Protein AF-A0A0N0V1L9-F1 (afdb_monomer_lite)

pLDDT: mean 73.58, std 20.35, range [22.8, 98.44]

Radius of gyration: 32.64 Å; chains: 1; bounding box: 89×80×96 Å

Foldseek 3Di:
DDDDDPDDPPPVVVLLVVVVVVVVPPPDDDPDDDDDPLNVLVVLCVVLVQWDQDPPQRATDHHDLCVVVVVVVVCVVPVPDDDQDPSNVVNVVSSCCLPPPPSNVVNVVLSVVVSLQFWKKKKKKLDDPPDPPFPFDKWKAWPVGTDDWDQDDDLQVLLVCVLPFDLRMDGIGMGRDPDQPIKMKTKGKDAAQFWDKMKMKMFFADFPWKWKDFVVGDIDTPPDDPDCPQKAFGARPVVPPPDDRDRVRGRMIMGMDTDGHGMMMIITIGGIDGDPAPPDQAFHFDCDPVHRDGDGDHNPPPPPVQPCFAAFEAEQVGHTQADRNQAGDPLCQQLLVCLASHGACPDPPHPRVCVSNDSPPDPDSYHYALADSVVSNCQQVVVVVVLVVCLVPCPPVDDNVCSLVDWDWDWDADPVQLGTHYIYIPPRPDPNRDSSNLSSCCVRVVVSRSSHSCVQCVDDPVNPCPLVCLVLLVVLLVVVPVDPPVVVLLVLLLPDDDPPFDDDDLVRVLVVSVDPDDDDDDDDGPDDDPDDDDNGRAGPVNCSVVSPPVSSVSSLCVQCVVVVVVCVVPPPPDPPDSPDRDDGSSNVSCVVVVHSHPPPSPPPPPPDPPPDDDDDDDDDD

Structure (mmCIF, N/CA/C/O backbone):
data_AF-A0A0N0V1L9-F1
#
_entry.id   AF-A0A0N0V1L9-F1
#
loop_
_atom_site.group_PDB
_atom_site.id
_atom_site.type_symbol
_atom_site.label_atom_id
_atom_site.label_alt_id
_atom_site.label_comp_id
_atom_site.label_asym_id
_atom_site.label_entity_id
_atom_site.label_seq_id
_atom_site.pdbx_PDB_ins_code
_atom_site.Cartn_x
_atom_site.Cartn_y
_atom_site.Cartn_z
_atom_site.occupancy
_atom_site.B_iso_or_equiv
_atom_site.auth_seq_id
_atom_site.auth_comp_id
_atom_site.auth_asym_id
_atom_site.auth_atom_id
_atom_site.pdbx_PDB_model_num
ATOM 1 N N . MET A 1 1 ? -16.755 30.711 5.472 1.00 31.08 1 MET A N 1
ATOM 2 C CA . MET A 1 1 ? -17.118 29.938 6.683 1.00 31.08 1 MET A CA 1
ATOM 3 C C . MET A 1 1 ? -15.870 29.796 7.536 1.00 31.08 1 MET A C 1
ATOM 5 O O . MET A 1 1 ? -14.950 29.098 7.132 1.00 31.08 1 MET A O 1
ATOM 9 N N . ASN A 1 2 ? -15.816 30.531 8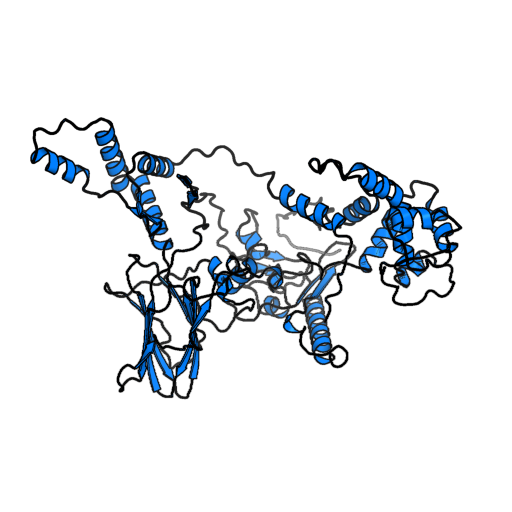.649 1.00 22.80 2 ASN A N 1
ATOM 10 C CA . ASN A 1 2 ? -14.678 30.567 9.568 1.00 22.80 2 ASN A CA 1
ATOM 11 C C . ASN A 1 2 ? -14.453 29.185 10.189 1.00 22.80 2 ASN A C 1
ATOM 13 O O . ASN A 1 2 ? -15.309 28.682 10.916 1.00 22.80 2 ASN A O 1
ATOM 17 N N . ALA A 1 3 ? -13.305 28.578 9.886 1.00 23.69 3 ALA A N 1
ATOM 18 C CA . ALA A 1 3 ? -12.833 27.366 10.534 1.00 23.69 3 ALA A CA 1
ATOM 19 C C . ALA A 1 3 ? -12.551 27.684 12.009 1.00 23.69 3 ALA A C 1
ATOM 21 O O . ALA A 1 3 ? -11.556 28.324 12.350 1.00 23.69 3 ALA A O 1
ATOM 22 N N . GLY A 1 4 ? -13.479 27.285 12.878 1.00 23.84 4 GLY A N 1
ATOM 23 C CA . GLY A 1 4 ? -13.301 27.337 14.320 1.00 23.84 4 GLY A CA 1
ATOM 24 C C . GLY A 1 4 ? -12.097 26.491 14.717 1.00 23.84 4 GLY A C 1
ATOM 25 O O . GLY A 1 4 ? -12.068 25.286 14.476 1.00 23.84 4 GLY A O 1
ATOM 26 N N . LYS A 1 5 ? -11.099 27.152 15.302 1.00 25.97 5 LYS A N 1
ATOM 27 C CA . LYS A 1 5 ? -9.943 26.543 15.956 1.00 25.97 5 LYS A CA 1
ATOM 28 C C . LYS A 1 5 ? -10.443 25.627 17.081 1.00 25.97 5 LYS A C 1
ATOM 30 O O . LYS A 1 5 ? -10.946 26.112 18.091 1.00 25.97 5 LYS A O 1
ATOM 35 N N . TYR A 1 6 ? -10.316 24.315 16.902 1.00 27.97 6 TYR A N 1
ATOM 36 C CA . TYR A 1 6 ? -10.470 23.340 17.980 1.00 27.97 6 TYR A CA 1
ATOM 37 C C . TYR A 1 6 ? -9.119 23.197 18.690 1.00 27.97 6 TYR A C 1
ATOM 39 O O . TYR A 1 6 ? -8.270 22.418 18.267 1.00 27.97 6 TYR A O 1
ATOM 47 N N . CYS A 1 7 ? -8.912 23.976 19.753 1.00 23.69 7 CYS A N 1
ATOM 48 C CA . CYS A 1 7 ? -7.828 23.749 20.708 1.00 23.69 7 CYS A CA 1
ATOM 49 C C . CYS A 1 7 ? -8.288 22.697 21.727 1.00 23.69 7 CYS A C 1
ATOM 51 O O . CYS A 1 7 ? -8.911 23.018 22.733 1.00 23.69 7 CYS A O 1
ATOM 53 N N . ILE A 1 8 ? -8.007 21.431 21.431 1.00 30.31 8 ILE A N 1
ATOM 54 C CA . ILE A 1 8 ? -7.832 20.370 22.437 1.00 30.31 8 ILE A CA 1
ATOM 55 C C . ILE A 1 8 ? -6.361 20.490 22.887 1.00 30.31 8 ILE A C 1
ATOM 57 O O . ILE A 1 8 ? -5.536 20.803 22.025 1.00 30.31 8 ILE A O 1
ATOM 61 N N . PRO A 1 9 ? -5.996 20.337 24.177 1.00 34.81 9 PRO A N 1
ATOM 62 C CA . PRO A 1 9 ? -4.656 20.675 24.660 1.00 34.81 9 PRO A CA 1
ATOM 63 C C . PRO A 1 9 ? -3.595 19.848 23.927 1.00 34.81 9 PRO A C 1
ATOM 65 O O . PRO A 1 9 ? -3.442 18.647 24.130 1.00 34.81 9 PRO A O 1
ATOM 68 N N . TYR A 1 10 ? -2.882 20.533 23.037 1.00 33.12 10 TYR A N 1
ATOM 69 C CA . TYR A 1 10 ? -1.924 19.987 22.077 1.00 33.12 10 TYR A CA 1
ATOM 70 C C . TYR A 1 10 ? -0.660 19.412 22.752 1.00 33.12 10 TYR A C 1
ATOM 72 O O . TYR A 1 10 ? 0.085 18.659 22.132 1.00 33.12 10 TYR A O 1
ATOM 80 N N . PHE A 1 11 ? -0.428 19.727 24.030 1.00 38.12 11 PHE A N 1
ATOM 81 C CA . PHE A 1 11 ? 0.848 19.493 24.710 1.00 38.12 11 PHE A CA 1
ATOM 82 C C . PHE A 1 11 ? 1.026 18.074 25.275 1.00 38.12 11 PHE A C 1
ATOM 84 O O . PHE A 1 11 ? 2.124 17.532 25.205 1.00 38.12 11 PHE A O 1
ATOM 91 N N . ILE A 1 12 ? -0.049 17.411 25.721 1.00 38.97 12 ILE A N 1
ATOM 92 C CA . ILE A 1 12 ? 0.029 16.029 26.244 1.00 38.97 12 ILE A CA 1
ATOM 93 C C . ILE A 1 12 ? 0.214 15.012 25.101 1.00 38.97 12 ILE A C 1
ATOM 95 O O . ILE A 1 12 ? 0.876 13.992 25.265 1.00 38.97 12 ILE A O 1
ATOM 99 N N . ILE A 1 13 ? -0.315 15.309 23.908 1.00 38.44 13 ILE A N 1
ATOM 100 C CA . ILE A 1 13 ? -0.289 14.404 22.747 1.00 38.44 13 ILE A CA 1
ATOM 101 C C . ILE A 1 13 ? 1.062 14.455 22.008 1.00 38.44 13 ILE A C 1
ATOM 103 O O . ILE A 1 13 ? 1.519 13.427 21.506 1.00 38.44 13 ILE A O 1
ATOM 107 N N . ILE A 1 14 ? 1.739 15.612 21.969 1.00 38.19 14 ILE A N 1
ATOM 108 C CA . ILE A 1 14 ? 3.054 15.751 21.312 1.00 38.19 14 ILE A CA 1
ATOM 109 C C . ILE A 1 14 ? 4.151 15.017 22.097 1.00 38.19 14 ILE A C 1
ATOM 111 O O . ILE A 1 14 ? 4.926 14.276 21.493 1.00 38.19 14 ILE A O 1
ATOM 115 N N . GLY A 1 15 ? 4.167 15.132 23.431 1.00 34.22 15 GLY A N 1
ATOM 116 C CA . GLY A 1 15 ? 5.088 14.358 24.275 1.00 34.22 15 GLY A CA 1
ATOM 117 C C . GLY A 1 15 ? 4.871 12.842 24.159 1.00 34.22 15 GLY A C 1
ATOM 118 O O . GLY A 1 15 ? 5.824 12.067 24.228 1.00 34.22 15 GLY A O 1
ATOM 119 N N . PHE A 1 16 ? 3.628 12.419 23.896 1.00 38.38 16 PHE A N 1
ATOM 120 C CA . PHE A 1 16 ? 3.255 11.017 23.705 1.00 38.38 16 PHE A CA 1
ATOM 121 C C . PHE A 1 16 ? 3.728 10.437 22.358 1.00 38.38 16 PHE A C 1
ATOM 123 O O . PHE A 1 16 ? 4.212 9.308 22.308 1.00 38.38 16 PHE A O 1
ATOM 130 N N . MET A 1 17 ? 3.634 11.202 21.262 1.00 34.72 17 MET A N 1
ATOM 131 C CA . MET A 1 17 ? 4.038 10.730 19.927 1.00 34.72 17 MET A CA 1
ATOM 132 C C . MET A 1 17 ? 5.557 10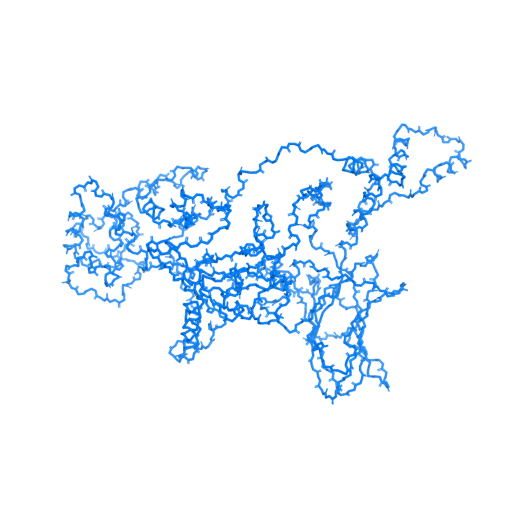.667 19.725 1.00 34.72 17 MET A C 1
ATOM 134 O O . MET A 1 17 ? 6.033 9.767 19.038 1.00 34.72 17 MET A O 1
ATOM 138 N N . ILE A 1 18 ? 6.328 11.585 20.318 1.00 36.09 18 ILE A N 1
ATOM 139 C CA . ILE A 1 18 ? 7.787 11.635 20.116 1.00 36.09 18 ILE A CA 1
ATOM 140 C C . ILE A 1 18 ? 8.484 10.438 20.786 1.00 36.09 18 ILE A C 1
ATOM 142 O O . ILE A 1 18 ? 9.397 9.870 20.194 1.00 36.09 18 ILE A O 1
ATOM 146 N N . ARG A 1 19 ? 8.002 9.988 21.957 1.00 34.12 19 ARG A N 1
ATOM 147 C CA . ARG A 1 19 ? 8.563 8.842 22.705 1.00 34.12 19 ARG A CA 1
ATOM 148 C C . ARG A 1 19 ? 8.281 7.477 22.051 1.00 34.12 19 ARG A C 1
ATOM 150 O O . ARG A 1 19 ? 9.080 6.556 22.183 1.00 34.12 19 ARG A O 1
ATOM 157 N N . LEU A 1 20 ? 7.170 7.354 21.318 1.00 35.31 20 LEU A N 1
ATOM 158 C CA . LEU A 1 20 ? 6.792 6.139 20.577 1.00 35.31 20 LEU A CA 1
ATOM 159 C C . LEU A 1 20 ? 7.668 5.900 19.334 1.00 35.31 20 LEU A C 1
ATOM 161 O O . LEU A 1 20 ? 7.898 4.753 18.963 1.00 35.31 20 LEU A O 1
ATOM 165 N N . ILE A 1 21 ? 8.188 6.968 18.718 1.00 35.56 21 ILE A N 1
ATOM 166 C CA . ILE A 1 21 ? 9.061 6.888 17.534 1.00 35.56 21 ILE A CA 1
ATOM 167 C C . ILE A 1 21 ? 10.501 6.520 17.931 1.00 35.56 21 ILE A C 1
ATOM 169 O O . ILE A 1 21 ? 11.149 5.739 17.233 1.00 35.56 21 ILE A O 1
ATOM 173 N N . THR A 1 22 ? 10.994 7.024 19.069 1.00 31.05 22 THR A N 1
ATOM 174 C CA . THR A 1 22 ? 12.358 6.746 19.560 1.00 31.05 22 THR A CA 1
ATOM 175 C C . THR A 1 22 ? 12.524 5.332 20.120 1.00 31.05 22 THR A C 1
ATOM 177 O O . THR A 1 22 ? 13.564 4.721 19.899 1.00 31.05 22 THR A O 1
ATOM 180 N N . LEU A 1 23 ? 11.501 4.766 20.771 1.00 33.09 23 LEU A N 1
ATOM 181 C CA . LEU A 1 23 ? 11.560 3.399 21.317 1.00 33.09 23 LEU A CA 1
ATOM 182 C C . LEU A 1 23 ? 11.525 2.294 20.242 1.00 33.09 23 LEU A C 1
ATOM 184 O O . LEU A 1 23 ? 11.951 1.178 20.509 1.00 33.09 23 LEU A O 1
ATOM 188 N N . GLN A 1 24 ? 11.080 2.586 19.014 1.00 35.28 24 GLN A N 1
ATOM 189 C CA . GLN A 1 24 ? 11.096 1.614 17.907 1.00 35.28 24 GLN A CA 1
ATOM 190 C C . GLN A 1 24 ? 12.480 1.397 17.268 1.00 35.28 24 GLN A C 1
ATOM 192 O O . GLN A 1 24 ? 12.626 0.472 16.474 1.00 35.28 24 GLN A O 1
ATOM 197 N N . HIS A 1 25 ? 13.480 2.231 17.574 1.00 30.81 25 HIS A N 1
ATOM 198 C CA . HIS A 1 25 ? 14.769 2.237 16.865 1.00 30.81 25 HIS A CA 1
ATOM 199 C C . HIS A 1 25 ? 15.973 1.783 17.712 1.00 30.81 25 HIS A C 1
ATOM 201 O O . HIS A 1 25 ? 17.074 1.706 17.172 1.00 30.81 25 HIS A O 1
ATOM 207 N N . ALA A 1 26 ? 15.803 1.494 19.008 1.00 25.77 26 ALA A N 1
ATOM 208 C CA . ALA A 1 26 ? 16.936 1.386 19.934 1.00 25.77 26 ALA A CA 1
ATOM 209 C C . ALA A 1 26 ? 17.587 -0.011 20.064 1.00 25.77 26 ALA A C 1
ATOM 211 O O . ALA A 1 26 ? 18.769 -0.069 20.383 1.00 25.77 26 ALA A O 1
ATOM 212 N N . ASP A 1 27 ? 16.900 -1.118 19.752 1.00 27.61 27 ASP A N 1
ATOM 213 C CA . ASP A 1 27 ? 17.362 -2.461 20.176 1.00 27.61 27 ASP A CA 1
ATOM 214 C C . ASP A 1 27 ? 17.744 -3.434 19.043 1.00 27.61 27 ASP A C 1
ATOM 216 O O . ASP A 1 27 ? 17.567 -4.643 19.165 1.00 27.61 27 ASP A O 1
ATOM 220 N N . PHE A 1 28 ? 18.304 -2.947 17.932 1.00 29.42 28 PHE A N 1
ATOM 221 C CA . PHE A 1 28 ? 18.912 -3.829 16.921 1.00 29.42 28 PHE A CA 1
ATOM 222 C C . PHE A 1 28 ? 20.147 -3.189 16.278 1.00 29.42 28 PHE A C 1
ATOM 224 O O . PHE A 1 28 ? 20.117 -2.767 15.123 1.00 29.42 28 PHE A O 1
ATOM 231 N N . LEU A 1 29 ? 21.263 -3.155 17.008 1.00 27.19 29 LEU A N 1
ATOM 232 C CA . LEU A 1 29 ? 22.577 -3.047 16.374 1.00 27.19 29 LEU A CA 1
ATOM 233 C C . LEU A 1 29 ? 23.081 -4.470 16.078 1.00 27.19 29 LEU A C 1
ATOM 235 O O . LEU A 1 29 ? 23.347 -5.220 17.019 1.00 27.19 29 LEU A O 1
ATOM 239 N N . PRO A 1 30 ? 23.158 -4.893 14.802 1.00 31.12 30 PRO A N 1
ATOM 240 C CA . PRO A 1 30 ? 23.725 -6.190 14.464 1.00 31.12 30 PRO A CA 1
ATOM 241 C C . PRO A 1 30 ? 25.243 -6.197 14.734 1.00 31.12 30 PRO A C 1
ATOM 243 O O . PRO A 1 30 ? 25.883 -5.143 14.678 1.00 31.12 30 PRO A O 1
ATOM 246 N N . PRO A 1 31 ? 25.836 -7.371 15.016 1.00 33.91 31 PRO A N 1
ATOM 247 C CA . PRO A 1 31 ? 27.286 -7.518 15.137 1.00 33.91 31 PRO A CA 1
ATOM 248 C C . PRO A 1 31 ? 27.977 -7.099 13.830 1.00 33.91 31 PRO A C 1
ATOM 250 O O . PRO A 1 31 ? 27.390 -7.231 12.757 1.00 33.91 31 PRO A O 1
ATOM 253 N N . SER A 1 32 ? 29.214 -6.594 13.916 1.00 39.97 32 SER A N 1
ATOM 254 C CA . SER A 1 32 ? 30.006 -6.144 12.764 1.00 39.97 32 SER A CA 1
ATOM 255 C C . SER A 1 32 ? 30.073 -7.242 11.694 1.00 39.97 32 SER A C 1
ATOM 257 O O . SER A 1 32 ? 30.743 -8.258 11.891 1.00 39.97 32 SER A O 1
ATOM 259 N N . GLU A 1 33 ? 29.347 -7.058 10.590 1.00 49.09 33 GLU A N 1
ATOM 260 C CA . GLU A 1 33 ? 29.305 -8.005 9.475 1.00 49.09 33 GLU A CA 1
ATOM 261 C C . GLU A 1 33 ? 30.689 -8.111 8.822 1.00 49.09 33 GLU A C 1
ATOM 263 O O . GLU A 1 33 ? 31.280 -7.114 8.402 1.00 49.09 33 GLU A O 1
ATOM 268 N N . VAL A 1 34 ? 31.206 -9.338 8.714 1.00 52.50 34 VAL A N 1
ATOM 269 C CA . VAL A 1 34 ? 32.334 -9.645 7.831 1.00 52.50 34 VAL A CA 1
ATOM 270 C C . VAL A 1 34 ? 31.881 -9.338 6.405 1.00 52.50 34 VAL A C 1
ATOM 272 O O . VAL A 1 34 ? 30.957 -9.977 5.899 1.00 52.50 34 VAL A O 1
ATOM 275 N N . LYS A 1 35 ? 32.513 -8.347 5.769 1.00 59.38 35 LYS A N 1
ATOM 276 C CA . LYS A 1 35 ? 32.219 -7.983 4.379 1.00 59.38 35 LYS A CA 1
ATOM 277 C C . LYS A 1 35 ? 32.496 -9.177 3.470 1.00 59.38 35 LYS A C 1
ATOM 279 O O . LYS A 1 35 ? 33.574 -9.766 3.530 1.00 59.38 35 LYS A O 1
ATOM 284 N N . GLN A 1 36 ? 31.521 -9.533 2.641 1.00 75.81 36 GLN A N 1
ATOM 285 C CA . GLN A 1 36 ? 31.649 -10.626 1.677 1.00 75.81 36 GLN A CA 1
ATOM 286 C C . GLN A 1 36 ? 32.607 -10.225 0.531 1.00 75.81 36 GLN A C 1
ATOM 288 O O . GLN A 1 36 ? 32.822 -9.040 0.269 1.00 75.81 36 GLN A O 1
ATOM 293 N N . GLU A 1 37 ? 33.229 -11.201 -0.140 1.00 81.56 37 GLU A N 1
ATOM 294 C CA . GLU A 1 37 ? 34.253 -10.961 -1.180 1.00 81.56 37 GLU A CA 1
ATOM 295 C C . GLU A 1 37 ? 33.748 -10.100 -2.355 1.00 81.56 37 GLU A C 1
ATOM 297 O O . GLU A 1 37 ? 34.498 -9.318 -2.939 1.00 81.56 37 GLU A O 1
ATOM 302 N N . ASP A 1 38 ? 32.466 -10.216 -2.694 1.00 80.44 38 ASP A N 1
ATOM 303 C CA . ASP A 1 38 ? 31.776 -9.423 -3.713 1.00 80.44 38 ASP A CA 1
ATOM 304 C C . ASP A 1 38 ? 31.586 -7.958 -3.295 1.00 80.44 38 ASP A C 1
ATOM 306 O O . ASP A 1 38 ? 31.800 -7.055 -4.107 1.00 80.44 38 ASP A O 1
ATOM 310 N N . GLU A 1 39 ? 31.253 -7.711 -2.027 1.00 82.38 39 GLU A N 1
ATOM 311 C CA . GLU A 1 39 ? 31.200 -6.365 -1.454 1.00 82.38 39 GLU A CA 1
ATOM 312 C C . GLU A 1 39 ? 32.578 -5.691 -1.494 1.00 82.38 39 GLU A C 1
ATOM 314 O O . GLU A 1 39 ? 32.695 -4.533 -1.910 1.00 82.38 39 GLU A O 1
ATOM 319 N N . LEU A 1 40 ? 33.632 -6.416 -1.102 1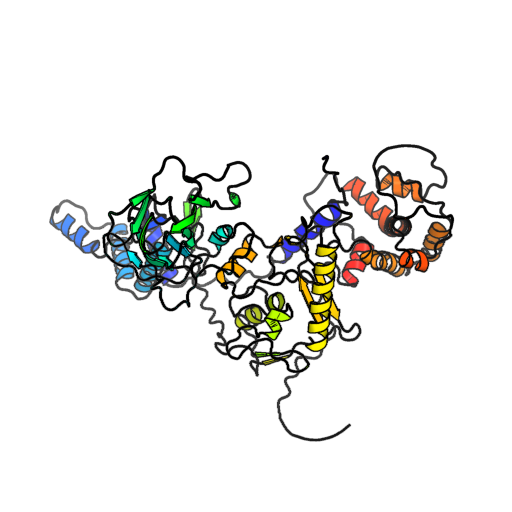.00 86.38 40 LEU A N 1
ATOM 320 C CA . LEU A 1 40 ? 35.000 -5.900 -1.132 1.00 86.38 40 LEU A CA 1
ATOM 321 C C . LEU A 1 40 ? 35.427 -5.543 -2.563 1.00 86.38 40 LEU A C 1
ATOM 323 O O . LEU A 1 40 ? 35.898 -4.428 -2.797 1.00 86.38 40 LEU A O 1
ATOM 327 N N . LEU A 1 41 ? 35.195 -6.448 -3.522 1.00 89.94 41 LEU A N 1
ATOM 328 C CA . LEU A 1 41 ? 35.487 -6.216 -4.938 1.00 89.94 41 LEU A CA 1
ATOM 329 C C . LEU A 1 41 ? 34.734 -4.988 -5.474 1.00 89.94 41 LEU A C 1
ATOM 331 O O . LEU A 1 41 ? 35.316 -4.157 -6.171 1.00 89.94 41 LEU A O 1
ATOM 335 N N . PHE A 1 42 ? 33.452 -4.830 -5.132 1.00 87.75 42 PHE A N 1
ATOM 336 C CA . PHE A 1 42 ? 32.660 -3.669 -5.538 1.00 87.75 42 PHE A CA 1
ATOM 337 C C . PHE A 1 42 ? 33.237 -2.352 -4.998 1.00 87.75 42 PHE A C 1
ATOM 339 O O . PHE A 1 42 ? 33.403 -1.392 -5.757 1.00 87.75 42 PHE A O 1
ATOM 346 N N . HIS A 1 43 ? 33.600 -2.306 -3.712 1.00 85.69 43 HIS A N 1
ATOM 347 C CA . HIS A 1 43 ? 34.222 -1.125 -3.114 1.00 85.69 43 HIS A CA 1
ATOM 348 C C . HIS A 1 43 ? 35.572 -0.785 -3.755 1.00 85.69 43 HIS A C 1
ATOM 350 O O . HIS A 1 43 ? 35.818 0.387 -4.048 1.00 85.69 43 HIS A O 1
ATOM 356 N N . GLN A 1 44 ? 36.414 -1.785 -4.030 1.00 91.50 44 GLN A N 1
ATOM 357 C CA . GLN A 1 44 ? 37.698 -1.585 -4.707 1.00 91.50 44 GLN A CA 1
ATOM 358 C C . GLN A 1 44 ? 37.506 -1.015 -6.119 1.00 91.50 44 GLN A C 1
ATOM 360 O O . GLN A 1 44 ? 38.163 -0.046 -6.494 1.00 91.50 44 GLN A O 1
ATOM 365 N N . LEU A 1 45 ? 36.539 -1.531 -6.884 1.00 91.88 45 LEU A N 1
ATOM 366 C CA . LEU A 1 45 ? 36.218 -1.020 -8.221 1.00 91.88 45 LEU A CA 1
ATOM 367 C C . LEU A 1 45 ? 35.783 0.456 -8.211 1.00 91.88 45 LEU A C 1
ATOM 369 O O . LEU A 1 45 ? 36.127 1.214 -9.122 1.00 91.88 45 LEU A O 1
ATOM 373 N N . ILE A 1 46 ? 35.046 0.888 -7.188 1.00 87.31 46 ILE A N 1
ATOM 374 C CA . ILE A 1 46 ? 34.663 2.294 -7.000 1.00 87.31 46 ILE A CA 1
ATOM 375 C C . ILE A 1 46 ? 35.869 3.153 -6.616 1.00 87.31 46 ILE A C 1
ATOM 377 O O . ILE A 1 46 ? 36.088 4.200 -7.226 1.00 87.31 46 ILE A O 1
ATOM 381 N N . GLN A 1 47 ? 36.654 2.720 -5.624 1.00 88.00 47 GLN A N 1
ATOM 382 C CA . GLN A 1 47 ? 37.833 3.450 -5.143 1.00 88.00 47 GLN A CA 1
ATOM 383 C C . GLN A 1 47 ? 38.851 3.665 -6.267 1.00 88.00 47 GLN A C 1
ATOM 385 O O . GLN A 1 47 ? 39.402 4.756 -6.416 1.00 88.00 47 GLN A O 1
ATOM 390 N N . SER A 1 48 ? 39.020 2.663 -7.130 1.00 90.88 48 SER A N 1
ATOM 391 C CA . SER A 1 48 ? 39.872 2.738 -8.313 1.00 90.88 48 SER A CA 1
ATOM 392 C C . SER A 1 48 ? 39.238 3.488 -9.488 1.00 90.88 48 SER A C 1
ATOM 394 O O . SER A 1 48 ? 39.839 3.523 -10.557 1.00 90.88 48 SER A O 1
ATOM 396 N N . LYS A 1 49 ? 38.050 4.099 -9.357 1.00 89.62 49 LYS A N 1
ATOM 397 C CA . LYS A 1 49 ? 37.342 4.784 -10.461 1.00 89.62 49 LYS A CA 1
ATOM 398 C C . LYS A 1 49 ? 37.171 3.887 -11.701 1.00 89.62 49 LYS A C 1
ATOM 400 O O . LYS A 1 49 ? 37.350 4.328 -12.834 1.00 89.62 49 LYS A O 1
ATOM 405 N N . LEU A 1 50 ? 36.923 2.594 -11.489 1.00 90.94 50 LEU A N 1
ATOM 406 C CA . LEU A 1 50 ? 36.583 1.635 -12.547 1.00 90.94 50 LEU A CA 1
ATOM 407 C C . LEU A 1 50 ? 35.067 1.511 -12.726 1.00 90.94 50 LEU A C 1
ATOM 409 O O . LEU A 1 50 ? 34.608 1.131 -13.801 1.00 90.94 50 LEU A O 1
ATOM 413 N N . LEU A 1 51 ? 34.300 1.875 -11.697 1.00 89.12 51 LEU A N 1
ATOM 414 C CA . LEU A 1 51 ? 32.858 2.072 -11.763 1.00 89.12 51 LEU A CA 1
ATOM 415 C C . LEU A 1 51 ? 32.541 3.557 -11.623 1.00 89.12 51 LEU A C 1
ATOM 417 O O . LEU A 1 51 ? 32.768 4.160 -10.577 1.00 89.12 51 LEU A O 1
ATOM 421 N N . GLU A 1 52 ? 31.983 4.137 -12.679 1.00 83.00 52 GLU A N 1
ATOM 422 C CA . GLU A 1 52 ? 31.576 5.541 -12.707 1.00 83.00 52 GLU A CA 1
ATOM 423 C C . GLU A 1 52 ? 30.063 5.649 -12.871 1.00 83.00 52 GLU A C 1
ATOM 425 O O . GLU A 1 52 ? 29.447 4.891 -13.628 1.00 83.00 52 GLU A O 1
ATOM 430 N N . THR A 1 53 ? 29.451 6.619 -12.193 1.00 76.00 53 THR A N 1
ATOM 431 C CA . THR A 1 53 ? 28.067 6.986 -12.479 1.00 76.00 53 THR A CA 1
ATOM 432 C C . THR A 1 53 ? 28.014 7.875 -13.715 1.00 76.00 53 THR A C 1
ATOM 434 O O . THR A 1 53 ? 28.776 8.824 -13.892 1.00 76.00 53 THR A O 1
ATOM 437 N N . THR A 1 54 ? 27.073 7.580 -14.599 1.00 75.62 54 THR A N 1
ATOM 438 C CA . THR A 1 54 ? 26.761 8.467 -15.722 1.00 75.62 54 THR A CA 1
ATOM 439 C C . THR A 1 54 ? 25.985 9.681 -15.207 1.00 75.62 54 THR A C 1
ATOM 441 O O . THR A 1 54 ? 24.943 9.518 -14.571 1.00 75.62 54 THR A O 1
ATOM 444 N N . LYS A 1 55 ? 26.471 10.897 -15.503 1.00 67.69 55 LYS A N 1
ATOM 445 C CA . LYS A 1 55 ? 25.979 12.169 -14.927 1.00 67.69 55 LYS A CA 1
ATOM 446 C C . LYS A 1 55 ? 24.453 12.366 -14.988 1.00 67.69 55 LYS A C 1
ATOM 448 O O . LYS A 1 55 ? 23.913 13.000 -14.088 1.00 67.69 55 LYS A O 1
ATOM 453 N N . ASN A 1 56 ? 23.780 11.794 -15.993 1.00 64.38 56 ASN A N 1
ATOM 454 C CA . ASN A 1 56 ? 22.351 12.018 -16.254 1.00 64.38 56 ASN A CA 1
ATOM 455 C C . ASN A 1 56 ? 21.447 10.816 -15.944 1.00 64.38 56 ASN A C 1
ATOM 457 O O . ASN A 1 56 ? 20.239 10.983 -15.846 1.00 64.38 56 ASN A O 1
ATOM 461 N N . THR A 1 57 ? 21.992 9.598 -15.844 1.00 65.00 57 THR A N 1
ATOM 462 C CA . THR A 1 57 ? 21.156 8.383 -15.728 1.00 65.00 57 THR A CA 1
ATOM 463 C C . THR A 1 57 ? 21.306 7.677 -14.381 1.00 65.00 57 THR A C 1
ATOM 465 O O . THR A 1 57 ? 20.556 6.749 -14.084 1.00 65.00 57 THR A O 1
ATOM 468 N N . ASP A 1 58 ? 22.294 8.088 -13.574 1.00 70.75 58 ASP A N 1
ATOM 469 C CA . ASP A 1 58 ? 22.681 7.445 -12.312 1.00 70.75 58 ASP A CA 1
ATOM 470 C C . ASP A 1 58 ? 22.961 5.931 -12.436 1.00 70.75 58 ASP A C 1
ATOM 472 O O . ASP A 1 58 ? 22.945 5.178 -11.451 1.00 70.75 58 ASP A O 1
ATOM 476 N N . ARG A 1 59 ? 23.251 5.478 -13.662 1.00 78.31 59 ARG A N 1
ATOM 477 C CA . ARG A 1 59 ? 23.711 4.124 -13.972 1.00 78.31 59 ARG A CA 1
ATOM 478 C C . ARG A 1 59 ? 25.209 4.023 -13.787 1.00 78.31 59 ARG A C 1
ATOM 480 O O . ARG A 1 59 ? 25.935 4.960 -14.123 1.00 78.31 59 ARG A O 1
ATOM 487 N N . LEU A 1 60 ? 25.644 2.858 -13.332 1.00 84.88 60 LEU A N 1
ATOM 488 C CA . LEU A 1 60 ? 27.044 2.482 -13.253 1.00 84.88 60 LEU A CA 1
ATOM 489 C C . LEU A 1 60 ? 27.538 1.990 -14.607 1.00 84.88 60 LEU A C 1
ATOM 491 O O . LEU A 1 60 ? 26.991 1.044 -15.177 1.00 84.88 60 LEU A O 1
ATOM 495 N N . LYS A 1 61 ? 28.594 2.613 -15.112 1.00 88.56 61 LYS A N 1
ATOM 496 C CA . LYS A 1 61 ? 29.314 2.133 -16.283 1.00 88.56 61 LYS A CA 1
ATOM 497 C C . LYS A 1 61 ? 30.306 1.061 -15.837 1.00 88.56 61 LYS A C 1
ATOM 499 O O . LYS A 1 61 ? 31.173 1.338 -15.016 1.00 88.56 61 LYS A O 1
ATOM 504 N N . LEU A 1 62 ? 30.164 -0.150 -16.375 1.00 91.06 62 LEU A N 1
ATOM 505 C CA . LEU A 1 62 ? 31.163 -1.205 -16.201 1.00 91.06 62 LEU A CA 1
ATOM 506 C C . LEU A 1 62 ? 32.431 -0.848 -17.002 1.00 91.06 62 LEU A C 1
ATOM 508 O O . LEU A 1 62 ? 32.307 -0.313 -18.113 1.00 91.06 62 LEU A O 1
ATOM 512 N N . PRO A 1 63 ? 33.637 -1.150 -16.486 1.00 91.69 63 PRO A N 1
ATOM 513 C CA . PRO A 1 63 ? 34.872 -0.988 -17.247 1.00 91.69 63 PRO A CA 1
ATOM 514 C C . PRO A 1 63 ? 34.848 -1.932 -18.451 1.00 91.69 63 PRO A C 1
ATOM 516 O O . PRO A 1 63 ? 34.212 -2.984 -18.400 1.00 91.69 63 PRO A O 1
ATOM 519 N N . ARG A 1 64 ? 35.509 -1.583 -19.558 1.00 90.44 64 ARG A N 1
ATOM 520 C CA . ARG A 1 64 ? 35.475 -2.447 -20.746 1.00 90.44 64 ARG A CA 1
ATOM 521 C C . ARG A 1 64 ? 36.193 -3.774 -20.466 1.00 90.44 64 ARG A C 1
ATOM 523 O O . ARG A 1 64 ? 37.267 -3.774 -19.870 1.00 90.44 64 ARG A O 1
ATOM 530 N N . LYS A 1 65 ? 35.621 -4.896 -20.920 1.00 91.69 65 LYS A N 1
ATOM 531 C CA . LYS A 1 65 ? 36.214 -6.238 -20.745 1.00 91.69 65 LYS A CA 1
ATOM 532 C C . LYS A 1 65 ? 37.590 -6.365 -21.416 1.00 91.69 65 LYS A C 1
ATOM 534 O O . LYS A 1 65 ? 38.425 -7.132 -20.960 1.00 91.69 65 LYS A O 1
ATOM 539 N N . ASP A 1 66 ? 37.816 -5.598 -22.479 1.00 88.44 66 ASP A N 1
ATOM 540 C CA . ASP A 1 66 ? 39.031 -5.557 -23.297 1.00 88.44 66 ASP A CA 1
ATOM 541 C C . ASP A 1 66 ? 40.043 -4.482 -22.851 1.00 88.44 66 ASP A C 1
ATOM 543 O O . ASP A 1 66 ? 40.995 -4.218 -23.578 1.00 88.44 66 ASP A O 1
ATOM 547 N N . TYR A 1 67 ? 39.875 -3.861 -21.675 1.00 86.06 67 TYR A N 1
ATOM 548 C CA . TYR A 1 67 ? 40.736 -2.759 -21.213 1.00 86.06 67 TYR A CA 1
ATOM 549 C C . TYR A 1 67 ? 42.234 -3.099 -21.249 1.00 86.06 67 TYR A C 1
ATOM 551 O O . TYR A 1 67 ? 43.028 -2.320 -21.768 1.00 86.06 67 TYR A O 1
ATOM 559 N N . GLU A 1 68 ? 42.613 -4.281 -20.757 1.00 82.94 68 GLU A N 1
ATOM 560 C CA . GLU A 1 68 ? 44.010 -4.728 -20.743 1.00 82.94 68 GLU A CA 1
ATOM 561 C C . GLU A 1 68 ? 44.584 -4.867 -22.164 1.00 82.94 68 GLU A C 1
ATOM 563 O O . GLU A 1 68 ? 45.719 -4.470 -22.426 1.00 82.94 68 GLU A O 1
ATOM 568 N N . LEU A 1 69 ? 43.785 -5.381 -23.105 1.00 84.44 69 LEU A N 1
ATOM 569 C CA . LEU A 1 69 ? 44.185 -5.522 -24.507 1.00 84.44 69 LEU A CA 1
ATOM 570 C C . LEU A 1 69 ? 44.333 -4.158 -25.187 1.00 84.44 69 LEU A C 1
ATOM 572 O O . LEU A 1 69 ? 45.269 -3.962 -25.958 1.00 84.44 69 LEU A O 1
ATOM 576 N N . ILE A 1 70 ? 43.443 -3.211 -24.879 1.00 85.44 70 ILE A N 1
ATOM 577 C CA . ILE A 1 70 ? 43.512 -1.840 -25.399 1.00 85.44 70 ILE A CA 1
ATOM 578 C C . ILE A 1 70 ? 44.773 -1.136 -24.893 1.00 85.44 70 ILE A C 1
ATOM 580 O O . ILE A 1 70 ? 45.465 -0.508 -25.689 1.00 85.44 70 ILE A O 1
ATOM 584 N N . GLU A 1 71 ? 45.112 -1.259 -23.607 1.00 84.19 71 GLU A N 1
ATOM 585 C CA . GLU A 1 71 ? 46.328 -0.641 -23.061 1.00 84.19 71 GLU A CA 1
ATOM 586 C C . GLU A 1 71 ? 47.606 -1.266 -23.626 1.00 84.19 71 GLU A C 1
ATOM 588 O O . GLU A 1 71 ? 48.531 -0.539 -23.994 1.00 84.19 71 GLU A O 1
ATOM 593 N N . LYS A 1 72 ? 47.644 -2.597 -23.786 1.00 85.88 72 LYS A N 1
ATOM 594 C CA . LYS A 1 72 ? 48.760 -3.277 -24.465 1.00 85.88 72 LYS A CA 1
ATOM 595 C C . LYS A 1 72 ? 48.903 -2.807 -25.913 1.00 85.88 72 LYS A C 1
ATOM 597 O O . LYS A 1 72 ? 50.010 -2.488 -26.336 1.00 85.88 72 LYS A O 1
ATOM 602 N N . ALA A 1 73 ? 47.799 -2.697 -26.653 1.00 87.44 73 ALA A N 1
ATOM 603 C CA . ALA A 1 73 ? 47.812 -2.203 -28.029 1.00 87.44 73 ALA A CA 1
ATOM 604 C C . ALA A 1 73 ? 48.262 -0.734 -28.118 1.00 87.44 73 ALA A C 1
ATOM 606 O O . ALA A 1 73 ? 49.077 -0.394 -28.973 1.00 87.44 73 ALA A O 1
ATOM 607 N N . ARG A 1 74 ? 47.792 0.128 -27.208 1.00 87.44 74 ARG A N 1
ATOM 608 C CA . ARG A 1 74 ? 48.175 1.548 -27.137 1.00 87.44 74 ARG A CA 1
ATOM 609 C C . ARG A 1 74 ? 49.678 1.729 -26.912 1.00 87.44 74 ARG A C 1
ATOM 611 O O . ARG A 1 74 ? 50.272 2.628 -27.495 1.00 87.44 74 ARG A O 1
ATOM 618 N N . ARG A 1 75 ? 50.287 0.874 -26.089 1.00 84.81 75 ARG A N 1
ATOM 619 C CA . ARG A 1 75 ? 51.731 0.888 -25.795 1.00 84.81 75 ARG A CA 1
ATOM 620 C C . ARG A 1 75 ? 52.562 0.259 -26.902 1.00 84.81 75 ARG A C 1
ATOM 622 O O . ARG A 1 75 ? 53.606 0.792 -27.246 1.00 84.81 75 ARG A O 1
ATOM 629 N N . ALA A 1 76 ? 52.059 -0.796 -27.539 1.00 88.12 76 ALA A N 1
ATOM 630 C CA . ALA A 1 76 ? 52.681 -1.336 -28.746 1.00 88.12 76 ALA A CA 1
ATOM 631 C C . ALA A 1 76 ? 52.741 -0.294 -29.881 1.00 88.12 76 ALA A C 1
ATOM 633 O O . ALA A 1 76 ? 53.684 -0.285 -30.663 1.00 88.12 76 ALA A O 1
ATOM 634 N N . GLN A 1 77 ? 51.754 0.606 -29.950 1.00 93.00 77 GLN A N 1
ATOM 635 C CA . GLN A 1 77 ? 51.728 1.725 -30.898 1.00 93.00 77 GLN A CA 1
ATOM 636 C C . GLN A 1 77 ? 52.575 2.929 -30.464 1.00 93.00 77 GLN A C 1
ATOM 638 O O . GLN A 1 77 ? 52.802 3.822 -31.277 1.00 93.00 77 GLN A O 1
ATOM 643 N N . ASN A 1 78 ? 53.015 2.989 -29.206 1.00 91.75 78 ASN A N 1
ATOM 644 C CA . ASN A 1 78 ? 53.767 4.118 -28.673 1.00 91.75 78 ASN A CA 1
ATOM 645 C C . ASN A 1 78 ? 54.805 3.629 -27.640 1.00 91.75 78 ASN A C 1
ATOM 647 O O . ASN A 1 78 ? 54.527 3.652 -26.436 1.00 91.75 78 ASN A O 1
ATOM 651 N N . PRO A 1 79 ? 55.971 3.141 -28.116 1.00 88.44 79 PRO A N 1
ATOM 652 C CA . PRO A 1 79 ? 56.992 2.490 -27.288 1.00 88.44 79 PRO A CA 1
ATOM 653 C C . PRO A 1 79 ? 57.609 3.398 -26.218 1.00 88.44 79 PRO A C 1
ATOM 655 O O . PRO A 1 79 ? 58.150 2.893 -25.241 1.00 88.44 79 PRO A O 1
ATOM 658 N N . ASP A 1 80 ? 57.497 4.719 -26.382 1.00 91.94 80 ASP A N 1
ATOM 659 C CA . ASP A 1 80 ? 58.031 5.718 -25.449 1.00 91.94 80 ASP A CA 1
ATOM 660 C C . ASP A 1 80 ? 57.166 5.885 -24.183 1.00 91.94 80 ASP A C 1
ATOM 662 O O . ASP A 1 80 ? 57.499 6.658 -23.281 1.00 91.94 80 ASP A O 1
ATOM 666 N N . LEU A 1 81 ? 56.027 5.187 -24.096 1.00 87.50 81 LEU A N 1
ATOM 667 C CA . LEU A 1 81 ? 55.202 5.187 -22.892 1.00 87.50 81 LEU A CA 1
ATOM 668 C C . LEU A 1 81 ? 55.892 4.406 -21.759 1.00 87.50 81 LEU A C 1
ATOM 670 O O . LEU A 1 81 ? 56.330 3.278 -21.981 1.00 87.50 81 LEU A O 1
ATOM 674 N N . PRO A 1 82 ? 55.922 4.944 -20.526 1.00 84.44 82 PRO A N 1
ATOM 675 C CA . PRO A 1 82 ? 56.517 4.252 -19.388 1.00 84.44 82 PRO A CA 1
ATOM 676 C C . PRO A 1 82 ? 55.776 2.948 -19.051 1.00 84.44 82 PRO A C 1
ATOM 678 O O . PRO A 1 82 ? 54.583 2.784 -19.349 1.00 84.44 82 PRO A O 1
ATOM 681 N N . ASP A 1 83 ? 56.481 2.038 -18.373 1.00 85.06 83 ASP A N 1
ATOM 682 C CA . ASP A 1 83 ? 55.911 0.804 -17.825 1.00 85.06 83 ASP A CA 1
ATOM 683 C C . ASP A 1 83 ? 54.660 1.070 -16.979 1.00 85.06 83 ASP A C 1
ATOM 685 O O . ASP A 1 83 ? 54.427 2.176 -16.484 1.00 85.06 83 ASP A O 1
ATOM 689 N N . LEU A 1 84 ? 53.797 0.052 -16.862 1.00 84.44 84 LEU A N 1
ATOM 690 C CA . LEU A 1 84 ? 52.554 0.172 -16.101 1.00 84.44 84 LEU A CA 1
ATOM 691 C C . LEU A 1 84 ? 52.899 0.584 -14.671 1.00 84.44 84 LEU A C 1
ATOM 693 O O . LEU A 1 84 ? 53.649 -0.095 -13.970 1.00 84.44 84 LEU A O 1
ATOM 697 N N . THR A 1 85 ? 52.317 1.687 -14.220 1.00 88.75 85 THR A N 1
ATOM 698 C CA . THR A 1 85 ? 52.397 2.067 -12.813 1.00 88.75 85 THR A CA 1
ATOM 699 C C . THR A 1 85 ? 51.716 0.993 -11.963 1.00 88.75 85 THR A C 1
ATOM 701 O O . THR A 1 85 ? 50.782 0.327 -12.412 1.00 88.75 85 THR A O 1
ATOM 704 N N . GLN A 1 86 ? 52.117 0.856 -10.697 1.00 87.44 86 GLN A N 1
ATOM 705 C CA . GLN A 1 86 ? 51.484 -0.094 -9.767 1.00 87.44 86 GLN A CA 1
ATOM 706 C C . GLN A 1 86 ? 49.956 0.088 -9.682 1.00 87.44 86 GLN A C 1
ATOM 708 O O . GLN A 1 86 ? 49.206 -0.882 -9.600 1.00 87.44 86 GLN A O 1
ATOM 713 N N . ASN A 1 87 ? 49.472 1.328 -9.811 1.00 87.69 87 ASN A N 1
ATOM 714 C CA . ASN A 1 87 ? 48.041 1.625 -9.882 1.00 87.69 87 ASN A CA 1
ATOM 715 C C . ASN A 1 87 ? 47.371 1.066 -11.147 1.00 87.69 87 ASN A C 1
ATOM 717 O O . ASN A 1 87 ? 46.222 0.632 -11.089 1.00 87.69 87 ASN A O 1
ATOM 721 N N . GLU A 1 88 ? 48.044 1.090 -12.298 1.00 86.50 88 GLU A N 1
ATOM 722 C CA . GLU A 1 88 ? 47.511 0.521 -13.539 1.00 86.50 88 GLU A CA 1
ATOM 723 C C . GLU A 1 88 ? 47.496 -1.011 -13.501 1.00 86.50 88 GLU A C 1
ATOM 725 O O . GLU A 1 88 ? 46.528 -1.610 -13.974 1.00 86.50 88 GLU A O 1
ATOM 730 N N . ILE A 1 89 ? 48.506 -1.634 -12.884 1.00 89.19 89 ILE A N 1
ATOM 731 C CA . ILE A 1 89 ? 48.546 -3.086 -12.646 1.00 89.19 89 ILE A CA 1
ATOM 732 C C . ILE A 1 89 ? 47.367 -3.496 -11.756 1.00 89.19 89 ILE A C 1
ATOM 734 O O . ILE A 1 89 ? 46.547 -4.315 -12.170 1.00 89.19 89 ILE A O 1
ATOM 738 N N . ALA A 1 90 ? 47.191 -2.833 -10.608 1.00 91.25 90 ALA A N 1
ATOM 739 C CA . ALA A 1 90 ? 46.072 -3.089 -9.699 1.00 91.25 90 ALA A CA 1
ATOM 740 C C . ALA A 1 90 ? 44.700 -2.893 -10.378 1.00 91.25 90 ALA A C 1
ATOM 742 O O . ALA A 1 90 ? 43.759 -3.653 -10.145 1.00 91.25 90 ALA A O 1
ATOM 743 N N . ARG A 1 91 ? 44.560 -1.904 -11.277 1.00 92.38 91 ARG A N 1
ATOM 744 C CA . ARG A 1 91 ? 43.330 -1.731 -12.074 1.00 92.38 91 ARG A CA 1
ATOM 745 C C . ARG A 1 91 ? 43.083 -2.910 -13.014 1.00 92.38 91 ARG A C 1
ATOM 747 O O . ARG A 1 91 ? 41.933 -3.321 -13.153 1.00 92.38 91 ARG A O 1
ATOM 754 N N . CYS A 1 92 ? 44.121 -3.438 -13.661 1.00 90.56 92 CYS A N 1
ATOM 755 C CA . CYS A 1 92 ? 43.994 -4.605 -14.534 1.00 90.56 92 CYS A CA 1
ATOM 756 C C . CYS A 1 92 ? 43.567 -5.844 -13.737 1.00 90.56 92 CYS A C 1
ATOM 758 O O . CYS A 1 92 ? 42.645 -6.540 -14.158 1.00 90.56 92 CYS A O 1
ATOM 760 N N . GLU A 1 93 ? 44.143 -6.057 -12.552 1.00 93.56 93 GLU A N 1
ATOM 761 C CA . GLU A 1 93 ? 43.760 -7.148 -11.648 1.00 93.56 93 GLU A CA 1
ATOM 762 C C . GLU A 1 93 ? 42.293 -7.052 -11.212 1.00 93.56 93 GLU A C 1
ATOM 764 O O . GLU A 1 93 ? 41.571 -8.047 -11.255 1.00 93.56 93 GLU A O 1
ATOM 769 N N . LEU A 1 94 ? 41.806 -5.852 -10.879 1.00 95.31 94 LEU A N 1
ATOM 770 C CA . LEU A 1 94 ? 40.400 -5.637 -10.522 1.00 95.31 94 LEU A CA 1
ATOM 771 C C . LEU A 1 94 ? 39.443 -5.878 -11.697 1.00 95.31 94 LEU A C 1
ATOM 773 O O . LEU A 1 94 ? 38.368 -6.448 -11.506 1.00 95.31 94 LEU A O 1
ATOM 777 N N . ILE A 1 95 ? 39.809 -5.474 -12.919 1.00 94.62 95 ILE A N 1
ATOM 778 C CA . ILE A 1 95 ? 39.014 -5.770 -14.124 1.00 94.62 95 ILE A CA 1
ATOM 779 C C . ILE A 1 95 ? 39.004 -7.278 -14.389 1.00 94.62 95 ILE A C 1
ATOM 781 O O . ILE A 1 95 ? 37.953 -7.842 -14.706 1.00 94.62 95 ILE A O 1
ATOM 785 N N . HIS A 1 96 ? 40.149 -7.940 -14.226 1.00 93.56 96 HIS A N 1
ATOM 786 C CA . HIS A 1 96 ? 40.255 -9.383 -14.373 1.00 93.56 96 HIS A CA 1
ATOM 787 C C . HIS A 1 96 ? 39.381 -10.105 -13.332 1.00 93.56 96 HIS A C 1
ATOM 789 O O . HIS A 1 96 ? 38.547 -10.937 -13.693 1.00 93.56 96 HIS A O 1
ATOM 795 N N . ALA A 1 97 ? 39.453 -9.706 -12.059 1.00 94.75 97 ALA A N 1
ATOM 796 C CA . ALA A 1 97 ? 38.583 -10.212 -11.003 1.00 94.75 97 ALA A CA 1
ATOM 797 C C . ALA A 1 97 ? 37.099 -9.966 -11.321 1.00 94.75 97 ALA A C 1
ATOM 799 O O . ALA A 1 97 ? 36.286 -10.881 -11.192 1.00 94.75 97 ALA A O 1
ATOM 800 N N . LEU A 1 98 ? 36.728 -8.780 -11.809 1.00 94.56 98 LEU A N 1
ATOM 801 C CA . LEU A 1 98 ? 35.348 -8.453 -12.171 1.00 94.56 98 LEU A CA 1
ATOM 802 C C . LEU A 1 98 ? 34.781 -9.381 -13.259 1.00 94.56 98 LEU A C 1
ATOM 804 O O . LEU A 1 98 ? 33.638 -9.818 -13.148 1.00 94.56 98 LEU A O 1
ATOM 808 N N . TYR A 1 99 ? 35.551 -9.699 -14.301 1.00 95.38 99 TYR A N 1
ATOM 809 C CA . TYR A 1 99 ? 35.041 -10.470 -15.442 1.00 95.38 99 TYR A CA 1
ATOM 810 C C . TYR A 1 99 ? 35.264 -11.981 -15.356 1.00 95.38 99 TYR A C 1
ATOM 812 O O . TYR A 1 99 ? 34.505 -12.728 -15.980 1.00 95.38 99 TYR A O 1
ATOM 820 N N . TYR A 1 100 ? 36.267 -12.433 -14.603 1.00 93.44 100 TYR A N 1
ATOM 821 C CA . TYR A 1 100 ? 36.707 -13.831 -14.610 1.00 93.44 100 TYR A CA 1
ATOM 822 C C . TYR A 1 100 ? 36.589 -14.537 -13.249 1.00 93.44 100 TYR A C 1
ATOM 824 O O . TYR A 1 100 ? 36.784 -15.748 -13.187 1.00 93.44 100 TYR A O 1
ATOM 832 N N . SER A 1 101 ? 36.185 -13.845 -12.175 1.00 92.19 101 SER A N 1
ATOM 833 C CA . SER A 1 101 ? 35.907 -14.476 -10.871 1.00 92.19 101 SER A CA 1
ATOM 834 C C . SER A 1 101 ? 34.409 -14.738 -10.628 1.00 92.19 101 SER A C 1
ATOM 836 O O . SER A 1 101 ? 33.527 -14.208 -11.314 1.00 92.19 101 SER A O 1
ATOM 838 N N . ALA A 1 102 ? 34.086 -15.584 -9.643 1.00 82.88 102 ALA A N 1
ATOM 839 C CA . ALA A 1 102 ? 32.704 -15.780 -9.194 1.00 82.88 102 ALA A CA 1
ATOM 840 C C . ALA A 1 102 ? 32.115 -14.528 -8.498 1.00 82.88 102 ALA A C 1
ATOM 842 O O . ALA A 1 102 ? 31.019 -14.123 -8.903 1.00 82.88 102 ALA A O 1
ATOM 843 N N . PRO A 1 103 ? 32.824 -13.853 -7.563 1.00 84.38 103 PRO A N 1
ATOM 844 C CA . PRO A 1 103 ? 32.385 -12.566 -7.013 1.00 84.38 103 PRO A CA 1
ATOM 845 C C . PRO A 1 103 ? 32.150 -11.507 -8.096 1.00 84.38 103 PRO A C 1
ATOM 847 O O . PRO A 1 103 ? 31.128 -10.828 -8.095 1.00 84.38 103 PRO A O 1
ATOM 850 N N . GLY A 1 104 ? 33.038 -11.428 -9.090 1.00 90.25 104 GLY A N 1
ATOM 851 C CA . GLY A 1 104 ? 32.918 -10.498 -10.212 1.00 90.25 104 GLY A CA 1
ATOM 852 C C . GLY A 1 104 ? 31.647 -10.700 -11.038 1.00 90.25 104 GLY A C 1
ATOM 853 O O . GLY A 1 104 ? 30.906 -9.748 -11.284 1.00 90.25 104 GLY A O 1
ATOM 854 N N . ARG A 1 105 ? 31.312 -11.952 -11.383 1.00 85.31 105 ARG A N 1
ATOM 855 C CA . ARG A 1 105 ? 30.041 -12.281 -12.057 1.00 85.31 105 ARG A CA 1
ATOM 856 C C . ARG A 1 105 ? 28.821 -11.869 -11.234 1.00 85.31 105 ARG A C 1
ATOM 858 O O . ARG A 1 105 ? 27.840 -11.388 -11.805 1.00 85.31 105 ARG A O 1
ATOM 865 N N . PHE A 1 106 ? 28.878 -12.027 -9.911 1.00 80.12 106 PHE A N 1
ATOM 866 C CA . PHE A 1 106 ? 27.812 -11.573 -9.021 1.00 80.12 106 PHE A CA 1
ATOM 867 C C . PHE A 1 106 ? 27.685 -10.045 -9.029 1.00 80.12 106 PHE A C 1
ATOM 869 O O . PHE A 1 106 ? 26.589 -9.535 -9.262 1.00 80.12 106 PHE A O 1
ATOM 876 N N . VAL A 1 107 ? 28.799 -9.319 -8.889 1.00 83.94 107 VAL A N 1
ATOM 877 C CA . VAL A 1 107 ? 28.845 -7.850 -8.969 1.00 83.94 107 VAL A CA 1
ATOM 878 C C . VAL A 1 107 ? 28.301 -7.349 -10.310 1.00 83.94 107 VAL A C 1
ATOM 880 O O . VAL A 1 107 ? 27.450 -6.462 -10.323 1.00 83.94 107 VAL A O 1
ATOM 883 N N . ILE A 1 108 ? 28.703 -7.942 -11.442 1.00 87.75 108 ILE A N 1
ATOM 884 C CA . ILE A 1 108 ? 28.172 -7.592 -12.771 1.00 87.75 108 ILE A CA 1
ATOM 885 C C . ILE A 1 108 ? 26.653 -7.764 -12.810 1.00 87.75 108 ILE A C 1
ATOM 887 O O . ILE A 1 108 ? 25.954 -6.859 -13.262 1.00 87.75 108 ILE A O 1
ATOM 891 N N . ASN A 1 109 ? 26.133 -8.894 -12.326 1.00 79.12 109 ASN A N 1
ATOM 892 C CA . ASN A 1 109 ? 24.696 -9.154 -12.308 1.00 79.12 109 ASN A CA 1
ATOM 893 C C . ASN A 1 109 ? 23.955 -8.131 -11.427 1.00 79.12 109 ASN A C 1
ATOM 895 O O . ASN A 1 109 ? 22.965 -7.546 -11.863 1.00 79.12 109 ASN A O 1
ATOM 899 N N . GLN A 1 110 ? 24.472 -7.826 -10.233 1.00 77.81 110 GLN A N 1
ATOM 900 C CA . GLN A 1 110 ? 23.898 -6.800 -9.355 1.00 77.81 110 GLN A CA 1
ATOM 901 C C . GLN A 1 110 ? 23.918 -5.413 -10.008 1.00 77.81 110 GLN A C 1
ATOM 903 O O . GLN A 1 110 ? 22.911 -4.708 -9.978 1.00 77.81 110 GLN A O 1
ATOM 908 N N . ILE A 1 111 ? 25.015 -5.032 -10.668 1.00 81.94 111 ILE A N 1
ATOM 909 C CA . ILE A 1 111 ? 25.124 -3.768 -11.408 1.00 81.94 111 ILE A CA 1
ATOM 910 C C . ILE A 1 111 ? 24.152 -3.726 -12.587 1.00 81.94 111 ILE A C 1
ATOM 912 O O . ILE A 1 111 ? 23.533 -2.693 -12.837 1.00 81.94 111 ILE A O 1
ATOM 916 N N . GLN A 1 112 ? 23.985 -4.828 -13.316 1.00 80.44 112 GLN A N 1
ATOM 917 C CA . GLN A 1 112 ? 23.028 -4.915 -14.416 1.00 80.44 112 GLN A CA 1
ATOM 918 C C . GLN A 1 112 ? 21.591 -4.779 -13.909 1.00 80.44 112 GLN A C 1
ATOM 920 O O . GLN A 1 112 ? 20.852 -3.949 -14.436 1.00 80.44 112 GLN A O 1
ATOM 925 N N . GLN A 1 113 ? 21.217 -5.508 -12.855 1.00 72.94 113 GLN A N 1
ATOM 926 C CA . GLN A 1 113 ? 19.902 -5.390 -12.222 1.00 72.94 113 GLN A CA 1
ATOM 927 C C . GLN A 1 113 ? 19.662 -3.979 -11.676 1.00 72.94 113 GLN A C 1
ATOM 929 O O . GLN A 1 113 ? 18.593 -3.406 -11.880 1.00 72.94 113 GLN A O 1
ATOM 934 N N . TRP A 1 114 ? 20.669 -3.388 -11.035 1.00 75.44 114 TRP A N 1
ATOM 935 C CA . TRP A 1 114 ? 20.633 -2.010 -10.559 1.00 75.44 114 TRP A CA 1
ATOM 936 C C . TRP A 1 114 ? 20.388 -1.024 -11.698 1.00 75.44 114 TRP A C 1
ATOM 938 O O . TRP A 1 114 ? 19.461 -0.219 -11.649 1.00 75.44 114 TRP A O 1
ATOM 948 N N . ASN A 1 115 ? 21.191 -1.117 -12.757 1.00 77.12 115 ASN A N 1
ATOM 949 C CA . ASN A 1 115 ? 21.098 -0.254 -13.925 1.00 77.12 115 ASN A CA 1
ATOM 950 C C . ASN A 1 115 ? 19.764 -0.397 -14.654 1.00 77.12 115 ASN A C 1
ATOM 952 O O . ASN A 1 115 ? 19.246 0.605 -15.138 1.00 77.12 115 ASN A O 1
ATOM 956 N N . GLN A 1 116 ? 19.214 -1.611 -14.729 1.00 73.12 116 GLN A N 1
ATOM 957 C CA . GLN A 1 116 ? 17.879 -1.850 -15.269 1.00 73.12 116 GLN A CA 1
ATOM 958 C C . GLN A 1 116 ? 16.835 -1.116 -14.418 1.00 73.12 116 GLN A C 1
ATOM 960 O O . GLN A 1 116 ? 16.047 -0.341 -14.941 1.00 73.12 116 GLN A O 1
ATOM 965 N N . ARG A 1 117 ? 16.888 -1.226 -13.088 1.00 71.81 117 ARG A N 1
ATOM 966 C CA . ARG A 1 117 ? 15.891 -0.613 -12.191 1.00 71.81 117 ARG A CA 1
ATOM 967 C C . ARG A 1 117 ? 15.951 0.917 -12.098 1.00 71.81 117 ARG A C 1
ATOM 969 O O . ARG A 1 117 ? 15.046 1.504 -11.500 1.00 71.81 117 ARG A O 1
ATOM 976 N N . ARG A 1 118 ? 16.978 1.573 -12.659 1.00 75.94 118 ARG A N 1
ATOM 977 C CA . ARG A 1 118 ? 17.159 3.038 -12.610 1.00 75.94 118 ARG A CA 1
ATOM 978 C C . ARG A 1 118 ? 16.180 3.802 -13.466 1.00 75.94 118 ARG A C 1
ATOM 980 O O . ARG A 1 118 ? 15.769 4.885 -13.063 1.00 75.94 118 ARG A O 1
ATOM 987 N N . GLN A 1 119 ? 15.831 3.258 -14.620 1.00 80.44 119 GLN A N 1
ATOM 988 C CA . GLN A 1 119 ? 14.807 3.832 -15.469 1.00 80.44 119 GLN A CA 1
ATOM 989 C C . GLN A 1 119 ? 13.673 2.844 -15.597 1.00 80.44 119 GLN A C 1
ATOM 991 O O . GLN A 1 119 ? 13.882 1.636 -15.690 1.00 80.44 119 GLN A O 1
ATOM 996 N N . LEU A 1 120 ? 12.456 3.355 -15.579 1.00 87.00 120 LEU A N 1
ATOM 997 C CA . LEU A 1 120 ? 11.297 2.530 -15.832 1.00 87.00 120 LEU A CA 1
ATOM 998 C C . LEU A 1 120 ? 10.255 3.316 -16.599 1.00 87.00 120 LEU A C 1
ATOM 1000 O O . LEU A 1 120 ? 10.094 4.525 -16.418 1.00 87.00 120 LEU A O 1
ATOM 1004 N N . ALA A 1 121 ? 9.544 2.586 -17.439 1.00 90.69 121 ALA A N 1
ATOM 1005 C CA . ALA A 1 121 ? 8.241 2.984 -17.911 1.00 90.69 121 ALA A CA 1
ATOM 1006 C C . ALA A 1 121 ? 7.267 1.853 -17.606 1.00 90.69 121 ALA A C 1
ATOM 1008 O O . ALA A 1 121 ? 7.630 0.674 -17.618 1.00 90.69 121 ALA A O 1
ATOM 1009 N N . GLY A 1 122 ? 6.031 2.216 -17.314 1.00 92.75 122 GLY A N 1
ATOM 1010 C CA . GLY A 1 122 ? 4.985 1.253 -17.030 1.00 92.75 122 GLY A CA 1
ATOM 1011 C C . GLY A 1 122 ? 3.685 1.677 -17.666 1.00 92.75 122 GLY A C 1
ATOM 1012 O O . GLY A 1 122 ? 3.396 2.869 -17.743 1.00 92.75 122 GLY A O 1
ATOM 1013 N N . ILE A 1 123 ? 2.886 0.703 -18.077 1.00 94.25 123 ILE A N 1
ATOM 1014 C CA . ILE A 1 123 ? 1.525 0.943 -18.536 1.00 94.25 123 ILE A CA 1
ATOM 1015 C C . ILE A 1 123 ? 0.559 -0.019 -17.858 1.00 94.25 123 ILE A C 1
ATOM 1017 O O . ILE A 1 123 ? 0.888 -1.177 -17.588 1.00 94.25 123 ILE A O 1
ATOM 1021 N N . ARG A 1 124 ? -0.647 0.468 -17.596 1.00 93.44 124 ARG A N 1
ATOM 1022 C CA . ARG A 1 124 ? -1.821 -0.348 -17.292 1.00 93.44 124 ARG A CA 1
ATOM 1023 C C . ARG A 1 124 ? -3.073 0.382 -17.741 1.00 93.44 124 ARG A C 1
ATOM 1025 O O . ARG A 1 124 ? -3.047 1.592 -17.959 1.00 93.44 124 ARG A O 1
ATOM 1032 N N . ASP A 1 125 ? -4.184 -0.327 -17.831 1.00 93.81 125 ASP A N 1
ATOM 1033 C CA . ASP A 1 125 ? -5.468 0.278 -18.164 1.00 93.81 125 ASP A CA 1
ATOM 1034 C C . ASP A 1 125 ? -6.618 -0.415 -17.441 1.00 93.81 125 ASP A C 1
ATOM 1036 O O . ASP A 1 125 ? -6.402 -1.391 -16.726 1.00 93.81 125 ASP A O 1
ATOM 1040 N N . ASN A 1 126 ? -7.823 0.129 -17.581 1.00 92.50 126 ASN A N 1
ATOM 1041 C CA . ASN A 1 126 ? -9.025 -0.413 -16.959 1.00 92.50 126 ASN A CA 1
ATOM 1042 C C . ASN A 1 126 ? -9.969 -1.139 -17.934 1.00 92.50 126 ASN A C 1
ATOM 1044 O O . ASN A 1 126 ? -11.184 -1.198 -17.713 1.00 92.50 126 ASN A O 1
ATOM 1048 N N . ARG A 1 127 ? -9.433 -1.688 -19.033 1.00 90.62 127 ARG A N 1
ATOM 1049 C CA . ARG A 1 127 ? -10.204 -2.538 -19.944 1.00 90.62 127 ARG A CA 1
ATOM 1050 C C . ARG A 1 127 ? -10.467 -3.903 -19.290 1.00 90.62 127 ARG A C 1
ATOM 1052 O O . ARG A 1 127 ? -9.600 -4.452 -18.609 1.00 90.62 127 ARG A O 1
ATOM 1059 N N . PRO A 1 128 ? -11.644 -4.509 -19.508 1.00 83.06 128 PRO A N 1
ATOM 1060 C CA . PRO A 1 128 ? -11.958 -5.824 -18.962 1.00 83.06 128 PRO A CA 1
ATOM 1061 C C . PRO A 1 128 ? -11.070 -6.912 -19.587 1.00 83.06 128 PRO A C 1
ATOM 1063 O O . PRO A 1 128 ? -11.003 -7.051 -20.806 1.00 83.06 128 PRO A O 1
ATOM 1066 N N . GLN A 1 129 ? -10.426 -7.730 -18.749 1.00 69.69 129 GLN A N 1
ATOM 1067 C CA . GLN A 1 129 ? -9.510 -8.788 -19.204 1.00 69.69 129 GLN A CA 1
ATOM 1068 C C . GLN A 1 129 ? -10.208 -10.033 -19.785 1.00 69.69 129 GLN A C 1
ATOM 1070 O O . GLN A 1 129 ? -9.584 -10.782 -20.525 1.00 69.69 129 GLN A O 1
ATOM 1075 N N . LYS A 1 130 ? -11.482 -10.283 -19.444 1.00 60.81 130 LYS A N 1
ATOM 1076 C CA . LYS A 1 130 ? -12.178 -11.565 -19.706 1.00 60.81 130 LYS A CA 1
ATOM 1077 C C . LYS A 1 130 ? -13.268 -11.533 -20.786 1.00 60.81 130 LYS A C 1
ATOM 1079 O O . LYS A 1 130 ? -14.018 -12.495 -20.904 1.00 60.81 130 LYS A O 1
ATOM 1084 N N . ILE A 1 131 ? -13.408 -10.458 -21.560 1.00 48.31 131 ILE A N 1
ATOM 1085 C CA . ILE A 1 131 ? -14.434 -10.419 -22.616 1.00 48.31 131 ILE A CA 1
ATOM 1086 C C . ILE A 1 131 ? -13.806 -10.948 -23.908 1.00 48.31 131 ILE A C 1
ATOM 1088 O O . ILE A 1 131 ? -12.854 -10.359 -24.408 1.00 48.31 131 ILE A O 1
ATOM 1092 N N . GLY A 1 132 ? -14.321 -12.078 -24.397 1.00 47.47 132 GLY A N 1
ATOM 1093 C CA . GLY A 1 132 ? -13.726 -12.979 -25.396 1.00 47.47 132 GLY A CA 1
ATOM 1094 C C . GLY A 1 132 ? -13.444 -12.451 -26.809 1.00 47.47 132 GLY A C 1
ATOM 1095 O O . GLY A 1 132 ? -13.234 -13.271 -27.689 1.00 47.47 132 GLY A O 1
ATOM 1096 N N . ASP A 1 133 ? -13.371 -11.138 -27.030 1.00 48.62 133 ASP A N 1
ATOM 1097 C CA . ASP A 1 133 ? -13.141 -10.534 -28.355 1.00 48.62 133 ASP A CA 1
ATOM 1098 C C . ASP A 1 133 ? -11.917 -9.603 -28.422 1.00 48.62 133 ASP A C 1
ATOM 1100 O O . ASP A 1 133 ? -11.640 -8.997 -29.461 1.00 48.62 133 ASP A O 1
ATOM 1104 N N . PHE A 1 134 ? -11.151 -9.467 -27.335 1.00 55.19 134 PHE A N 1
ATOM 1105 C CA . PHE A 1 134 ? -10.058 -8.500 -27.273 1.00 55.19 134 PHE A CA 1
ATOM 1106 C C . PHE A 1 134 ? -8.703 -9.162 -27.003 1.00 55.19 134 PHE A C 1
ATOM 1108 O O . PHE A 1 134 ? -8.460 -9.669 -25.908 1.00 55.19 134 PHE A O 1
ATOM 1115 N N . LYS A 1 135 ? -7.755 -9.042 -27.942 1.00 56.94 135 LYS A N 1
ATOM 1116 C CA . LYS A 1 135 ? -6.320 -9.135 -27.616 1.00 56.94 135 LYS A CA 1
ATOM 1117 C C . LYS A 1 135 ? -5.905 -7.858 -26.870 1.00 56.94 135 LYS A C 1
ATOM 1119 O O . LYS A 1 135 ? -5.264 -6.979 -27.432 1.00 56.94 135 LYS A O 1
ATOM 1124 N N . ASN A 1 136 ? -6.317 -7.739 -25.607 1.00 63.59 136 ASN A N 1
ATOM 1125 C CA . ASN A 1 136 ? -6.077 -6.584 -24.726 1.00 63.59 136 ASN A CA 1
ATOM 1126 C C . ASN A 1 136 ? -4.641 -6.513 -24.177 1.00 63.59 136 ASN A C 1
ATOM 1128 O O . ASN A 1 136 ? -4.396 -5.931 -23.122 1.00 63.59 136 ASN A O 1
ATOM 1132 N N . GLU A 1 137 ? -3.678 -7.103 -24.874 1.00 82.88 137 GLU A N 1
ATOM 1133 C CA . GLU A 1 137 ? -2.292 -7.100 -24.435 1.00 82.88 137 GLU A CA 1
ATOM 1134 C C . GLU A 1 137 ? -1.590 -5.864 -24.990 1.00 82.88 137 GLU A C 1
ATOM 1136 O O . GLU A 1 137 ? -1.749 -5.491 -26.159 1.00 82.88 137 GLU A O 1
ATOM 1141 N N . TRP A 1 138 ? -0.839 -5.186 -24.127 1.00 89.88 138 TRP A N 1
ATOM 1142 C CA . TRP A 1 138 ? 0.101 -4.176 -24.581 1.00 89.88 138 TRP A CA 1
ATOM 1143 C C . TRP A 1 138 ? 1.372 -4.866 -25.045 1.00 89.88 138 TRP A C 1
ATOM 1145 O O . TRP A 1 138 ? 1.985 -5.635 -24.307 1.00 89.88 138 TRP A O 1
ATOM 1155 N N . GLN A 1 139 ? 1.792 -4.534 -26.255 1.00 91.12 139 GLN A N 1
ATOM 1156 C CA . GLN A 1 139 ? 3.114 -4.834 -26.768 1.00 91.12 139 GLN A CA 1
ATOM 1157 C C . GLN A 1 139 ? 4.011 -3.632 -26.502 1.00 91.12 139 GLN A C 1
ATOM 1159 O O . GLN A 1 139 ? 3.615 -2.488 -26.732 1.00 91.12 139 GLN A O 1
ATOM 1164 N N . ILE A 1 140 ? 5.217 -3.885 -26.003 1.00 89.31 140 ILE A N 1
ATOM 1165 C CA . ILE A 1 140 ? 6.179 -2.833 -25.683 1.00 89.31 140 ILE A CA 1
ATOM 1166 C C . ILE A 1 140 ? 7.371 -2.987 -26.610 1.00 89.31 140 ILE A C 1
ATOM 1168 O O . ILE A 1 140 ? 7.978 -4.057 -26.666 1.00 89.31 140 ILE A O 1
ATOM 1172 N N . MET A 1 141 ? 7.694 -1.928 -27.344 1.00 90.06 141 MET A N 1
ATOM 1173 C CA . MET A 1 141 ? 8.727 -1.947 -28.377 1.00 90.06 141 MET A CA 1
ATOM 1174 C C . MET A 1 141 ? 9.623 -0.711 -28.290 1.00 90.06 141 MET A C 1
ATOM 1176 O O . MET A 1 141 ? 9.172 0.355 -27.878 1.00 90.06 141 MET A O 1
ATOM 1180 N N . ASN A 1 142 ? 10.871 -0.831 -28.730 1.00 84.94 142 ASN A N 1
ATOM 1181 C CA . ASN A 1 142 ? 11.725 0.298 -29.116 1.00 84.94 142 ASN A CA 1
ATOM 1182 C C . ASN A 1 142 ? 12.262 0.076 -30.540 1.00 84.94 142 ASN A C 1
ATOM 1184 O O . ASN A 1 142 ? 11.826 -0.823 -31.258 1.00 84.94 142 ASN A O 1
ATOM 1188 N N . THR A 1 143 ? 13.240 0.888 -30.938 1.00 78.38 143 THR A N 1
ATOM 1189 C CA . THR A 1 143 ? 13.986 0.741 -32.197 1.00 78.38 143 THR A CA 1
ATOM 1190 C C . THR A 1 143 ? 14.716 -0.600 -32.330 1.00 78.38 143 THR A C 1
ATOM 1192 O O . THR A 1 143 ? 14.978 -1.025 -33.450 1.00 78.38 143 THR A O 1
ATOM 1195 N N . SER A 1 144 ? 15.019 -1.276 -31.219 1.00 78.75 144 SER A N 1
ATOM 1196 C CA . SER A 1 144 ? 15.741 -2.554 -31.184 1.00 78.75 144 SER A CA 1
ATOM 1197 C C . SER A 1 144 ? 14.831 -3.789 -31.164 1.00 78.75 144 SER A C 1
ATOM 1199 O O . SER A 1 144 ? 15.342 -4.902 -31.261 1.00 78.75 144 SER A O 1
ATOM 1201 N N . GLY A 1 145 ? 13.510 -3.625 -31.025 1.00 82.88 145 GLY A N 1
ATOM 1202 C CA . GLY A 1 145 ? 12.541 -4.725 -31.021 1.00 82.88 145 GLY A CA 1
ATOM 1203 C C . GLY A 1 145 ? 11.588 -4.721 -29.823 1.00 82.88 145 GLY A C 1
ATOM 1204 O O . GLY A 1 145 ? 11.368 -3.698 -29.174 1.00 82.88 145 GLY A O 1
ATOM 1205 N N . THR A 1 146 ? 10.973 -5.875 -29.557 1.00 81.81 146 THR A N 1
ATOM 1206 C CA . THR A 1 146 ? 10.003 -6.085 -28.470 1.00 81.81 146 THR A CA 1
ATOM 1207 C C . THR A 1 146 ? 10.694 -6.379 -27.141 1.00 81.81 146 THR A C 1
ATOM 1209 O O . THR A 1 146 ? 11.637 -7.168 -27.092 1.00 81.81 146 THR A O 1
ATOM 1212 N N . PHE A 1 147 ? 10.184 -5.819 -26.048 1.00 77.31 147 PHE A N 1
ATOM 1213 C CA . PHE A 1 147 ? 10.693 -6.081 -24.703 1.00 77.31 147 PHE A CA 1
ATOM 1214 C C . PHE A 1 147 ? 9.951 -7.216 -24.005 1.00 77.31 147 PHE A C 1
ATOM 1216 O O . PHE A 1 147 ? 8.734 -7.351 -24.125 1.00 77.31 147 PHE A O 1
ATOM 1223 N N . GLN A 1 148 ? 10.680 -7.954 -23.167 1.00 74.69 148 GLN A N 1
ATOM 1224 C CA . GLN A 1 148 ? 10.069 -8.778 -22.134 1.00 74.69 148 GLN A CA 1
ATOM 1225 C C . GLN A 1 148 ? 9.613 -7.881 -20.978 1.00 74.69 148 GLN A C 1
ATOM 1227 O O . GLN A 1 148 ? 10.396 -7.108 -20.423 1.00 74.69 148 GLN A O 1
ATOM 1232 N N . THR A 1 149 ? 8.337 -7.974 -20.617 1.00 75.31 149 THR A N 1
ATOM 1233 C CA . THR A 1 149 ? 7.769 -7.213 -19.502 1.00 75.31 149 THR A CA 1
ATOM 1234 C C . THR A 1 149 ? 8.133 -7.851 -18.171 1.00 75.31 149 THR A C 1
ATOM 1236 O O . THR A 1 149 ? 8.106 -9.077 -18.047 1.00 75.31 149 THR A O 1
ATOM 1239 N N . ILE A 1 150 ? 8.382 -7.035 -17.151 1.00 69.56 150 ILE A N 1
ATOM 1240 C CA . ILE A 1 150 ? 8.564 -7.504 -15.776 1.00 69.56 150 ILE A CA 1
ATOM 1241 C C . ILE A 1 150 ? 7.310 -7.120 -14.976 1.00 69.56 150 ILE A C 1
ATOM 1243 O O . ILE A 1 150 ? 6.839 -5.988 -15.094 1.00 69.56 150 ILE A O 1
ATOM 1247 N N . PRO A 1 151 ? 6.755 -8.013 -14.137 1.00 62.25 151 PRO A N 1
ATOM 1248 C CA . PRO A 1 151 ? 5.540 -7.731 -13.366 1.00 62.25 151 PRO A CA 1
ATOM 1249 C C . PRO A 1 151 ? 5.790 -6.851 -12.128 1.00 62.25 151 PRO A C 1
ATOM 1251 O O . PRO A 1 151 ? 4.951 -6.792 -11.229 1.00 62.25 151 PRO A O 1
ATOM 1254 N N . PHE A 1 152 ? 6.957 -6.211 -12.022 1.00 69.69 152 PHE A N 1
ATOM 1255 C CA . PHE A 1 152 ? 7.362 -5.502 -10.818 1.00 69.69 152 PHE A CA 1
ATOM 1256 C C . PHE A 1 152 ? 7.358 -3.986 -11.025 1.00 69.69 152 PHE A C 1
ATOM 1258 O O . PHE A 1 152 ? 8.196 -3.436 -11.734 1.00 69.69 152 PHE A O 1
ATOM 1265 N N . MET A 1 153 ? 6.417 -3.313 -10.362 1.00 81.00 153 MET A N 1
ATOM 1266 C CA . MET A 1 153 ? 6.351 -1.858 -10.265 1.00 81.00 153 MET A CA 1
ATOM 1267 C C . MET A 1 153 ? 6.709 -1.430 -8.839 1.00 81.00 153 MET A C 1
ATOM 1269 O O . MET A 1 153 ? 6.223 -2.016 -7.872 1.00 81.00 153 MET A O 1
ATOM 1273 N N . SER A 1 154 ? 7.515 -0.377 -8.691 1.00 77.69 154 SER A N 1
ATOM 1274 C CA . SER A 1 154 ? 7.844 0.172 -7.370 1.00 77.69 154 SER A CA 1
ATOM 1275 C C . SER A 1 154 ? 6.594 0.725 -6.690 1.00 77.69 154 SER A C 1
ATOM 1277 O O . SER A 1 154 ? 5.841 1.491 -7.293 1.00 77.69 154 SER A O 1
ATOM 1279 N N . GLU A 1 155 ? 6.391 0.397 -5.411 1.00 77.12 155 GLU A N 1
ATOM 1280 C CA . GLU A 1 155 ? 5.226 0.864 -4.651 1.00 77.12 155 GLU A CA 1
ATOM 1281 C C . GLU A 1 155 ? 5.163 2.392 -4.516 1.00 77.12 155 GLU A C 1
ATOM 1283 O O . GLU A 1 155 ? 4.120 2.958 -4.202 1.00 77.12 155 GLU A O 1
ATOM 1288 N N . GLN A 1 156 ? 6.275 3.080 -4.780 1.00 74.94 156 GLN A N 1
ATOM 1289 C CA . GLN A 1 156 ? 6.383 4.532 -4.703 1.00 74.94 156 GLN A CA 1
ATOM 1290 C C . GLN A 1 156 ? 5.571 5.275 -5.756 1.00 74.94 156 GLN A C 1
ATOM 1292 O O . GLN A 1 156 ? 5.315 6.462 -5.591 1.00 74.94 156 GLN A O 1
ATOM 1297 N N . PHE A 1 157 ? 5.137 4.591 -6.812 1.00 80.12 157 PHE A N 1
ATOM 1298 C CA . PHE A 1 157 ? 4.193 5.157 -7.768 1.00 80.12 157 PHE A CA 1
ATOM 1299 C C . PHE A 1 157 ? 2.748 5.117 -7.264 1.00 80.12 157 PHE A C 1
ATOM 1301 O O . PHE A 1 157 ? 1.863 5.612 -7.944 1.00 80.12 157 PHE A O 1
ATOM 1308 N N . GLY A 1 158 ? 2.490 4.626 -6.048 1.00 75.38 158 GLY A N 1
ATOM 1309 C CA . GLY A 1 158 ? 1.161 4.569 -5.433 1.00 75.38 158 GLY A CA 1
ATOM 1310 C C . GLY A 1 158 ? 0.341 5.846 -5.420 1.00 75.38 158 GLY A C 1
ATOM 1311 O O . GLY A 1 158 ? -0.885 5.795 -5.360 1.00 75.38 158 GLY A O 1
ATOM 1312 N N . TYR A 1 159 ? 0.994 7.005 -5.490 1.00 76.19 159 TYR A N 1
ATOM 1313 C CA . TYR A 1 159 ? 0.310 8.294 -5.545 1.00 76.19 159 TYR A CA 1
ATOM 1314 C C . TYR A 1 159 ? -0.593 8.459 -6.777 1.00 76.19 159 TYR A C 1
ATOM 1316 O O . TYR A 1 159 ? -1.516 9.273 -6.739 1.00 76.19 159 TYR A O 1
ATOM 1324 N N . ILE A 1 160 ? -0.391 7.659 -7.831 1.00 79.94 160 ILE A N 1
ATOM 1325 C CA . ILE A 1 160 ? -1.262 7.597 -9.020 1.00 79.94 160 ILE A CA 1
ATOM 1326 C C . ILE A 1 160 ? -2.693 7.152 -8.719 1.00 79.94 160 ILE A C 1
ATOM 1328 O O . ILE A 1 160 ? -3.580 7.301 -9.551 1.00 79.94 160 ILE A O 1
ATOM 1332 N N . ASN A 1 161 ? -2.938 6.630 -7.521 1.00 80.81 161 ASN A N 1
ATOM 1333 C CA . ASN A 1 161 ? -4.272 6.267 -7.073 1.00 80.81 161 ASN A CA 1
ATOM 1334 C C . ASN A 1 161 ? -5.117 7.492 -6.671 1.00 80.81 161 ASN A C 1
ATOM 1336 O O . ASN A 1 161 ? -6.296 7.352 -6.377 1.00 80.81 161 ASN A O 1
ATOM 1340 N N . HIS A 1 162 ? -4.559 8.713 -6.665 1.00 82.06 162 HIS A N 1
ATOM 1341 C CA . HIS A 1 162 ? -5.300 9.955 -6.379 1.00 82.06 162 HIS A CA 1
ATOM 1342 C C . HIS A 1 162 ? -6.085 9.938 -5.049 1.00 82.06 162 HIS A C 1
ATOM 1344 O O . HIS A 1 162 ? -7.085 10.637 -4.890 1.00 82.06 162 HIS A O 1
ATOM 1350 N N . GLY A 1 163 ? -5.630 9.150 -4.072 1.00 82.50 163 GLY A N 1
ATOM 1351 C CA . GLY A 1 163 ? -6.316 8.985 -2.791 1.00 82.50 163 GLY A CA 1
ATOM 1352 C C . GLY A 1 163 ? -7.562 8.094 -2.841 1.00 82.50 163 GLY A C 1
ATOM 1353 O O . GLY A 1 163 ? -8.271 8.018 -1.839 1.00 82.50 163 GLY A O 1
ATOM 1354 N N . GLU A 1 164 ? -7.799 7.376 -3.943 1.00 84.44 164 GLU A N 1
ATOM 1355 C CA . GLU A 1 164 ? -8.840 6.352 -4.072 1.00 84.44 164 GLU A CA 1
ATOM 1356 C C . GLU A 1 164 ? -8.255 4.994 -4.502 1.00 84.44 164 GLU A C 1
ATOM 1358 O O . GLU A 1 164 ? -7.400 4.913 -5.375 1.00 84.44 164 GLU A O 1
ATOM 1363 N N . LEU A 1 165 ? -8.733 3.892 -3.920 1.00 87.12 165 LEU A N 1
ATOM 1364 C CA . LEU A 1 165 ? -8.349 2.554 -4.376 1.00 87.12 165 LEU A CA 1
ATOM 1365 C C . LEU A 1 165 ? -9.142 2.161 -5.622 1.00 87.12 165 LEU A C 1
ATOM 1367 O O . LEU A 1 165 ? -10.373 2.095 -5.592 1.00 87.12 165 LEU A O 1
ATOM 1371 N N . ARG A 1 166 ? -8.422 1.865 -6.703 1.00 86.25 166 ARG A N 1
ATOM 1372 C CA . ARG A 1 166 ? -8.983 1.491 -8.001 1.00 86.25 166 ARG A CA 1
ATOM 1373 C C . ARG A 1 166 ? -8.912 -0.026 -8.173 1.00 86.25 166 ARG A C 1
ATOM 1375 O O . ARG A 1 166 ? -7.837 -0.608 -8.107 1.00 86.25 166 ARG A O 1
ATOM 1382 N N . SER A 1 167 ? -10.064 -0.665 -8.358 1.00 86.56 167 SER A N 1
ATOM 1383 C CA . SER A 1 167 ? -10.174 -2.112 -8.634 1.00 86.56 167 SER A CA 1
ATOM 1384 C C . SER A 1 167 ? -10.388 -2.413 -10.117 1.00 86.56 167 SER A C 1
ATOM 1386 O O . SER A 1 167 ? -10.447 -3.570 -10.514 1.00 86.56 167 SER A O 1
ATOM 1388 N N . ASP A 1 168 ? -10.534 -1.370 -10.935 1.00 88.69 168 ASP A N 1
ATOM 1389 C CA . ASP A 1 168 ? -10.844 -1.473 -12.355 1.00 88.69 168 ASP A CA 1
ATOM 1390 C C . ASP A 1 168 ? -9.602 -1.652 -13.235 1.00 88.69 168 ASP A C 1
ATOM 1392 O O . ASP A 1 168 ? -9.756 -2.012 -14.395 1.00 88.69 168 ASP A O 1
ATOM 1396 N N . PHE A 1 169 ? -8.392 -1.434 -12.711 1.00 90.50 169 PHE A N 1
ATOM 1397 C CA . PHE A 1 169 ? -7.154 -1.512 -13.487 1.00 90.50 169 PHE A CA 1
ATOM 1398 C C . PHE A 1 169 ? -6.516 -2.903 -13.517 1.00 90.50 169 PHE A C 1
ATOM 1400 O O . PHE A 1 169 ? -6.543 -3.654 -12.543 1.00 90.50 169 PHE A O 1
ATOM 1407 N N . SER A 1 170 ? -5.864 -3.200 -14.640 1.00 89.06 170 SER A N 1
ATOM 1408 C CA . SER A 1 170 ? -5.015 -4.368 -14.834 1.00 89.06 170 SER A CA 1
ATOM 1409 C C . SER A 1 170 ? -3.710 -4.295 -14.034 1.00 89.06 170 SER A C 1
ATOM 1411 O O . SER A 1 170 ? -3.318 -3.254 -13.496 1.00 89.06 170 SER A O 1
ATOM 1413 N N . ASN A 1 171 ? -2.970 -5.405 -14.049 1.00 87.00 171 ASN A N 1
ATOM 1414 C CA . ASN A 1 171 ? -1.581 -5.440 -13.599 1.00 87.00 171 ASN A CA 1
ATOM 1415 C C . ASN A 1 171 ? -0.728 -4.451 -14.404 1.00 87.00 171 ASN A C 1
ATOM 1417 O O . ASN A 1 171 ? -1.011 -4.163 -15.571 1.00 87.00 171 ASN A O 1
ATOM 1421 N N . TRP A 1 172 ? 0.342 -3.972 -13.773 1.00 90.12 172 TRP A N 1
ATOM 1422 C CA . TRP A 1 172 ? 1.365 -3.179 -14.440 1.00 90.12 172 TRP A CA 1
ATOM 1423 C C . TRP A 1 172 ? 2.169 -4.025 -15.421 1.00 90.12 172 TRP A C 1
ATOM 1425 O O . TRP A 1 172 ? 2.664 -5.095 -15.067 1.00 90.12 172 TRP A O 1
ATOM 1435 N N . LEU A 1 173 ? 2.363 -3.488 -16.622 1.00 90.94 173 LEU A N 1
ATOM 1436 C CA . LEU A 1 173 ? 3.353 -3.959 -17.581 1.00 90.94 173 LEU A CA 1
ATOM 1437 C C . LEU A 1 173 ? 4.527 -2.988 -17.546 1.00 90.94 173 LEU A C 1
ATOM 1439 O O . LEU A 1 173 ? 4.386 -1.831 -17.945 1.00 90.94 173 LEU A O 1
ATOM 1443 N N . VAL A 1 174 ? 5.658 -3.442 -17.005 1.00 88.88 174 VAL A N 1
ATOM 1444 C CA . VAL A 1 174 ? 6.823 -2.594 -16.723 1.00 88.88 174 VAL A CA 1
ATOM 1445 C C . VAL A 1 174 ? 7.991 -2.993 -17.603 1.00 88.88 174 VAL A C 1
ATOM 1447 O O . VAL A 1 174 ? 8.261 -4.181 -17.797 1.00 88.88 174 VAL A O 1
ATOM 1450 N N . VAL A 1 175 ? 8.705 -1.988 -18.100 1.00 88.62 175 VAL A N 1
ATOM 1451 C CA . VAL A 1 175 ? 9.975 -2.154 -18.802 1.00 88.62 175 VAL A CA 1
ATOM 1452 C C . VAL A 1 175 ? 11.037 -1.234 -18.229 1.00 88.62 175 VAL A C 1
ATOM 1454 O O . VAL A 1 175 ? 10.763 -0.121 -17.778 1.00 88.62 175 VAL A O 1
ATOM 1457 N N . HIS A 1 176 ? 12.269 -1.716 -18.296 1.00 81.88 176 HIS A N 1
ATOM 1458 C CA . HIS A 1 176 ? 13.469 -0.998 -17.908 1.00 81.88 176 HIS A CA 1
ATOM 1459 C C . HIS A 1 176 ? 14.246 -0.631 -19.175 1.00 81.88 176 HIS A C 1
ATOM 1461 O O . HIS A 1 176 ? 14.942 -1.495 -19.716 1.00 81.88 176 HIS A O 1
ATOM 1467 N N . PRO A 1 177 ? 14.096 0.594 -19.714 1.00 68.25 177 PRO A N 1
ATOM 1468 C CA . PRO A 1 177 ? 14.758 0.955 -20.958 1.00 68.25 177 PRO A CA 1
ATOM 1469 C C . PRO A 1 177 ? 16.281 0.889 -20.817 1.00 68.25 177 PRO A C 1
ATOM 1471 O O . PRO A 1 177 ? 16.864 1.284 -19.806 1.00 68.25 177 PRO A O 1
ATOM 1474 N N . PHE A 1 178 ? 16.936 0.376 -21.860 1.00 65.31 178 PHE A N 1
ATOM 1475 C CA . PHE A 1 178 ? 18.381 0.159 -21.865 1.00 65.31 178 PHE A CA 1
ATOM 1476 C C . PHE A 1 178 ? 19.187 1.434 -22.094 1.00 65.31 178 PHE A C 1
ATOM 1478 O O . PHE A 1 178 ? 20.394 1.411 -21.840 1.00 65.31 178 PHE A O 1
ATOM 1485 N N . LYS A 1 179 ? 18.574 2.527 -22.562 1.00 69.69 179 LYS A N 1
ATOM 1486 C CA . LYS A 1 179 ? 19.201 3.842 -22.761 1.00 69.69 179 LYS A CA 1
ATOM 1487 C C . LYS A 1 179 ? 18.209 4.947 -22.396 1.00 69.69 179 LYS A C 1
ATOM 1489 O O . LYS A 1 179 ? 17.015 4.796 -22.624 1.00 69.69 179 LYS A O 1
ATOM 1494 N N . HIS A 1 180 ? 18.724 6.057 -21.862 1.00 64.19 180 HIS A N 1
ATOM 1495 C CA . HIS A 1 180 ? 17.902 7.193 -21.428 1.00 64.19 180 HIS A CA 1
ATOM 1496 C C . HIS A 1 180 ? 17.083 7.790 -22.581 1.00 64.19 180 HIS A C 1
ATOM 1498 O O . HIS A 1 180 ? 15.944 8.200 -22.369 1.00 64.19 180 HIS A O 1
ATOM 1504 N N . ASP A 1 181 ? 17.632 7.794 -23.792 1.00 68.44 181 ASP A N 1
ATOM 1505 C CA . ASP A 1 181 ? 16.996 8.435 -24.945 1.00 68.44 181 ASP A CA 1
ATOM 1506 C C . ASP A 1 181 ? 16.144 7.470 -25.781 1.00 68.44 181 ASP A C 1
ATOM 1508 O O . ASP A 1 181 ? 15.565 7.875 -26.789 1.00 68.44 181 ASP A O 1
ATOM 1512 N N . ASP A 1 182 ? 16.038 6.200 -25.371 1.00 80.31 182 ASP A N 1
ATOM 1513 C CA . ASP A 1 182 ? 15.209 5.235 -26.086 1.00 80.31 182 ASP A CA 1
ATOM 1514 C C . ASP A 1 182 ? 13.731 5.572 -25.861 1.00 80.31 182 ASP A C 1
ATOM 1516 O O . ASP A 1 182 ? 13.194 5.460 -24.754 1.00 80.31 182 ASP A O 1
ATOM 1520 N N . PHE A 1 183 ? 13.056 5.948 -26.945 1.00 88.00 183 PHE A N 1
ATOM 1521 C CA . PHE A 1 183 ? 11.604 6.016 -26.961 1.00 88.00 183 PHE A CA 1
ATOM 1522 C C . PHE A 1 183 ? 11.024 4.606 -26.891 1.00 88.00 183 PHE A C 1
ATOM 1524 O O . PHE A 1 183 ? 11.373 3.713 -27.668 1.00 88.00 183 PHE A O 1
ATOM 1531 N N . LEU A 1 184 ? 10.104 4.431 -25.954 1.00 90.94 184 LEU A N 1
ATOM 1532 C CA . LEU A 1 184 ? 9.306 3.235 -25.780 1.00 90.94 184 LEU A CA 1
ATOM 1533 C C . LEU A 1 184 ? 7.949 3.466 -26.421 1.00 90.94 184 LEU A C 1
ATOM 1535 O O . LEU A 1 184 ? 7.261 4.432 -26.093 1.00 90.94 184 LEU A O 1
ATOM 1539 N N . ARG A 1 185 ? 7.556 2.557 -27.308 1.00 94.31 185 ARG A N 1
ATOM 1540 C CA . ARG A 1 185 ? 6.226 2.500 -27.897 1.00 94.31 185 ARG A CA 1
ATOM 1541 C C . ARG A 1 185 ? 5.421 1.412 -27.203 1.00 94.31 185 ARG A C 1
ATOM 1543 O O . ARG A 1 185 ? 5.712 0.226 -27.349 1.00 94.31 185 ARG A O 1
ATOM 1550 N N . PHE A 1 186 ? 4.383 1.827 -26.493 1.00 94.56 186 PHE A N 1
ATOM 1551 C CA . PHE A 1 186 ? 3.324 0.951 -26.017 1.00 94.56 186 PHE A CA 1
ATOM 1552 C C . PHE A 1 186 ? 2.251 0.861 -27.096 1.00 94.56 186 PHE A C 1
ATOM 1554 O O . PHE A 1 186 ? 1.652 1.872 -27.460 1.00 94.56 186 PHE A O 1
ATOM 1561 N N . GLN A 1 187 ? 2.023 -0.338 -27.618 1.00 94.50 187 GLN A N 1
ATOM 1562 C CA . GLN A 1 187 ? 1.072 -0.604 -28.688 1.00 94.50 187 GLN A CA 1
ATOM 1563 C C . GLN A 1 187 ? -0.002 -1.583 -28.217 1.00 94.50 187 GLN A C 1
ATOM 1565 O O . GLN A 1 187 ? 0.304 -2.604 -27.611 1.00 94.50 187 GLN A O 1
ATOM 1570 N N . THR A 1 188 ? -1.266 -1.308 -28.523 1.00 93.62 188 THR A N 1
ATOM 1571 C CA . THR A 1 188 ? -2.365 -2.258 -28.301 1.00 93.62 188 THR A CA 1
ATOM 1572 C C . THR A 1 188 ? -3.383 -2.163 -29.433 1.00 93.62 188 THR A C 1
ATOM 1574 O O . THR A 1 188 ? -3.504 -1.123 -30.087 1.00 93.62 188 THR A O 1
ATOM 1577 N N . GLN A 1 189 ? -4.106 -3.255 -29.677 1.00 92.00 189 GLN A N 1
ATOM 1578 C CA . GLN A 1 189 ? -5.231 -3.289 -30.607 1.00 92.00 189 GLN A CA 1
ATOM 1579 C C . GLN A 1 189 ? -6.526 -3.519 -29.830 1.00 92.00 189 GLN A C 1
ATOM 1581 O O . GLN A 1 189 ? -6.595 -4.382 -28.958 1.00 92.00 189 GLN A O 1
ATOM 1586 N N . VAL A 1 190 ? -7.559 -2.738 -30.136 1.00 89.56 190 VAL A N 1
ATOM 1587 C CA . VAL A 1 190 ? -8.836 -2.751 -29.415 1.00 89.56 190 VAL A CA 1
ATOM 1588 C C . VAL A 1 190 ? -9.972 -2.880 -30.413 1.00 89.56 190 VAL A C 1
ATOM 1590 O O . VAL A 1 190 ? -10.088 -2.065 -31.323 1.00 89.56 190 VAL A O 1
ATOM 1593 N N . HIS A 1 191 ? -10.837 -3.877 -30.249 1.00 89.75 191 HIS A N 1
ATOM 1594 C CA . HIS A 1 191 ? -12.018 -4.030 -31.094 1.00 89.75 191 HIS A CA 1
ATOM 1595 C C . HIS A 1 191 ? -13.297 -3.674 -30.340 1.00 89.75 191 HIS A C 1
ATOM 1597 O O . HIS A 1 191 ? -13.793 -4.462 -29.550 1.00 89.75 191 HIS A O 1
ATOM 1603 N N . VAL A 1 192 ? -13.858 -2.494 -30.579 1.00 89.19 192 VAL A N 1
ATOM 1604 C CA . VAL A 1 192 ? -15.033 -2.017 -29.842 1.00 89.19 192 VAL A CA 1
ATOM 1605 C C . VAL A 1 192 ? -16.295 -2.108 -30.704 1.00 89.19 192 VAL A C 1
ATOM 1607 O O . VAL A 1 192 ? -16.368 -1.559 -31.801 1.00 89.19 192 VAL A O 1
ATOM 1610 N N . ASN A 1 193 ? -17.320 -2.801 -30.201 1.00 88.81 193 ASN A N 1
ATOM 1611 C CA . ASN A 1 193 ? -18.599 -2.997 -30.908 1.00 88.81 193 ASN A CA 1
ATOM 1612 C C . ASN A 1 193 ? -19.569 -1.811 -30.774 1.00 88.81 193 ASN A C 1
ATOM 1614 O O . ASN A 1 193 ? -20.595 -1.753 -31.453 1.00 88.81 193 ASN A O 1
ATOM 1618 N N . ARG A 1 194 ? -19.231 -0.859 -29.907 1.00 90.75 194 ARG A N 1
ATOM 1619 C CA . ARG A 1 194 ? -19.938 0.393 -29.633 1.00 90.75 194 ARG A CA 1
ATOM 1620 C C . ARG A 1 194 ? -18.923 1.439 -29.188 1.00 90.75 194 ARG A C 1
ATOM 1622 O O . ARG A 1 194 ? -17.781 1.082 -28.901 1.00 90.75 194 ARG A O 1
ATOM 1629 N N . ASP A 1 195 ? -19.358 2.688 -29.084 1.00 91.19 195 ASP A N 1
ATOM 1630 C CA . ASP A 1 195 ? -18.550 3.736 -28.466 1.00 91.19 195 ASP A CA 1
ATOM 1631 C C . ASP A 1 195 ? -18.109 3.297 -27.063 1.00 91.19 195 ASP A C 1
ATOM 1633 O O . ASP A 1 195 ? -18.908 2.786 -26.268 1.00 91.19 195 ASP A O 1
ATOM 1637 N N . TYR A 1 196 ? -16.815 3.425 -26.792 1.00 91.88 196 TYR A N 1
ATOM 1638 C CA . TYR A 1 196 ? -16.192 2.852 -25.609 1.00 91.88 196 TYR A CA 1
ATOM 1639 C C . TYR A 1 196 ? -15.160 3.803 -25.015 1.00 91.88 196 TYR A C 1
ATOM 1641 O O . TYR A 1 196 ? -14.331 4.376 -25.723 1.00 91.88 196 TYR A O 1
ATOM 1649 N N . HIS A 1 197 ? -15.204 3.936 -23.693 1.00 93.19 197 HIS A N 1
ATOM 1650 C CA . HIS A 1 197 ? -14.285 4.764 -22.930 1.00 93.19 197 HIS A CA 1
ATOM 1651 C C . HIS A 1 197 ? -13.461 3.890 -22.002 1.00 93.19 197 HIS A C 1
ATOM 1653 O O . HIS A 1 197 ? -14.003 3.023 -21.314 1.00 93.19 197 HIS A O 1
ATOM 1659 N N . PHE A 1 198 ? -12.164 4.156 -21.951 1.00 94.31 198 PHE A N 1
ATOM 1660 C CA . PHE A 1 198 ? -11.268 3.535 -20.989 1.00 94.31 198 PHE A CA 1
ATOM 1661 C C . PHE A 1 198 ? -10.142 4.501 -20.629 1.00 94.31 198 PHE A C 1
ATOM 1663 O O . PHE A 1 198 ? -9.907 5.508 -21.302 1.00 94.31 198 PHE A O 1
ATOM 1670 N N . THR A 1 199 ? -9.470 4.195 -19.533 1.00 95.06 199 THR A N 1
ATOM 1671 C CA . THR A 1 199 ? -8.411 5.008 -18.957 1.00 95.06 199 THR A CA 1
ATOM 1672 C C . THR A 1 199 ? -7.129 4.196 -18.916 1.00 95.06 199 THR A C 1
ATOM 1674 O O . THR A 1 199 ? -7.125 3.047 -18.476 1.00 95.06 199 THR A O 1
ATOM 1677 N N . VAL A 1 200 ? -6.038 4.816 -19.346 1.00 95.50 200 VAL A N 1
ATOM 1678 C CA . VAL A 1 200 ? -4.680 4.281 -19.271 1.00 95.50 200 VAL A CA 1
ATOM 1679 C C . VAL A 1 200 ? -3.912 5.062 -18.219 1.00 95.50 200 VAL A C 1
ATOM 1681 O O . VAL A 1 200 ? -3.960 6.291 -18.197 1.00 95.50 200 VAL A O 1
ATOM 1684 N N . GLN A 1 201 ? -3.181 4.355 -17.367 1.00 95.06 201 GLN A N 1
ATOM 1685 C CA . GLN A 1 201 ? -2.161 4.949 -16.516 1.00 95.06 201 GLN A CA 1
ATOM 1686 C C . GLN A 1 201 ? -0.789 4.623 -17.089 1.00 95.06 201 GLN A C 1
ATOM 1688 O O . GLN A 1 201 ? -0.459 3.462 -17.334 1.00 95.06 201 GLN A O 1
ATOM 1693 N N . LEU A 1 202 ? -0.005 5.673 -17.299 1.00 94.75 202 LEU A N 1
ATOM 1694 C CA . LEU A 1 202 ? 1.341 5.612 -17.837 1.00 94.75 202 LEU A CA 1
ATOM 1695 C C . LEU A 1 202 ? 2.317 6.137 -16.791 1.00 94.75 202 LEU A C 1
ATOM 1697 O O . LEU A 1 202 ? 2.124 7.222 -16.254 1.00 94.75 202 LEU A O 1
ATOM 1701 N N . ILE A 1 203 ? 3.381 5.393 -16.533 1.00 92.50 203 ILE A N 1
ATOM 1702 C CA . ILE A 1 203 ? 4.548 5.856 -15.789 1.00 92.50 203 ILE A CA 1
ATOM 1703 C C . ILE A 1 203 ? 5.667 6.040 -16.805 1.00 92.50 203 ILE A C 1
ATOM 1705 O O . ILE A 1 203 ? 5.952 5.128 -17.578 1.00 92.50 203 ILE A O 1
ATOM 1709 N N . GLY A 1 204 ? 6.270 7.221 -16.825 1.00 90.75 204 GLY A N 1
ATOM 1710 C CA . GLY A 1 204 ? 7.169 7.641 -17.893 1.00 90.75 204 GLY A CA 1
ATOM 1711 C C . GLY A 1 204 ? 7.231 9.157 -17.988 1.00 90.75 204 GLY A C 1
ATOM 1712 O O . GLY A 1 204 ? 6.591 9.868 -17.205 1.00 90.75 204 GLY A O 1
ATOM 1713 N N . SER A 1 205 ? 8.022 9.649 -18.936 1.00 90.06 205 SER A N 1
ATOM 1714 C CA . SER A 1 205 ? 8.013 11.062 -19.290 1.00 90.06 205 SER A CA 1
ATOM 1715 C C . SER A 1 205 ? 6.702 11.401 -19.997 1.00 90.06 205 SER A C 1
ATOM 1717 O O . SER A 1 205 ? 5.899 10.519 -20.330 1.00 90.06 205 SER A O 1
ATOM 1719 N N . GLU A 1 206 ? 6.454 12.691 -20.215 1.00 91.31 206 GLU A N 1
ATOM 1720 C CA . GLU A 1 206 ? 5.298 13.105 -21.002 1.00 91.31 206 GLU A CA 1
ATOM 1721 C C . GLU A 1 206 ? 5.272 12.361 -22.348 1.00 91.31 206 GLU A C 1
ATOM 1723 O O . GLU A 1 206 ? 6.307 12.306 -23.020 1.00 91.31 206 GLU A O 1
ATOM 1728 N N . PRO A 1 207 ? 4.126 11.767 -22.745 1.00 88.69 207 PRO A N 1
ATOM 1729 C CA . PRO A 1 207 ? 4.021 11.110 -24.037 1.00 88.69 207 PRO A CA 1
ATOM 1730 C C . PRO A 1 207 ? 4.466 12.055 -25.147 1.00 88.69 207 PRO A C 1
ATOM 1732 O O . PRO A 1 207 ? 3.976 13.175 -25.239 1.00 88.69 207 PRO A O 1
ATOM 1735 N N . VAL A 1 208 ? 5.378 11.613 -26.001 1.00 89.56 208 VAL A N 1
ATOM 1736 C CA . VAL A 1 208 ? 5.876 12.415 -27.127 1.00 89.56 208 VAL A CA 1
ATOM 1737 C C . VAL A 1 208 ? 4.904 12.340 -28.294 1.00 89.56 208 VAL A C 1
ATOM 1739 O O . VAL A 1 208 ? 4.664 13.328 -28.989 1.00 89.56 208 VAL A O 1
ATOM 1742 N N . LYS A 1 209 ? 4.290 11.170 -28.479 1.00 91.69 209 LYS A N 1
ATOM 1743 C CA . LYS A 1 209 ? 3.342 10.913 -29.555 1.00 91.69 209 LYS A CA 1
ATOM 1744 C C . LYS A 1 209 ? 2.280 9.934 -29.091 1.00 91.69 209 LYS A C 1
ATOM 1746 O O . LYS A 1 209 ? 2.590 8.890 -28.522 1.00 91.69 209 LYS A O 1
ATOM 1751 N N . ILE A 1 210 ? 1.023 10.262 -29.370 1.00 91.81 210 ILE A N 1
ATOM 1752 C CA . ILE A 1 210 ? -0.088 9.323 -29.227 1.00 91.81 210 ILE A CA 1
ATOM 1753 C C . ILE A 1 210 ? -0.818 9.277 -30.561 1.00 91.81 210 ILE A C 1
ATOM 1755 O O . ILE A 1 210 ? -1.199 10.316 -31.106 1.00 91.81 210 ILE A O 1
ATOM 1759 N N . THR A 1 211 ? -0.976 8.071 -31.097 1.00 91.94 211 THR A N 1
ATOM 1760 C CA . THR A 1 211 ? -1.708 7.825 -32.346 1.00 91.94 211 THR A CA 1
ATOM 1761 C C . THR A 1 211 ? -2.831 6.839 -32.102 1.00 91.94 211 THR A C 1
ATOM 1763 O O . THR A 1 211 ? -2.636 5.833 -31.421 1.00 91.94 211 THR A O 1
ATOM 1766 N N . GLU A 1 212 ? -3.982 7.134 -32.688 1.00 91.56 212 GLU A N 1
ATOM 1767 C CA . GLU A 1 212 ? -5.130 6.246 -32.785 1.00 91.56 212 GLU A CA 1
ATOM 1768 C C . GLU A 1 212 ? -5.372 5.979 -34.270 1.00 91.56 212 GLU A C 1
ATOM 1770 O O . GLU A 1 212 ? -5.456 6.901 -35.077 1.00 91.56 212 GLU A O 1
ATOM 1775 N N . THR A 1 213 ? -5.421 4.710 -34.656 1.00 92.69 213 THR A N 1
ATOM 1776 C CA . THR A 1 213 ? -5.676 4.302 -36.040 1.00 92.69 213 THR A CA 1
ATOM 1777 C C . THR A 1 213 ? -6.873 3.373 -36.058 1.00 92.69 213 THR A C 1
ATOM 1779 O O . THR A 1 213 ? -6.765 2.231 -35.614 1.00 92.69 213 THR A O 1
ATOM 1782 N N . LEU A 1 214 ? -8.000 3.834 -36.595 1.00 91.56 214 LEU A N 1
ATOM 1783 C CA . LEU A 1 214 ? -9.086 2.939 -36.978 1.00 91.56 214 LEU A CA 1
ATOM 1784 C C . LEU A 1 214 ? -8.581 2.082 -38.151 1.00 91.56 214 LEU A C 1
ATOM 1786 O O . LEU A 1 214 ? -8.189 2.621 -39.181 1.00 91.56 214 LEU A O 1
ATOM 1790 N N . ILE A 1 215 ? -8.522 0.760 -37.994 1.00 87.50 215 ILE A N 1
ATOM 1791 C CA . ILE A 1 215 ? -8.016 -0.156 -39.025 1.00 87.50 215 ILE A CA 1
ATOM 1792 C C . ILE A 1 215 ? -8.874 0.005 -40.285 1.00 87.50 215 ILE A C 1
ATOM 1794 O O . ILE A 1 215 ? -10.089 -0.175 -40.237 1.00 87.50 215 ILE A O 1
ATOM 1798 N N . GLY A 1 216 ? -8.224 0.343 -41.403 1.00 87.50 216 GLY A N 1
ATOM 1799 C CA . GLY A 1 216 ? -8.882 0.744 -42.653 1.00 87.50 216 GLY A CA 1
ATOM 1800 C C . GLY A 1 216 ? -8.977 2.262 -42.854 1.00 87.50 216 GLY A C 1
ATOM 1801 O O . GLY A 1 216 ? -9.530 2.713 -43.849 1.00 87.50 216 GLY A O 1
ATOM 1802 N N . SER A 1 217 ? -8.443 3.064 -41.933 1.00 88.62 217 SER A N 1
ATOM 1803 C CA . SER A 1 217 ? -8.331 4.525 -42.021 1.00 88.62 217 SER A CA 1
ATOM 1804 C C . SER A 1 217 ? -6.888 4.980 -41.780 1.00 88.62 217 SER A C 1
ATOM 1806 O O . SER A 1 217 ? -6.059 4.225 -41.268 1.00 88.62 217 SER A O 1
ATOM 1808 N N . ALA A 1 218 ? -6.575 6.223 -42.154 1.00 84.19 218 ALA A N 1
ATOM 1809 C CA . ALA A 1 218 ? -5.263 6.809 -41.890 1.00 84.19 218 ALA A CA 1
ATOM 1810 C C . ALA A 1 218 ? -5.032 7.004 -40.373 1.00 84.19 218 ALA A C 1
ATOM 1812 O O . ALA A 1 218 ? -5.979 7.342 -39.656 1.00 84.19 218 ALA A O 1
ATOM 1813 N N . PRO A 1 219 ? -3.794 6.828 -39.868 1.00 85.19 219 PRO A N 1
ATOM 1814 C CA . PRO A 1 219 ? -3.461 7.103 -38.474 1.00 85.19 219 PRO A CA 1
ATOM 1815 C C . PRO A 1 219 ? -3.754 8.554 -38.095 1.00 85.19 219 PRO A C 1
ATOM 1817 O O . PRO A 1 219 ? -3.251 9.482 -38.729 1.00 85.19 219 PRO A O 1
ATOM 1820 N N . VAL A 1 220 ? -4.511 8.756 -37.019 1.00 86.44 220 VAL A N 1
ATOM 1821 C CA . VAL A 1 220 ? -4.769 10.081 -36.458 1.00 86.44 220 VAL A CA 1
ATOM 1822 C C . VAL A 1 220 ? -3.817 10.296 -35.290 1.00 86.44 220 VAL A C 1
ATOM 1824 O O . VAL A 1 220 ? -3.871 9.609 -34.267 1.00 86.44 220 VAL A O 1
ATOM 1827 N N . GLN A 1 221 ? -2.907 11.256 -35.437 1.00 87.00 221 GLN A N 1
ATOM 1828 C CA . GLN A 1 221 ? -2.090 11.712 -34.321 1.00 87.00 221 GLN A CA 1
ATOM 1829 C C . GLN A 1 221 ? -2.944 12.597 -33.415 1.00 87.00 221 GLN A C 1
ATOM 1831 O O . GLN A 1 221 ? -3.335 13.696 -33.796 1.00 87.00 221 GLN A O 1
ATOM 1836 N N . ILE A 1 222 ? -3.223 12.110 -32.208 1.00 85.62 222 ILE A N 1
ATOM 1837 C CA . ILE A 1 222 ? -4.043 12.828 -31.228 1.00 85.62 222 ILE A CA 1
ATOM 1838 C C . ILE A 1 222 ? -3.190 13.676 -30.270 1.00 85.62 222 ILE A C 1
ATOM 1840 O O . ILE A 1 222 ? -3.711 14.590 -29.633 1.00 85.62 222 ILE A O 1
ATOM 1844 N N . TYR A 1 223 ? -1.875 13.425 -30.192 1.00 86.00 223 TYR A N 1
ATOM 1845 C CA . TYR A 1 223 ? -0.926 14.189 -29.372 1.00 86.00 223 TYR A CA 1
ATOM 1846 C C . TYR A 1 223 ? 0.411 14.435 -30.097 1.00 86.00 223 TYR A C 1
ATOM 1848 O O . TYR A 1 223 ? 0.914 13.493 -30.720 1.00 86.00 223 TYR A O 1
ATOM 1856 N N . PRO A 1 224 ? 1.027 15.636 -30.000 1.00 76.81 224 PRO A N 1
ATOM 1857 C CA . PRO A 1 224 ? 0.643 16.784 -29.171 1.00 76.81 224 PRO A CA 1
ATOM 1858 C C . PRO A 1 224 ? -0.524 17.593 -29.750 1.00 76.81 224 PRO A C 1
ATOM 1860 O O . PRO A 1 224 ? -0.560 17.888 -30.939 1.00 76.81 224 PRO A O 1
ATOM 1863 N N . ALA A 1 225 ? -1.456 18.006 -28.890 1.00 75.88 225 ALA A N 1
ATOM 1864 C CA . ALA A 1 225 ? -2.497 18.980 -29.221 1.00 75.88 225 ALA A CA 1
ATOM 1865 C C . ALA A 1 225 ? -2.436 20.163 -28.240 1.00 75.88 225 ALA A C 1
ATOM 1867 O O . ALA A 1 225 ? -2.001 20.011 -27.098 1.00 75.88 225 ALA A O 1
ATOM 1868 N N . LYS A 1 226 ? -2.836 21.367 -28.682 1.00 66.19 226 LYS A N 1
ATOM 1869 C CA . LYS A 1 226 ? -2.659 22.609 -27.898 1.00 66.19 226 LYS A CA 1
ATOM 1870 C C . LYS A 1 226 ? -3.433 22.612 -26.569 1.00 66.19 226 LYS A C 1
ATOM 1872 O O . LYS A 1 226 ? -2.962 23.225 -25.622 1.00 66.19 226 LYS A O 1
ATOM 1877 N N . ASN A 1 227 ? -4.566 21.907 -26.480 1.00 66.00 227 ASN A N 1
ATOM 1878 C CA . ASN A 1 227 ? -5.378 21.775 -25.266 1.00 66.00 227 ASN A CA 1
ATOM 1879 C C . ASN A 1 227 ? -5.882 20.337 -25.116 1.00 66.00 227 ASN A C 1
ATOM 1881 O O . ASN A 1 227 ? -6.734 19.893 -25.881 1.00 66.00 227 ASN A O 1
ATOM 1885 N N . VAL A 1 228 ? -5.360 19.614 -24.123 1.00 73.56 228 VAL A N 1
ATOM 1886 C CA . VAL A 1 228 ? -5.623 18.181 -23.945 1.00 73.56 228 VAL A CA 1
ATOM 1887 C C . VAL A 1 228 ? -6.188 17.929 -22.553 1.00 73.56 228 VAL A C 1
ATOM 1889 O O . VAL A 1 228 ? -5.444 17.707 -21.606 1.00 73.56 228 VAL A O 1
ATOM 1892 N N . SER A 1 229 ? -7.515 17.976 -22.410 1.00 79.88 229 SER A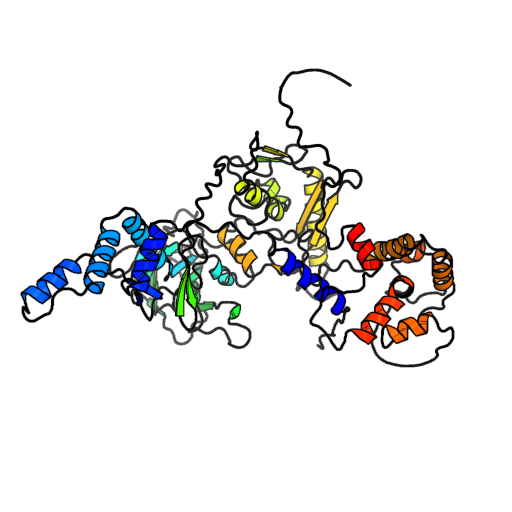 N 1
ATOM 1893 C CA . SER A 1 229 ? -8.189 17.651 -21.139 1.00 79.88 229 SER A CA 1
ATOM 1894 C C . SER A 1 229 ? -8.166 16.152 -20.817 1.00 79.88 229 SER A C 1
ATOM 1896 O O . SER A 1 229 ? -8.362 15.760 -19.664 1.00 79.88 229 SER A O 1
ATOM 1898 N N . TRP A 1 230 ? -7.914 15.314 -21.825 1.00 83.44 230 TRP A N 1
ATOM 1899 C CA . TRP A 1 230 ? -7.863 13.862 -21.702 1.00 83.44 230 TRP A CA 1
ATOM 1900 C C . TRP A 1 230 ? -6.505 13.320 -21.228 1.00 83.44 230 TRP A C 1
ATOM 1902 O O . TRP A 1 230 ? -6.441 12.147 -20.877 1.00 83.44 230 TRP A O 1
ATOM 1912 N N . LEU A 1 231 ? -5.452 14.149 -21.170 1.00 90.06 231 LEU A N 1
ATOM 1913 C CA . LEU A 1 231 ? -4.125 13.808 -20.644 1.00 90.06 231 LEU A CA 1
ATOM 1914 C C . LEU A 1 231 ? -3.890 14.576 -19.339 1.00 90.06 231 LEU A C 1
ATOM 1916 O O . LEU A 1 231 ? -3.685 15.791 -19.351 1.00 90.06 231 LEU A O 1
ATOM 1920 N N . LYS A 1 232 ? -3.903 13.873 -18.208 1.00 91.12 232 LYS A N 1
ATOM 1921 C CA . LYS A 1 232 ? -3.737 14.474 -16.881 1.00 91.12 232 LYS A CA 1
ATOM 1922 C C . LYS A 1 232 ? -2.367 14.124 -16.300 1.00 91.12 232 LYS A C 1
ATOM 1924 O O . LYS A 1 232 ? -2.103 12.942 -16.084 1.00 91.12 232 LYS A O 1
ATOM 1929 N N . PRO A 1 233 ? -1.500 15.115 -16.017 1.00 90.81 233 PRO A N 1
ATOM 1930 C CA . PRO A 1 233 ? -0.255 14.861 -15.308 1.00 90.81 233 PRO A CA 1
ATOM 1931 C C . PRO A 1 233 ? -0.537 14.416 -13.870 1.00 90.81 233 PRO A C 1
ATOM 1933 O O . PRO A 1 233 ? -1.390 14.984 -13.185 1.00 90.81 233 PRO A O 1
ATOM 1936 N N . ILE A 1 234 ? 0.222 13.430 -13.404 1.00 89.06 234 ILE A N 1
ATOM 1937 C CA . ILE A 1 234 ? 0.200 12.939 -12.032 1.00 89.06 234 ILE A CA 1
ATOM 1938 C C . ILE A 1 234 ? 1.572 13.192 -11.400 1.00 89.06 234 ILE A C 1
ATOM 1940 O O . ILE A 1 234 ? 2.604 12.687 -11.854 1.00 89.06 234 ILE A O 1
ATOM 1944 N N . CYS A 1 235 ? 1.576 13.966 -10.318 1.00 84.00 235 CYS A N 1
ATOM 1945 C CA . CYS A 1 235 ? 2.776 14.299 -9.558 1.00 84.00 235 CYS A CA 1
ATOM 1946 C C . CYS A 1 235 ? 2.798 13.579 -8.210 1.00 84.00 235 CYS A C 1
ATOM 1948 O O . CYS A 1 235 ? 1.753 13.292 -7.624 1.00 84.00 235 CYS A O 1
ATOM 1950 N N . SER A 1 236 ? 4.006 13.352 -7.693 1.00 78.12 236 SER A N 1
ATOM 1951 C CA . SER A 1 236 ? 4.203 12.820 -6.343 1.00 78.12 236 SER A CA 1
ATOM 1952 C C . SER A 1 236 ? 3.634 13.780 -5.278 1.00 78.12 236 SER A C 1
ATOM 1954 O O . SER A 1 236 ? 3.750 15.000 -5.442 1.00 78.12 236 SER A O 1
ATOM 1956 N N . PRO A 1 237 ? 3.068 13.280 -4.158 1.00 67.81 237 PRO A N 1
ATOM 1957 C CA . PRO A 1 237 ? 2.435 14.109 -3.129 1.00 67.81 237 PRO A CA 1
ATOM 1958 C C . PRO A 1 237 ? 3.423 15.080 -2.474 1.00 67.81 237 PRO A C 1
ATOM 1960 O O . PRO A 1 237 ? 3.049 16.174 -2.060 1.00 67.81 237 PRO A O 1
ATOM 1963 N N . HIS A 1 238 ? 4.708 14.712 -2.430 1.00 66.94 238 HIS A N 1
ATOM 1964 C CA . HIS A 1 238 ? 5.772 15.542 -1.860 1.00 66.94 238 HIS A CA 1
ATOM 1965 C C . HIS A 1 238 ? 6.045 16.820 -2.668 1.00 66.94 238 HIS A C 1
ATOM 1967 O O . HIS A 1 238 ? 6.637 17.760 -2.149 1.00 66.94 238 HIS A O 1
ATOM 1973 N N . VAL A 1 239 ? 5.577 16.890 -3.918 1.00 63.56 239 VAL A N 1
ATOM 1974 C CA . VAL A 1 239 ? 5.763 18.050 -4.802 1.00 63.56 239 VAL A CA 1
ATOM 1975 C C . VAL A 1 239 ? 4.681 19.129 -4.561 1.00 63.56 239 VAL A C 1
ATOM 1977 O O . VAL A 1 239 ? 4.820 20.262 -5.020 1.00 63.56 239 VAL A O 1
ATOM 1980 N N . SER A 1 240 ? 3.603 18.828 -3.815 1.00 50.59 240 SER A N 1
ATOM 1981 C CA . SER A 1 240 ? 2.313 19.524 -3.975 1.00 50.59 240 SER A CA 1
ATOM 1982 C C . SER A 1 240 ? 1.892 20.551 -2.907 1.00 50.59 240 SER A C 1
ATOM 1984 O O . SER A 1 240 ? 0.704 20.865 -2.833 1.00 50.59 240 SER A O 1
ATOM 1986 N N . THR A 1 241 ? 2.777 21.122 -2.086 1.00 53.44 241 THR A N 1
ATOM 1987 C CA . THR A 1 241 ? 2.337 22.187 -1.148 1.00 53.44 241 THR A CA 1
ATOM 1988 C C . THR A 1 241 ? 2.522 23.611 -1.677 1.00 53.44 241 THR A C 1
ATOM 1990 O O . THR A 1 241 ? 1.844 24.514 -1.195 1.00 53.44 241 THR A O 1
ATOM 1993 N N . LYS A 1 242 ? 3.369 23.831 -2.696 1.00 55.06 242 LYS A N 1
ATOM 1994 C CA . LYS A 1 242 ? 3.590 25.166 -3.299 1.00 55.06 242 LYS A CA 1
ATOM 1995 C C . LYS A 1 242 ? 3.522 25.205 -4.830 1.00 55.06 242 LYS A C 1
ATOM 1997 O O . LYS A 1 242 ? 3.087 26.214 -5.376 1.00 55.06 242 LYS A O 1
ATOM 2002 N N . ASN A 1 243 ? 3.862 24.115 -5.520 1.00 58.56 243 ASN A N 1
ATOM 2003 C CA . ASN A 1 243 ? 3.844 24.060 -6.982 1.00 58.56 243 ASN A CA 1
ATOM 2004 C C . ASN A 1 243 ? 2.614 23.284 -7.467 1.00 58.56 243 ASN A C 1
ATOM 2006 O O . ASN A 1 243 ? 2.386 22.143 -7.063 1.00 58.56 243 ASN A O 1
ATOM 2010 N N . LYS A 1 244 ? 1.803 23.897 -8.341 1.00 76.25 244 LYS A N 1
ATOM 2011 C CA . LYS A 1 244 ? 0.741 23.174 -9.057 1.00 76.25 244 LYS A CA 1
ATOM 2012 C C . LYS A 1 244 ? 1.397 22.058 -9.873 1.00 76.25 244 LYS A C 1
ATOM 2014 O O . LYS A 1 244 ? 2.377 22.318 -10.568 1.00 76.25 244 LYS A O 1
ATOM 2019 N N . CYS A 1 245 ? 0.861 20.841 -9.786 1.00 81.19 245 CYS A N 1
ATOM 2020 C CA . CYS A 1 245 ? 1.335 19.724 -10.598 1.00 81.19 245 CYS A CA 1
ATOM 2021 C C . CYS A 1 245 ? 1.308 20.122 -12.080 1.00 81.19 245 CYS A C 1
ATOM 2023 O O . CYS A 1 245 ? 0.257 20.491 -12.605 1.00 81.19 245 CYS A O 1
ATOM 2025 N N . ASN A 1 246 ? 2.473 20.102 -12.726 1.00 84.00 246 ASN A N 1
ATOM 2026 C CA . ASN A 1 246 ? 2.644 20.460 -14.128 1.00 84.00 246 ASN A CA 1
ATOM 2027 C C . ASN A 1 246 ? 3.320 19.303 -14.880 1.00 84.00 246 ASN A C 1
ATOM 2029 O O . ASN A 1 246 ? 3.803 18.351 -14.270 1.00 84.00 246 ASN A O 1
ATOM 2033 N N . LYS A 1 247 ? 3.358 19.397 -16.211 1.00 82.56 247 LYS A N 1
ATOM 2034 C CA . LYS A 1 247 ? 3.906 18.355 -17.093 1.00 82.56 247 LYS A CA 1
ATOM 2035 C C . LYS A 1 247 ? 5.388 18.045 -16.838 1.00 82.56 247 LYS A C 1
ATOM 2037 O O . LYS A 1 247 ? 5.785 16.898 -16.958 1.00 82.56 247 LYS A O 1
ATOM 2042 N N . GLN A 1 248 ? 6.179 19.039 -16.430 1.00 82.06 248 GLN A N 1
ATOM 2043 C CA . GLN A 1 248 ? 7.618 18.885 -16.171 1.00 82.06 248 GLN A CA 1
ATOM 2044 C C . GLN A 1 248 ? 7.910 18.138 -14.862 1.00 82.06 248 GLN A C 1
ATOM 2046 O O . GLN A 1 248 ? 8.931 17.471 -14.739 1.00 82.06 248 GLN A O 1
ATOM 2051 N N . LEU A 1 249 ? 7.020 18.264 -13.875 1.00 81.94 249 LEU A N 1
ATOM 2052 C CA . LEU A 1 249 ? 7.138 17.610 -12.568 1.00 81.94 249 LEU A CA 1
ATOM 2053 C C . LEU A 1 249 ? 6.401 16.265 -12.512 1.00 81.94 249 LEU A C 1
ATOM 2055 O O . LEU A 1 249 ? 6.563 15.506 -11.551 1.00 81.94 249 LEU A O 1
ATOM 2059 N N . ALA A 1 250 ? 5.567 15.988 -13.514 1.00 86.75 250 ALA A N 1
ATOM 2060 C CA . ALA A 1 250 ? 4.816 14.754 -13.619 1.00 86.75 250 ALA A CA 1
ATOM 2061 C C . ALA A 1 250 ? 5.753 13.578 -13.892 1.00 86.75 250 ALA A C 1
ATOM 2063 O O . ALA A 1 250 ? 6.658 13.643 -14.721 1.00 86.75 250 ALA A O 1
ATOM 2064 N N . ARG A 1 251 ? 5.509 12.486 -13.177 1.00 88.00 251 ARG A N 1
ATOM 2065 C CA . ARG A 1 251 ? 6.212 11.206 -13.354 1.00 88.00 251 ARG A CA 1
ATOM 2066 C C . ARG A 1 251 ? 5.271 10.097 -13.816 1.00 88.00 251 ARG A C 1
ATOM 2068 O O . ARG A 1 251 ? 5.688 8.967 -14.054 1.00 88.00 251 ARG A O 1
ATOM 2075 N N . ALA A 1 252 ? 3.990 10.418 -13.901 1.00 92.38 252 ALA A N 1
ATOM 2076 C CA . ALA A 1 252 ? 2.962 9.551 -14.416 1.00 92.38 252 ALA A CA 1
ATOM 2077 C C . ALA A 1 252 ? 1.867 10.399 -15.066 1.00 92.38 252 ALA A C 1
ATOM 2079 O O . ALA A 1 252 ? 1.761 11.603 -14.817 1.00 92.38 252 ALA A O 1
ATOM 2080 N N . PHE A 1 253 ? 1.057 9.763 -15.898 1.00 93.56 253 PHE A N 1
ATOM 2081 C CA . PHE A 1 253 ? -0.010 10.388 -16.658 1.00 93.56 253 PHE A CA 1
ATOM 2082 C C . PHE A 1 253 ? -1.236 9.483 -16.658 1.00 93.56 253 PHE A C 1
ATOM 2084 O O . PHE A 1 253 ? -1.120 8.265 -16.793 1.00 93.56 253 PHE A O 1
ATOM 2091 N N . GLU A 1 254 ? -2.413 10.087 -16.536 1.00 94.69 254 GLU A N 1
ATOM 2092 C CA . GLU A 1 254 ? -3.687 9.423 -16.793 1.00 94.69 254 GLU A CA 1
ATOM 2093 C C . GLU A 1 254 ? -4.219 9.882 -18.153 1.00 94.69 254 GLU A C 1
ATOM 2095 O O . GLU A 1 254 ? -4.319 11.083 -18.416 1.00 94.69 254 GLU A O 1
ATOM 2100 N N . ILE A 1 255 ? -4.523 8.926 -19.028 1.00 94.88 255 ILE A N 1
ATOM 2101 C CA . ILE A 1 255 ? -4.951 9.155 -20.408 1.00 94.88 255 ILE A CA 1
ATOM 2102 C C . ILE A 1 255 ? -6.356 8.584 -20.578 1.00 94.88 255 ILE A C 1
ATOM 2104 O O . ILE A 1 255 ? -6.563 7.386 -20.393 1.00 94.88 255 ILE A O 1
ATOM 2108 N N . HIS A 1 256 ? -7.320 9.420 -20.953 1.00 94.69 256 HIS A N 1
ATOM 2109 C CA . HIS A 1 256 ? -8.700 9.004 -21.202 1.00 94.69 256 HIS A CA 1
ATOM 2110 C C . HIS A 1 256 ? -8.959 8.842 -22.705 1.00 94.69 256 HIS A C 1
ATOM 2112 O O . HIS A 1 256 ? -8.952 9.822 -23.447 1.00 94.69 256 HIS A O 1
ATOM 2118 N N . PHE A 1 257 ? -9.238 7.619 -23.150 1.00 93.31 257 PHE A N 1
ATOM 2119 C CA . PHE A 1 257 ? -9.588 7.325 -24.540 1.00 93.31 257 PHE A CA 1
ATOM 2120 C C . PHE A 1 257 ? -11.105 7.278 -24.732 1.00 93.31 257 PHE A C 1
ATOM 2122 O O . PHE A 1 257 ? -11.847 6.834 -23.854 1.00 93.31 257 PHE A O 1
ATOM 2129 N N . SER A 1 258 ? -11.563 7.731 -25.901 1.00 93.62 258 SER A N 1
ATOM 2130 C CA . SER A 1 258 ? -12.964 7.680 -26.332 1.00 93.62 258 SER A CA 1
ATOM 2131 C C . SER A 1 258 ? -13.024 7.139 -27.756 1.00 93.62 258 SER A C 1
ATOM 2133 O O . SER A 1 258 ? -12.946 7.904 -28.712 1.00 93.62 258 SER A O 1
ATOM 2135 N N . LEU A 1 259 ? -13.124 5.818 -27.887 1.00 91.50 259 LEU A N 1
ATOM 2136 C CA . LEU A 1 259 ? -13.078 5.133 -29.175 1.00 91.50 259 LEU A CA 1
ATOM 2137 C C . LEU A 1 259 ? -14.478 5.000 -29.769 1.00 91.50 259 LEU A C 1
ATOM 2139 O O . LEU A 1 259 ? -15.423 4.635 -29.067 1.00 91.50 259 LEU A O 1
ATOM 2143 N N . LYS A 1 260 ? -14.599 5.227 -31.077 1.00 92.94 260 LYS A N 1
ATOM 2144 C CA . LYS A 1 260 ? -15.807 4.895 -31.850 1.00 92.94 260 LYS A CA 1
ATOM 2145 C C . LYS A 1 260 ? -15.878 3.405 -32.158 1.00 92.94 260 LYS A C 1
ATOM 2147 O O . LYS A 1 260 ? -14.852 2.734 -32.140 1.00 92.94 260 LYS A O 1
ATOM 2152 N N . LYS A 1 261 ? -17.062 2.881 -32.489 1.00 91.69 261 LYS A N 1
ATOM 2153 C CA . LYS A 1 261 ? -17.213 1.496 -32.982 1.00 91.69 261 LYS A CA 1
ATOM 2154 C C . LYS A 1 261 ? -16.179 1.177 -34.080 1.00 91.69 261 LYS A C 1
ATOM 2156 O O . LYS A 1 261 ? -16.101 1.900 -35.068 1.00 91.69 261 LYS A O 1
ATOM 2161 N N . GLY A 1 262 ? -15.421 0.090 -33.929 1.00 91.69 262 GLY A N 1
ATOM 2162 C CA . GLY A 1 262 ? -14.407 -0.323 -34.902 1.00 91.69 262 GLY A CA 1
ATOM 2163 C C . GLY A 1 262 ? -13.232 -1.100 -34.309 1.00 91.69 262 GLY A C 1
ATOM 2164 O O . GLY A 1 262 ? -13.239 -1.480 -33.138 1.00 91.69 262 GLY A O 1
ATOM 2165 N N . ARG A 1 263 ? -12.214 -1.376 -35.130 1.00 92.00 263 ARG A N 1
ATOM 2166 C CA . ARG A 1 263 ? -10.920 -1.908 -34.673 1.00 92.00 263 ARG A CA 1
ATOM 2167 C C . ARG A 1 263 ? -9.913 -0.773 -34.635 1.00 92.00 263 ARG A C 1
ATOM 2169 O O . ARG A 1 263 ? -9.684 -0.148 -35.658 1.00 92.00 263 ARG A O 1
ATOM 2176 N N . HIS A 1 264 ? -9.302 -0.541 -33.490 1.00 92.19 264 HIS A N 1
ATOM 2177 C CA . HIS A 1 264 ? -8.366 0.548 -33.259 1.00 92.19 264 HIS A CA 1
ATOM 2178 C C . HIS A 1 264 ? -6.989 0.002 -32.942 1.00 92.19 264 HIS A C 1
ATOM 2180 O O . HIS A 1 264 ? -6.867 -0.951 -32.179 1.00 92.19 264 HIS A O 1
ATOM 2186 N N . GLN A 1 265 ? -5.955 0.634 -33.476 1.00 94.00 265 GLN A N 1
ATOM 2187 C CA . GLN A 1 265 ? -4.589 0.497 -32.998 1.00 94.00 265 GLN A CA 1
ATOM 2188 C C . GLN A 1 265 ? -4.197 1.778 -32.274 1.00 94.00 265 GLN A C 1
ATOM 2190 O O . GLN A 1 265 ? -4.294 2.871 -32.831 1.00 94.00 265 GLN A O 1
ATOM 2195 N N . ILE A 1 266 ? -3.737 1.629 -31.038 1.00 94.38 266 ILE A N 1
ATOM 2196 C CA . ILE A 1 266 ? -3.287 2.737 -30.202 1.00 94.38 266 ILE A CA 1
ATOM 2197 C C . ILE A 1 266 ? -1.794 2.575 -29.984 1.00 94.38 266 ILE A C 1
ATOM 2199 O O . ILE A 1 266 ? -1.354 1.514 -29.541 1.00 94.38 266 ILE A O 1
ATOM 2203 N N . ASN A 1 267 ? -1.033 3.630 -30.271 1.00 95.12 267 ASN A N 1
ATOM 2204 C CA . ASN A 1 267 ? 0.391 3.694 -29.960 1.00 95.12 267 ASN A CA 1
ATOM 2205 C C . ASN A 1 267 ? 0.665 4.900 -29.061 1.00 95.12 267 ASN A C 1
ATOM 2207 O O . ASN A 1 267 ? 0.284 6.020 -29.410 1.00 95.12 267 ASN A O 1
ATOM 2211 N N . ILE A 1 268 ? 1.344 4.668 -27.941 1.00 95.38 268 ILE A N 1
ATOM 2212 C CA . ILE A 1 268 ? 1.792 5.688 -26.989 1.00 95.38 268 ILE A CA 1
ATOM 2213 C C . ILE A 1 268 ? 3.318 5.633 -26.941 1.00 95.38 268 ILE A C 1
ATOM 2215 O O . ILE A 1 268 ? 3.885 4.615 -26.549 1.00 95.38 268 ILE A O 1
ATOM 2219 N N . GLU A 1 269 ? 3.976 6.717 -27.341 1.00 94.62 269 GLU A N 1
ATOM 2220 C CA . GLU A 1 269 ? 5.432 6.858 -27.289 1.00 94.62 269 GLU A CA 1
ATOM 2221 C C . GLU A 1 269 ? 5.833 7.720 -26.090 1.00 94.62 269 GLU A C 1
ATOM 2223 O O . GLU A 1 269 ? 5.353 8.842 -25.944 1.00 94.62 269 GLU A O 1
ATOM 2228 N N . THR A 1 270 ? 6.705 7.207 -25.225 1.00 93.25 270 THR A N 1
ATOM 2229 C CA . THR A 1 270 ? 7.218 7.895 -24.025 1.00 93.25 270 THR A CA 1
ATOM 2230 C C . THR A 1 270 ? 8.671 7.487 -23.769 1.00 93.25 270 THR A C 1
ATOM 2232 O O . THR A 1 270 ? 9.182 6.578 -24.419 1.00 93.25 270 THR A O 1
ATOM 2235 N N . GLN A 1 271 ? 9.351 8.139 -22.830 1.00 90.88 271 GLN A N 1
ATOM 2236 C CA . GLN A 1 271 ? 10.666 7.719 -22.346 1.00 90.88 271 GLN A CA 1
ATOM 2237 C C . GLN A 1 271 ? 10.555 7.205 -20.910 1.00 90.88 271 GLN A C 1
ATOM 2239 O O . GLN A 1 271 ? 9.677 7.610 -20.142 1.00 90.88 271 GLN A O 1
ATOM 2244 N N . GLY A 1 272 ? 11.467 6.312 -20.528 1.00 88.31 272 GLY A N 1
ATOM 2245 C CA . GLY A 1 272 ? 11.576 5.894 -19.135 1.00 88.31 272 GLY A CA 1
ATOM 2246 C C . GLY A 1 272 ? 11.972 7.059 -18.240 1.00 88.31 272 GLY A C 1
ATOM 2247 O O . GLY A 1 272 ? 12.812 7.880 -18.597 1.00 88.31 272 GLY A O 1
ATOM 2248 N N . ILE A 1 273 ? 11.396 7.105 -17.046 1.00 86.38 273 ILE A N 1
ATOM 2249 C CA . ILE A 1 273 ? 11.795 8.066 -16.017 1.00 86.38 273 ILE A CA 1
ATOM 2250 C C . ILE A 1 273 ? 12.696 7.414 -14.994 1.00 86.38 273 ILE A C 1
ATOM 2252 O O . ILE A 1 273 ? 12.664 6.199 -14.789 1.00 86.38 273 ILE A O 1
ATOM 2256 N N . GLN A 1 274 ? 13.459 8.248 -14.297 1.00 80.38 274 GLN A N 1
ATOM 2257 C CA . GLN A 1 274 ? 14.249 7.796 -13.173 1.00 80.38 274 GLN A CA 1
ATOM 2258 C C . GLN A 1 274 ? 13.352 7.254 -12.050 1.00 80.38 274 GLN A C 1
ATOM 2260 O O . GLN A 1 274 ? 12.434 7.934 -11.574 1.00 80.38 274 GLN A O 1
ATOM 2265 N N . ASN A 1 275 ? 13.653 6.040 -11.600 1.00 73.00 275 ASN A N 1
ATOM 2266 C CA . ASN A 1 275 ? 13.012 5.415 -10.456 1.00 73.00 275 ASN A CA 1
ATOM 2267 C C . ASN A 1 275 ? 13.379 6.197 -9.177 1.00 73.00 275 ASN A C 1
ATOM 2269 O O . ASN A 1 275 ? 14.561 6.236 -8.826 1.00 73.00 275 ASN A O 1
ATOM 2273 N N . PRO A 1 276 ? 12.411 6.858 -8.505 1.00 59.41 276 PRO A N 1
ATOM 2274 C CA . PRO A 1 276 ? 12.686 7.797 -7.418 1.00 59.41 276 PRO A CA 1
ATOM 2275 C C . PRO A 1 276 ? 13.432 7.178 -6.234 1.00 59.41 276 PRO A C 1
ATOM 2277 O O . PRO A 1 276 ? 14.201 7.892 -5.599 1.00 59.41 276 PRO A O 1
ATOM 2280 N N . HIS A 1 277 ? 13.267 5.880 -5.956 1.00 58.62 277 HIS A N 1
ATOM 2281 C CA . HIS A 1 277 ? 14.114 5.183 -4.996 1.00 58.62 277 HIS A CA 1
ATOM 2282 C C . HIS A 1 277 ? 14.277 3.694 -5.325 1.00 58.62 277 HIS A C 1
ATOM 2284 O O . HIS A 1 277 ? 13.306 2.970 -5.550 1.00 58.62 277 HIS A O 1
ATOM 2290 N N . ILE A 1 278 ? 15.517 3.214 -5.240 1.00 53.88 278 ILE A N 1
ATOM 2291 C CA . ILE A 1 278 ? 15.842 1.786 -5.199 1.00 53.88 278 ILE A CA 1
ATOM 2292 C C . ILE A 1 278 ? 16.100 1.430 -3.726 1.00 53.88 278 ILE A C 1
ATOM 2294 O O . ILE A 1 278 ? 17.243 1.340 -3.290 1.00 53.88 278 ILE A O 1
ATOM 2298 N N . THR A 1 279 ? 15.037 1.317 -2.924 1.00 46.78 279 THR A N 1
ATOM 2299 C CA . THR A 1 279 ? 15.113 0.854 -1.518 1.00 46.78 279 THR A CA 1
ATOM 2300 C C . THR A 1 279 ? 14.646 -0.596 -1.359 1.00 46.78 279 THR A C 1
ATOM 2302 O O . THR A 1 279 ? 14.273 -1.006 -0.267 1.00 46.78 279 THR A O 1
ATOM 2305 N N . GLU A 1 280 ? 14.629 -1.385 -2.434 1.00 47.44 280 GLU A N 1
ATOM 2306 C CA . GLU A 1 280 ? 14.447 -2.835 -2.316 1.00 47.44 280 GLU A CA 1
ATOM 2307 C C . GLU A 1 280 ? 15.728 -3.516 -1.818 1.00 47.44 280 GLU A C 1
ATOM 2309 O O . GLU A 1 280 ? 16.796 -3.123 -2.281 1.00 47.44 280 GLU A O 1
ATOM 2314 N N . PRO A 1 281 ? 15.651 -4.557 -0.970 1.00 39.56 281 PRO A N 1
ATOM 2315 C CA . PRO A 1 281 ? 16.833 -5.269 -0.481 1.00 39.56 281 PRO A CA 1
ATOM 2316 C C . PRO A 1 281 ? 17.738 -5.758 -1.630 1.00 39.56 281 PRO A C 1
ATOM 2318 O O . PRO A 1 281 ? 17.284 -6.458 -2.539 1.00 39.56 281 PRO A O 1
ATOM 2321 N N . GLY A 1 282 ? 19.019 -5.375 -1.578 1.00 49.28 282 GLY A N 1
ATOM 2322 C CA . GLY A 1 282 ? 20.038 -5.573 -2.616 1.00 49.28 282 GLY A CA 1
ATOM 2323 C C . GLY A 1 282 ? 21.111 -4.474 -2.550 1.00 49.28 282 GLY A C 1
ATOM 2324 O O . GLY A 1 282 ? 21.186 -3.748 -1.565 1.00 49.28 282 GLY A O 1
ATOM 2325 N N . MET A 1 283 ? 21.938 -4.314 -3.590 1.00 52.69 283 MET A N 1
ATOM 2326 C CA . MET A 1 283 ? 22.903 -3.203 -3.658 1.00 52.69 283 MET A CA 1
ATOM 2327 C C . MET A 1 283 ? 22.163 -1.852 -3.581 1.00 52.69 283 MET A C 1
ATOM 2329 O O . MET A 1 283 ? 21.333 -1.586 -4.446 1.00 52.69 283 MET A O 1
ATOM 2333 N N . HIS A 1 284 ? 22.465 -0.994 -2.594 1.00 56.50 284 HIS A N 1
ATOM 2334 C CA . HIS A 1 284 ? 21.870 0.342 -2.434 1.00 56.50 284 HIS A CA 1
ATOM 2335 C C . HIS A 1 284 ? 22.903 1.445 -2.683 1.00 56.50 284 HIS A C 1
ATOM 2337 O O . HIS A 1 284 ? 23.646 1.855 -1.798 1.00 56.50 284 HIS A O 1
ATOM 2343 N N . ILE A 1 285 ? 22.930 2.013 -3.885 1.00 54.06 285 ILE A N 1
ATOM 2344 C CA . ILE A 1 285 ? 23.806 3.163 -4.141 1.00 54.06 285 ILE A CA 1
ATOM 2345 C C . ILE A 1 285 ? 23.064 4.445 -3.774 1.00 54.06 285 ILE A C 1
ATOM 2347 O O . ILE A 1 285 ? 22.224 4.927 -4.544 1.00 54.06 285 ILE A O 1
ATOM 2351 N N . GLN A 1 286 ? 23.376 4.989 -2.599 1.00 52.06 286 GLN A N 1
ATOM 2352 C CA . GLN A 1 286 ? 22.879 6.287 -2.164 1.00 52.06 286 GLN A CA 1
ATOM 2353 C C . GLN A 1 286 ? 23.815 7.387 -2.676 1.00 52.06 286 GLN A C 1
ATOM 2355 O O . GLN A 1 286 ? 25.027 7.363 -2.492 1.00 52.06 286 GLN A O 1
ATOM 2360 N N . ARG A 1 287 ? 23.257 8.368 -3.379 1.00 46.59 287 ARG A N 1
ATOM 2361 C CA . ARG A 1 287 ? 23.998 9.565 -3.771 1.00 46.59 287 ARG A CA 1
ATOM 2362 C C . ARG A 1 287 ? 23.789 10.587 -2.662 1.00 46.59 287 ARG A C 1
ATOM 2364 O O . ARG A 1 287 ? 22.651 10.999 -2.466 1.00 46.59 287 ARG A O 1
ATOM 2371 N N . ASP A 1 288 ? 24.839 10.928 -1.922 1.00 50.31 288 ASP A N 1
ATOM 2372 C CA . ASP A 1 288 ? 24.816 12.111 -1.065 1.00 50.31 288 ASP A CA 1
ATOM 2373 C C . ASP A 1 288 ? 25.140 13.332 -1.940 1.00 50.31 288 ASP A C 1
ATOM 2375 O O . ASP A 1 288 ? 25.849 13.223 -2.949 1.00 50.31 288 ASP A O 1
ATOM 2379 N N . ASP A 1 289 ? 24.612 14.499 -1.584 1.00 42.88 289 ASP A N 1
ATOM 2380 C CA . ASP A 1 289 ? 24.631 15.710 -2.417 1.00 42.88 289 ASP A CA 1
ATOM 2381 C C . ASP A 1 289 ? 26.056 16.248 -2.663 1.00 42.88 289 ASP A C 1
ATOM 2383 O O . ASP A 1 289 ? 26.261 17.149 -3.479 1.00 42.88 289 ASP A O 1
ATOM 2387 N N . LYS A 1 290 ? 27.063 15.684 -1.981 1.00 47.28 290 LYS A N 1
ATOM 2388 C CA . LYS A 1 290 ? 28.478 16.078 -2.078 1.00 47.28 290 LYS A CA 1
ATOM 2389 C C . LYS A 1 290 ? 29.439 14.920 -2.372 1.00 47.28 290 LYS A C 1
ATOM 2391 O O . LYS A 1 290 ? 30.541 15.173 -2.854 1.00 47.28 290 LYS A O 1
ATOM 2396 N N . THR A 1 291 ? 29.037 13.667 -2.153 1.00 50.16 291 THR A N 1
ATOM 2397 C CA . THR A 1 291 ? 29.842 12.464 -2.421 1.00 50.16 291 THR A CA 1
ATOM 2398 C C . THR A 1 291 ? 28.932 11.288 -2.797 1.00 50.16 291 THR A C 1
ATOM 2400 O O . THR A 1 291 ? 27.876 11.067 -2.213 1.00 50.16 291 THR A O 1
ATOM 2403 N N . LEU A 1 292 ? 29.318 10.495 -3.801 1.00 53.44 292 LEU A N 1
ATOM 2404 C CA . LEU A 1 292 ? 28.640 9.223 -4.067 1.00 53.44 292 LEU A CA 1
ATOM 2405 C C . LEU A 1 292 ? 29.036 8.238 -2.959 1.00 53.44 292 LEU A C 1
ATOM 2407 O O . LEU A 1 292 ? 30.127 7.673 -3.000 1.00 53.44 292 LEU A O 1
ATOM 2411 N N . ALA A 1 293 ? 28.178 8.069 -1.955 1.00 55.22 293 ALA A N 1
ATOM 2412 C CA . ALA A 1 293 ? 28.374 7.103 -0.882 1.00 55.22 293 ALA A CA 1
ATOM 2413 C C . ALA A 1 293 ? 27.790 5.745 -1.302 1.00 55.22 293 ALA A C 1
ATOM 2415 O O . ALA A 1 293 ? 26.586 5.494 -1.259 1.00 55.22 293 ALA A O 1
ATOM 2416 N N . PHE A 1 294 ? 28.652 4.844 -1.760 1.00 59.62 294 PHE A N 1
ATOM 2417 C CA . PHE A 1 294 ? 28.233 3.513 -2.182 1.00 59.62 294 PHE A CA 1
ATOM 2418 C C . PHE A 1 294 ? 28.090 2.602 -0.963 1.00 59.62 294 PHE A C 1
ATOM 2420 O O . PHE A 1 294 ? 29.097 2.182 -0.400 1.00 59.62 294 PHE A O 1
ATOM 2427 N N . ASN A 1 295 ? 26.855 2.274 -0.578 1.00 58.50 295 ASN A N 1
ATOM 2428 C CA . ASN A 1 295 ? 26.584 1.341 0.511 1.00 58.50 295 ASN A CA 1
ATOM 2429 C C . ASN A 1 295 ? 26.080 0.012 -0.059 1.00 58.50 295 ASN A C 1
ATOM 2431 O O . ASN A 1 295 ? 24.936 -0.130 -0.491 1.00 58.50 295 ASN A O 1
ATOM 2435 N N . TRP A 1 296 ? 26.946 -0.994 -0.076 1.00 57.81 296 TRP A N 1
ATOM 2436 C CA . TRP A 1 296 ? 26.506 -2.351 -0.351 1.00 57.81 296 TRP A CA 1
ATOM 2437 C C . TRP A 1 296 ? 25.823 -2.892 0.904 1.00 57.81 296 TRP A C 1
ATOM 2439 O O . TRP A 1 296 ? 26.480 -3.143 1.905 1.00 57.81 296 TRP A O 1
ATOM 2449 N N . SER A 1 297 ? 24.504 -3.067 0.877 1.00 55.12 297 SER A N 1
ATOM 2450 C CA . SER A 1 297 ? 23.885 -4.016 1.795 1.00 55.12 297 SER A CA 1
ATOM 2451 C C . SER A 1 297 ? 23.809 -5.334 1.053 1.00 55.12 297 SER A C 1
ATOM 2453 O O . SER A 1 297 ? 23.072 -5.442 0.064 1.00 55.12 297 SER A O 1
ATOM 2455 N N . SER A 1 298 ? 24.577 -6.330 1.496 1.00 44.59 298 SER A N 1
ATOM 2456 C CA . SER A 1 298 ? 24.361 -7.681 0.998 1.00 44.59 298 SER A CA 1
ATOM 2457 C C . SER A 1 298 ? 22.881 -8.008 1.207 1.00 44.59 298 SER A C 1
ATOM 2459 O O . SER A 1 298 ? 22.267 -7.617 2.207 1.00 44.59 298 SER A O 1
ATOM 2461 N N . MET A 1 299 ? 22.257 -8.652 0.218 1.00 45.28 299 MET A N 1
ATOM 2462 C CA . MET A 1 299 ? 20.942 -9.239 0.427 1.00 45.28 299 MET A CA 1
ATOM 2463 C C . MET A 1 299 ? 21.137 -10.144 1.631 1.00 45.28 299 MET A C 1
ATOM 2465 O O . MET A 1 299 ? 21.868 -11.122 1.498 1.00 45.28 299 MET A O 1
ATOM 2469 N N . ASN A 1 300 ? 20.602 -9.758 2.793 1.00 39.84 300 ASN A N 1
ATOM 2470 C CA . ASN A 1 300 ? 20.774 -10.505 4.024 1.00 39.84 300 ASN A CA 1
ATOM 2471 C C . ASN A 1 300 ? 20.389 -11.946 3.676 1.00 39.84 300 ASN A C 1
ATOM 2473 O O . ASN A 1 300 ? 19.202 -12.268 3.594 1.00 39.84 300 ASN A O 1
ATOM 2477 N N . ARG A 1 301 ? 21.382 -12.822 3.452 1.00 39.41 301 ARG A N 1
ATOM 2478 C CA . ARG A 1 301 ? 21.217 -14.276 3.353 1.00 39.41 301 ARG A CA 1
ATOM 2479 C C . ARG A 1 301 ? 20.925 -14.795 4.757 1.00 39.41 301 ARG A C 1
ATOM 2481 O O . ARG A 1 301 ? 21.353 -15.872 5.147 1.00 39.41 301 ARG A O 1
ATOM 2488 N N . ARG A 1 302 ? 20.094 -14.078 5.512 1.00 39.84 302 ARG A N 1
ATOM 2489 C CA . ARG A 1 302 ? 19.093 -14.752 6.301 1.00 39.84 302 ARG A CA 1
ATOM 2490 C C . ARG A 1 302 ? 18.289 -15.512 5.260 1.00 39.84 302 ARG A C 1
ATOM 2492 O O . ARG A 1 302 ? 17.334 -15.009 4.674 1.00 39.84 302 ARG A O 1
ATOM 2499 N N . THR A 1 303 ? 18.718 -16.743 5.009 1.00 38.09 303 THR A N 1
ATOM 2500 C CA . THR A 1 303 ? 17.816 -17.869 4.865 1.00 38.09 303 THR A CA 1
ATOM 2501 C C . THR A 1 303 ? 16.867 -17.785 6.053 1.00 38.09 303 THR A C 1
ATOM 2503 O O . THR A 1 303 ? 16.986 -18.506 7.035 1.00 38.09 303 THR A O 1
ATOM 2506 N N . PHE A 1 304 ? 15.920 -16.844 5.994 1.00 40.50 304 PHE A N 1
ATOM 2507 C CA . PHE A 1 304 ? 14.608 -17.101 6.517 1.00 40.50 304 PHE A CA 1
ATOM 2508 C C . PHE A 1 304 ? 14.297 -18.443 5.891 1.00 40.50 304 PHE A C 1
ATOM 2510 O O . PHE A 1 304 ? 14.298 -18.557 4.660 1.00 40.50 304 PHE A O 1
ATOM 2517 N N . ILE A 1 305 ? 14.208 -19.473 6.727 1.00 41.03 305 ILE A N 1
ATOM 2518 C CA . ILE A 1 305 ? 13.585 -20.717 6.327 1.00 41.03 305 ILE A CA 1
ATOM 2519 C C . ILE A 1 305 ? 12.216 -20.249 5.857 1.00 41.03 305 ILE A C 1
ATOM 2521 O O . ILE A 1 305 ? 11.344 -19.932 6.662 1.00 41.03 305 ILE A O 1
ATOM 2525 N N . LYS A 1 306 ? 12.087 -20.023 4.548 1.00 47.31 306 LYS A N 1
ATOM 2526 C CA . LYS A 1 306 ? 10.811 -19.733 3.938 1.00 47.31 306 LYS A CA 1
ATOM 2527 C C . LYS A 1 306 ? 10.068 -21.019 4.177 1.00 47.31 306 LYS A C 1
ATOM 2529 O O . LYS A 1 306 ? 10.359 -22.031 3.544 1.00 47.31 306 LYS A O 1
ATOM 2534 N N . THR A 1 307 ? 9.132 -20.996 5.110 1.00 52.09 307 THR A N 1
ATOM 2535 C CA . THR A 1 307 ? 8.031 -21.929 5.019 1.00 52.09 307 THR A CA 1
ATOM 2536 C C . THR A 1 307 ? 7.323 -21.557 3.715 1.00 52.09 307 THR A C 1
ATOM 2538 O O . THR A 1 307 ? 6.522 -20.624 3.601 1.00 52.09 307 THR A O 1
ATOM 2541 N N . ASP A 1 308 ? 7.736 -22.220 2.634 1.00 58.47 308 ASP A N 1
ATOM 2542 C CA . ASP A 1 308 ? 7.019 -22.133 1.369 1.00 58.47 308 ASP A CA 1
ATOM 2543 C C . ASP A 1 308 ? 5.600 -22.671 1.563 1.00 58.47 308 ASP A C 1
ATOM 2545 O O . ASP A 1 308 ? 4.667 -22.162 0.933 1.00 58.47 308 ASP A O 1
ATOM 2549 N N . ALA A 1 309 ? 5.432 -23.564 2.545 1.00 62.94 309 ALA A N 1
ATOM 2550 C CA . ALA A 1 309 ? 4.155 -24.027 3.039 1.00 62.94 309 ALA A CA 1
ATOM 2551 C C . ALA A 1 309 ? 3.269 -22.852 3.521 1.00 62.94 309 ALA A C 1
ATOM 2553 O O . ALA A 1 309 ? 3.663 -22.087 4.404 1.00 62.94 309 ALA A O 1
ATOM 2554 N N . PRO A 1 310 ? 2.092 -22.661 2.910 1.00 75.81 310 PRO A N 1
ATOM 2555 C CA . PRO A 1 310 ? 1.151 -21.618 3.295 1.00 75.81 310 PRO A CA 1
ATOM 2556 C C . PRO A 1 310 ? 0.480 -21.942 4.633 1.00 75.81 310 PRO A C 1
ATOM 2558 O O . PRO A 1 310 ? 0.190 -23.100 4.928 1.00 75.81 310 PRO A O 1
ATOM 2561 N N . PHE A 1 311 ? 0.197 -20.901 5.420 1.00 85.75 311 PHE A N 1
ATOM 2562 C CA . PHE A 1 311 ? -0.557 -21.027 6.667 1.00 85.75 311 PHE A CA 1
ATOM 2563 C C . PHE A 1 311 ? -2.072 -21.067 6.416 1.00 85.75 311 PHE A C 1
ATOM 2565 O O . PHE A 1 311 ? -2.627 -20.215 5.715 1.00 85.75 311 PHE A O 1
ATOM 2572 N N . ILE A 1 312 ? -2.755 -22.019 7.042 1.00 90.56 312 ILE A N 1
ATOM 2573 C CA . ILE A 1 312 ? -4.214 -22.091 7.103 1.00 90.56 312 ILE A CA 1
ATOM 2574 C C . ILE A 1 312 ? -4.649 -21.423 8.404 1.00 90.56 312 ILE A C 1
ATOM 2576 O O . ILE A 1 312 ? -4.377 -21.917 9.493 1.00 90.56 312 ILE A O 1
ATOM 2580 N N . ILE A 1 313 ? -5.315 -20.280 8.304 1.00 94.38 313 ILE A N 1
ATOM 2581 C CA . ILE A 1 313 ? -5.835 -19.553 9.460 1.00 94.38 313 ILE A CA 1
ATOM 2582 C C . ILE A 1 313 ? -7.327 -19.854 9.570 1.00 94.38 313 ILE A C 1
ATOM 2584 O O . ILE A 1 313 ? -8.040 -19.767 8.570 1.00 94.38 313 ILE A O 1
ATOM 2588 N N . ARG A 1 314 ? -7.814 -20.179 10.769 1.00 97.06 314 ARG A N 1
ATOM 2589 C CA . ARG A 1 314 ? -9.227 -20.463 11.053 1.00 97.06 314 ARG A CA 1
ATOM 2590 C C . ARG A 1 314 ? -9.758 -19.647 12.220 1.00 97.06 314 ARG A C 1
ATOM 2592 O O . ARG A 1 314 ? -9.005 -19.196 13.077 1.00 97.06 314 ARG A O 1
ATOM 2599 N N . THR A 1 315 ? -11.071 -19.472 12.257 1.00 98.12 315 THR A N 1
ATOM 2600 C CA . THR A 1 315 ? -11.794 -19.019 13.450 1.00 98.12 315 THR A CA 1
ATOM 2601 C C . THR A 1 315 ? -11.855 -20.127 14.508 1.00 98.12 315 THR A C 1
ATOM 2603 O O . THR A 1 315 ? -11.598 -21.294 14.208 1.00 98.12 315 THR A O 1
ATOM 2606 N N . ALA A 1 316 ? -12.235 -19.776 15.738 1.00 97.31 316 ALA A N 1
ATOM 2607 C CA . ALA A 1 316 ? -12.382 -20.707 16.860 1.00 97.31 316 ALA A CA 1
ATOM 2608 C C . ALA A 1 316 ? -13.402 -21.823 16.575 1.00 97.31 316 ALA A C 1
ATOM 2610 O O . ALA A 1 316 ? -13.283 -22.929 17.087 1.00 97.31 316 ALA A O 1
ATOM 2611 N N . ASP A 1 317 ? -14.398 -21.528 15.741 1.00 97.38 317 ASP A N 1
ATOM 2612 C CA . ASP A 1 317 ? -15.437 -22.441 15.263 1.00 97.38 317 ASP A CA 1
ATOM 2613 C C . ASP A 1 317 ? -15.098 -23.104 13.911 1.00 97.38 317 ASP A C 1
ATOM 2615 O O . ASP A 1 317 ? -15.962 -23.691 13.266 1.00 97.38 317 ASP A O 1
ATOM 2619 N N . GLY A 1 318 ? -13.836 -23.034 13.471 1.00 96.69 318 GLY A N 1
ATOM 2620 C CA . GLY A 1 318 ? -13.302 -23.829 12.359 1.00 96.69 318 GLY A CA 1
ATOM 2621 C C . GLY A 1 318 ? -13.478 -23.240 10.954 1.00 96.69 318 GLY A C 1
ATOM 2622 O O . GLY A 1 318 ? -13.027 -23.851 9.977 1.00 96.69 318 GLY A O 1
ATOM 2623 N N . VAL A 1 319 ? -14.068 -22.050 10.810 1.00 98.12 319 VAL A N 1
ATOM 2624 C CA . VAL A 1 319 ? -14.229 -21.390 9.505 1.00 98.12 319 VAL A CA 1
ATOM 2625 C C . VAL A 1 319 ? -12.872 -20.930 8.983 1.00 98.12 319 VAL A C 1
ATOM 2627 O O . VAL A 1 319 ? -12.146 -20.193 9.648 1.00 98.12 319 VAL A O 1
ATOM 2630 N N . ALA A 1 320 ? -12.527 -21.355 7.768 1.00 96.75 320 ALA A N 1
ATOM 2631 C CA . ALA A 1 320 ? -11.276 -20.974 7.126 1.00 96.75 320 ALA A CA 1
ATOM 2632 C C . ALA A 1 320 ? -11.258 -19.481 6.770 1.00 96.75 320 ALA A C 1
ATOM 2634 O O . ALA A 1 320 ? -12.157 -18.968 6.097 1.00 96.75 320 ALA A O 1
ATOM 2635 N N . LEU A 1 321 ? -10.197 -18.799 7.190 1.00 96.88 321 LEU A N 1
ATOM 2636 C CA . LEU A 1 321 ? -9.903 -17.405 6.875 1.00 96.88 321 LEU A CA 1
ATOM 2637 C C . LEU A 1 321 ? -8.891 -17.268 5.733 1.00 96.88 321 LEU A C 1
ATOM 2639 O O . LEU A 1 321 ? -8.943 -16.280 4.994 1.00 96.88 321 LEU A O 1
ATOM 2643 N N . THR A 1 322 ? -8.021 -18.261 5.550 1.00 94.75 322 THR A N 1
ATOM 2644 C CA . THR A 1 322 ? -7.161 -18.407 4.368 1.00 94.75 322 THR A CA 1
ATOM 2645 C C . THR A 1 322 ? -7.383 -19.752 3.674 1.00 94.75 322 THR A C 1
ATOM 2647 O O . THR A 1 322 ? -7.807 -20.721 4.302 1.00 94.75 322 THR A O 1
ATOM 2650 N N . ASP A 1 323 ? -7.140 -19.799 2.364 1.00 91.06 323 ASP A N 1
ATOM 2651 C CA . ASP A 1 323 ? -7.132 -21.032 1.572 1.00 91.06 323 ASP A CA 1
ATOM 2652 C C . ASP A 1 323 ? -5.787 -21.782 1.685 1.00 91.06 323 ASP A C 1
ATOM 2654 O O . ASP A 1 323 ? -4.852 -21.342 2.359 1.00 91.06 323 ASP A O 1
ATOM 2658 N N . SER A 1 324 ? -5.666 -22.910 0.980 1.00 87.00 324 SER A N 1
ATOM 2659 C CA . SER A 1 324 ? -4.442 -23.722 0.911 1.00 87.00 324 SER A CA 1
ATOM 2660 C C . SER A 1 324 ? -3.264 -23.043 0.207 1.00 87.00 324 SER A C 1
ATOM 2662 O O . SER A 1 324 ? -2.213 -23.656 0.080 1.00 87.00 324 SER A O 1
ATOM 2664 N N . HIS A 1 325 ? -3.418 -21.816 -0.287 1.00 85.69 325 HIS A N 1
ATOM 2665 C CA . HIS A 1 325 ? -2.357 -20.990 -0.864 1.00 85.69 325 HIS A CA 1
ATOM 2666 C C . HIS A 1 325 ? -2.067 -19.751 0.000 1.00 85.69 325 HIS A C 1
ATOM 2668 O O . HIS A 1 325 ? -1.144 -18.985 -0.295 1.00 85.69 325 HIS A O 1
ATOM 2674 N N . GLY A 1 326 ? -2.820 -19.566 1.089 1.00 85.50 326 GLY A N 1
ATOM 2675 C CA . GLY A 1 326 ? -2.722 -18.410 1.965 1.00 85.50 326 GLY A CA 1
ATOM 2676 C C . GLY A 1 326 ? -3.433 -17.160 1.463 1.00 85.50 326 GLY A C 1
ATOM 2677 O O . GLY A 1 326 ? -3.161 -16.068 1.965 1.00 85.50 326 GLY A O 1
ATOM 2678 N N . ASN A 1 327 ? -4.308 -17.290 0.466 1.00 88.19 327 ASN A N 1
ATOM 2679 C CA . ASN A 1 327 ? -5.169 -16.196 0.041 1.00 88.19 327 ASN A CA 1
ATOM 2680 C C . ASN A 1 327 ? -6.376 -16.100 0.980 1.00 88.19 327 ASN A C 1
ATOM 2682 O O . ASN A 1 327 ? -6.846 -17.123 1.480 1.00 88.19 327 ASN A O 1
ATOM 2686 N N . PRO A 1 328 ? -6.920 -14.899 1.215 1.00 91.62 328 PRO A N 1
ATOM 2687 C CA . PRO A 1 328 ? -8.103 -14.740 2.048 1.00 91.62 328 PRO A CA 1
ATOM 2688 C C . PRO A 1 328 ? -9.333 -15.421 1.430 1.00 91.62 328 PRO A C 1
ATOM 2690 O O . PRO A 1 328 ? -9.604 -15.278 0.237 1.00 91.62 328 PRO A O 1
ATOM 2693 N N . THR A 1 329 ? -10.119 -16.114 2.255 1.00 94.56 329 THR A N 1
ATOM 2694 C CA . THR A 1 329 ? -11.383 -16.739 1.833 1.00 94.56 329 THR A CA 1
ATOM 2695 C C . THR A 1 329 ? -12.486 -15.695 1.582 1.00 94.56 329 THR A C 1
ATOM 2697 O O . THR A 1 329 ? -12.387 -14.552 2.050 1.00 94.56 329 THR A O 1
ATOM 2700 N N . PRO A 1 330 ? -13.594 -16.063 0.901 1.00 93.94 330 PRO A N 1
ATOM 2701 C CA . PRO A 1 330 ? -14.767 -15.193 0.779 1.00 93.94 330 PRO A CA 1
ATOM 2702 C C . PRO A 1 330 ? -15.288 -14.700 2.132 1.00 93.94 330 PRO A C 1
ATOM 2704 O O . PRO A 1 330 ? -15.615 -13.523 2.266 1.00 93.94 330 PRO A O 1
ATOM 2707 N N . PHE A 1 331 ? -15.272 -15.560 3.158 1.00 96.06 331 PHE A N 1
ATOM 2708 C CA . PHE A 1 331 ? -15.667 -15.175 4.510 1.00 96.06 331 PHE A CA 1
ATOM 2709 C C . PHE A 1 331 ? -14.793 -14.032 5.050 1.00 96.06 331 PHE A C 1
ATOM 2711 O O . PHE A 1 331 ? -15.329 -13.040 5.546 1.00 96.06 331 PHE A O 1
ATOM 2718 N N . THR A 1 332 ? -13.466 -14.117 4.900 1.00 94.94 332 THR A N 1
ATOM 2719 C CA . THR A 1 332 ? -12.525 -13.060 5.315 1.00 94.94 332 THR A CA 1
ATOM 2720 C C . THR A 1 332 ? -12.783 -11.738 4.596 1.00 94.94 332 THR A C 1
ATOM 2722 O O . THR A 1 332 ? -12.780 -10.675 5.226 1.00 94.94 332 THR A O 1
ATOM 2725 N N . LEU A 1 333 ? -13.027 -11.800 3.282 1.00 90.50 333 LEU A N 1
ATOM 2726 C CA . LEU A 1 333 ? -13.312 -10.634 2.441 1.00 90.50 333 LEU A CA 1
ATOM 2727 C C . LEU A 1 333 ? -14.622 -9.944 2.847 1.00 90.50 333 LEU A C 1
ATOM 2729 O O . LEU A 1 333 ? -14.677 -8.719 2.956 1.00 90.50 333 LEU A O 1
ATOM 2733 N N . GLU A 1 334 ? -15.682 -10.715 3.075 1.00 92.06 334 GLU A N 1
ATOM 2734 C CA . GLU A 1 334 ? -17.030 -10.186 3.310 1.00 92.06 334 GLU A CA 1
ATOM 2735 C C . GLU A 1 334 ? -17.253 -9.713 4.744 1.00 92.06 334 GLU A C 1
ATOM 2737 O O . GLU A 1 334 ? -18.010 -8.762 4.970 1.00 92.06 334 GLU A O 1
ATOM 2742 N N . ASN A 1 335 ? -16.537 -10.314 5.695 1.00 95.12 335 ASN A N 1
ATOM 2743 C CA . ASN A 1 335 ? -16.652 -10.008 7.117 1.00 95.12 335 ASN A CA 1
ATOM 2744 C C . ASN A 1 335 ? -15.561 -9.059 7.628 1.00 95.12 335 ASN A C 1
ATOM 2746 O O . ASN A 1 335 ? -15.362 -8.939 8.833 1.00 95.12 335 ASN A O 1
ATOM 2750 N N . GLY A 1 336 ? -14.878 -8.356 6.722 1.00 92.44 336 GLY A N 1
ATOM 2751 C CA . GLY A 1 336 ? -13.975 -7.257 7.063 1.00 92.44 336 GLY A CA 1
ATOM 2752 C C . GLY A 1 336 ? -12.721 -7.651 7.829 1.00 92.44 336 GLY A C 1
ATOM 2753 O O . GLY A 1 336 ? -12.138 -6.814 8.513 1.00 92.44 336 GLY A O 1
ATOM 2754 N N . LEU A 1 337 ? -12.285 -8.901 7.679 1.00 94.25 337 LEU A N 1
ATOM 2755 C CA . LEU A 1 337 ? -11.105 -9.442 8.348 1.00 94.25 337 LEU A CA 1
ATOM 2756 C C . LEU A 1 337 ? -9.811 -9.244 7.549 1.00 94.25 337 LEU A C 1
ATOM 2758 O O . LEU A 1 337 ? -8.730 -9.515 8.061 1.00 94.25 337 LEU A O 1
ATOM 2762 N N . ILE A 1 338 ? -9.883 -8.730 6.320 1.00 91.38 338 ILE A N 1
ATOM 2763 C CA . ILE A 1 338 ? -8.704 -8.464 5.479 1.00 91.38 338 ILE A CA 1
ATOM 2764 C C . ILE A 1 338 ? -7.633 -7.597 6.169 1.00 91.38 338 ILE A C 1
ATOM 2766 O O . ILE A 1 338 ? -6.465 -7.968 6.079 1.00 91.38 338 ILE A O 1
ATOM 2770 N N . PRO A 1 339 ? -7.965 -6.502 6.884 1.00 88.56 339 PRO A N 1
ATOM 2771 C CA . PRO A 1 339 ? -6.980 -5.728 7.649 1.00 88.56 339 PRO A CA 1
ATOM 2772 C C . PRO A 1 339 ? -6.190 -6.550 8.675 1.00 88.56 339 PRO A C 1
ATOM 2774 O O . PRO A 1 339 ? -5.035 -6.248 8.952 1.00 88.56 339 PRO A O 1
ATOM 2777 N N . LEU A 1 340 ? -6.817 -7.582 9.248 1.00 91.38 340 LEU A N 1
ATOM 2778 C CA . LEU A 1 340 ? -6.205 -8.450 10.250 1.00 91.38 340 LEU A CA 1
ATOM 2779 C C . LEU A 1 340 ? -5.412 -9.591 9.601 1.00 91.38 340 LEU A C 1
ATOM 2781 O O . LEU A 1 340 ? -4.275 -9.855 9.983 1.00 91.38 340 LEU A O 1
ATOM 2785 N N . ILE A 1 341 ? -6.015 -10.273 8.627 1.00 92.38 341 ILE A N 1
ATOM 2786 C CA . ILE A 1 341 ? -5.476 -11.494 8.015 1.00 92.38 341 ILE A CA 1
ATOM 2787 C C . ILE A 1 341 ? -4.441 -11.174 6.937 1.00 92.38 341 ILE A C 1
ATOM 2789 O O . ILE A 1 341 ? -3.380 -11.795 6.890 1.00 92.38 341 ILE A O 1
ATOM 2793 N N . GLY A 1 342 ? -4.708 -10.158 6.120 1.00 88.25 342 GLY A N 1
ATOM 2794 C CA . GLY A 1 342 ? -3.903 -9.775 4.968 1.00 88.25 342 GLY A CA 1
ATOM 2795 C C . GLY A 1 342 ? -4.355 -10.433 3.666 1.00 88.25 342 GLY A C 1
ATOM 2796 O O . GLY A 1 342 ? -5.301 -11.216 3.622 1.00 88.25 342 GLY A O 1
ATOM 2797 N N . ILE A 1 343 ? -3.665 -10.077 2.583 1.00 83.94 343 ILE A N 1
ATOM 2798 C CA . ILE A 1 343 ? -3.920 -10.555 1.211 1.00 83.94 343 ILE A CA 1
ATOM 2799 C C . ILE A 1 343 ? -2.790 -11.466 0.699 1.00 83.94 343 ILE A C 1
ATOM 2801 O O . ILE A 1 343 ? -2.660 -11.677 -0.503 1.00 83.94 343 ILE A O 1
ATOM 2805 N N . GLY A 1 344 ? -1.932 -11.957 1.599 1.00 80.69 344 GLY A N 1
ATOM 2806 C CA . GLY A 1 344 ? -0.837 -12.875 1.286 1.00 80.69 344 GLY A CA 1
ATOM 2807 C C . GLY A 1 344 ? 0.481 -12.528 1.986 1.00 80.69 344 GLY A C 1
ATOM 2808 O O . GLY A 1 344 ? 0.556 -11.640 2.836 1.00 80.69 344 GLY A O 1
ATOM 2809 N N . LYS A 1 345 ? 1.558 -13.242 1.621 1.00 78.31 345 LYS A N 1
ATOM 2810 C CA . LYS A 1 345 ? 2.864 -13.212 2.326 1.00 78.31 345 LYS A CA 1
ATOM 2811 C C . LYS A 1 345 ? 3.510 -11.816 2.355 1.00 78.31 345 LYS A C 1
ATOM 2813 O O . LYS A 1 345 ? 4.309 -11.503 3.235 1.00 78.31 345 LYS A O 1
ATOM 2818 N N . LYS A 1 346 ? 3.171 -10.969 1.377 1.00 73.44 346 LYS A N 1
ATOM 2819 C CA . LYS A 1 346 ? 3.724 -9.616 1.220 1.00 73.44 346 LYS A CA 1
ATOM 2820 C C . LYS A 1 346 ? 2.971 -8.545 2.005 1.00 73.44 346 LYS A C 1
ATOM 2822 O O . LYS A 1 346 ? 3.461 -7.427 2.069 1.00 73.44 346 LYS A O 1
ATOM 2827 N N . THR A 1 347 ? 1.821 -8.848 2.613 1.00 74.62 347 THR A N 1
ATOM 2828 C CA . THR A 1 347 ? 1.096 -7.837 3.390 1.00 74.62 347 THR A CA 1
ATOM 2829 C C . THR A 1 347 ? 1.906 -7.467 4.641 1.00 74.62 347 THR A C 1
ATOM 2831 O O . THR A 1 347 ? 2.219 -8.347 5.456 1.00 74.62 347 THR A O 1
ATOM 2834 N N . PRO A 1 348 ? 2.328 -6.203 4.802 1.00 68.81 348 PRO A N 1
ATOM 2835 C CA . PRO A 1 348 ? 3.022 -5.770 6.003 1.00 68.81 348 PRO A CA 1
ATOM 2836 C C . PRO A 1 348 ? 2.030 -5.749 7.171 1.00 68.81 348 PRO A C 1
ATOM 2838 O O . PRO A 1 348 ? 0.848 -5.479 6.977 1.00 68.81 348 PRO A O 1
ATOM 2841 N N . PHE A 1 349 ? 2.505 -6.090 8.371 1.00 74.44 349 PHE A N 1
ATOM 2842 C CA . PHE A 1 349 ? 1.763 -6.034 9.647 1.00 74.44 349 PHE A CA 1
ATOM 2843 C C . PHE A 1 349 ? 0.473 -6.869 9.781 1.00 74.44 349 PHE A C 1
ATOM 2845 O O . PHE A 1 349 ? -0.033 -7.002 10.890 1.00 74.44 349 PHE A O 1
ATOM 2852 N N . ALA A 1 350 ? -0.036 -7.474 8.709 1.00 85.12 350 ALA A N 1
ATOM 2853 C CA . ALA A 1 350 ? -1.132 -8.433 8.776 1.00 85.12 350 ALA A CA 1
ATOM 2854 C C . ALA A 1 350 ? -0.638 -9.809 9.239 1.00 85.12 350 ALA A C 1
ATOM 2856 O O . ALA A 1 350 ? 0.498 -10.194 8.942 1.00 85.12 350 ALA A O 1
ATOM 2857 N N . LEU A 1 351 ? -1.506 -10.568 9.909 1.00 88.94 351 LEU A N 1
ATOM 2858 C CA . LEU A 1 351 ? -1.161 -11.835 10.551 1.00 88.94 351 LEU A CA 1
ATOM 2859 C C . LEU A 1 351 ? -0.484 -12.813 9.584 1.00 88.94 351 LEU A C 1
ATOM 2861 O O . LEU A 1 351 ? 0.614 -13.281 9.869 1.00 88.94 351 LEU A O 1
ATOM 2865 N N . TYR A 1 352 ? -1.073 -13.067 8.412 1.00 88.25 352 TYR A N 1
ATOM 2866 C CA . TYR A 1 352 ? -0.493 -14.005 7.448 1.00 88.25 352 TYR A CA 1
ATOM 2867 C C . TYR A 1 352 ? 0.894 -13.558 6.963 1.00 88.25 352 TYR A C 1
ATOM 2869 O O . TYR A 1 352 ? 1.814 -14.365 6.838 1.00 88.25 352 TYR A O 1
ATOM 2877 N N . GLY A 1 353 ? 1.075 -12.256 6.729 1.00 82.88 353 GLY A N 1
ATOM 2878 C CA . GLY A 1 353 ? 2.368 -11.704 6.337 1.00 82.88 353 GLY A CA 1
ATOM 2879 C C . GLY A 1 353 ? 3.414 -11.784 7.451 1.00 82.88 353 GLY A C 1
ATOM 2880 O O . GLY A 1 353 ? 4.578 -12.055 7.167 1.00 82.88 353 GLY A O 1
ATOM 2881 N N . LEU A 1 354 ? 3.018 -11.560 8.709 1.00 85.12 354 LEU A N 1
ATOM 2882 C CA . LEU A 1 354 ? 3.892 -11.725 9.875 1.00 85.12 354 LEU A CA 1
ATOM 2883 C C . LEU A 1 354 ? 4.345 -13.179 10.015 1.00 85.12 354 LEU A C 1
ATOM 2885 O O . LEU A 1 354 ? 5.541 -13.422 10.129 1.00 85.12 354 LEU A O 1
ATOM 2889 N N . LEU A 1 355 ? 3.420 -14.131 9.910 1.00 85.56 355 LEU A N 1
ATOM 2890 C CA . LEU A 1 355 ? 3.709 -15.564 9.991 1.00 85.56 355 LEU A CA 1
ATOM 2891 C C . LEU A 1 355 ? 4.640 -16.025 8.871 1.00 85.56 355 LEU A C 1
ATOM 2893 O O . LEU A 1 355 ? 5.648 -16.672 9.138 1.00 85.56 355 LEU A O 1
ATOM 2897 N N . ALA A 1 356 ? 4.364 -15.613 7.631 1.00 81.25 356 ALA A N 1
ATOM 2898 C CA . ALA A 1 356 ? 5.181 -15.933 6.459 1.00 81.25 356 ALA A CA 1
ATOM 2899 C C . ALA A 1 356 ? 6.625 -15.403 6.534 1.00 81.25 356 ALA A C 1
ATOM 2901 O O . ALA A 1 356 ? 7.488 -15.873 5.795 1.00 81.25 356 ALA A O 1
ATOM 2902 N N . ARG A 1 357 ? 6.886 -14.403 7.386 1.00 77.50 357 ARG A N 1
ATOM 2903 C CA . ARG A 1 357 ? 8.225 -13.848 7.648 1.00 77.50 357 ARG A CA 1
ATOM 2904 C C . ARG A 1 357 ? 8.810 -14.312 8.982 1.00 77.50 357 ARG A C 1
ATOM 2906 O O . ARG A 1 357 ? 9.966 -14.010 9.273 1.00 77.50 357 ARG A O 1
ATOM 2913 N N . SER A 1 358 ? 8.014 -14.990 9.801 1.00 74.25 358 SER A N 1
ATOM 2914 C CA . SER A 1 358 ? 8.430 -15.451 11.115 1.00 74.25 358 SER A CA 1
ATOM 2915 C C . SER A 1 358 ? 9.289 -16.705 10.986 1.00 74.25 358 SER A C 1
ATOM 2917 O O . SER A 1 358 ? 9.131 -17.487 10.053 1.00 74.25 358 SER A O 1
ATOM 2919 N N . GLN A 1 359 ? 10.195 -16.902 11.939 1.00 69.31 359 GLN A N 1
ATOM 2920 C CA . GLN A 1 359 ? 10.963 -18.142 12.075 1.00 69.31 359 GLN A CA 1
ATOM 2921 C C . GLN A 1 359 ? 10.296 -19.113 13.052 1.00 69.31 359 GLN A C 1
ATOM 2923 O O . GLN A 1 359 ? 10.961 -20.005 13.567 1.00 69.31 359 GLN A O 1
ATOM 2928 N N . ILE A 1 360 ? 9.011 -18.908 13.368 1.00 67.88 360 ILE A N 1
ATOM 2929 C CA . ILE A 1 360 ? 8.325 -19.712 14.376 1.00 67.88 360 ILE A CA 1
ATOM 2930 C C . ILE A 1 360 ? 8.258 -21.147 13.836 1.00 67.88 360 ILE A C 1
ATOM 2932 O O . ILE A 1 360 ? 7.623 -21.364 12.800 1.00 67.88 360 ILE A O 1
ATOM 2936 N N . PRO A 1 361 ? 8.913 -22.120 14.498 1.00 62.03 361 PRO A N 1
ATOM 2937 C CA . PRO A 1 361 ? 8.845 -23.514 14.100 1.00 62.03 361 PRO A CA 1
ATOM 2938 C C . PRO A 1 361 ? 7.458 -24.024 14.482 1.00 62.03 361 PRO A C 1
ATOM 2940 O O . PRO A 1 361 ? 7.221 -24.484 15.597 1.00 62.03 361 PRO A O 1
ATOM 2943 N N . LEU A 1 362 ? 6.501 -23.863 13.576 1.00 63.62 362 LEU A N 1
ATOM 2944 C CA . LEU A 1 362 ? 5.163 -24.378 13.784 1.00 63.62 362 LEU A CA 1
ATOM 2945 C C . LEU A 1 362 ? 5.151 -25.852 13.381 1.00 63.62 362 LEU A C 1
ATOM 2947 O O . LEU A 1 362 ? 5.499 -26.204 12.256 1.00 63.62 362 LEU A O 1
ATOM 2951 N N . GLN A 1 363 ? 4.755 -26.718 14.315 1.00 65.56 363 GLN A N 1
ATOM 2952 C CA . GLN A 1 363 ? 4.562 -28.146 14.037 1.00 65.56 363 GLN A CA 1
ATOM 2953 C C . GLN A 1 363 ? 3.422 -28.382 13.037 1.00 65.56 363 GLN A C 1
ATOM 2955 O O . GLN A 1 363 ? 3.390 -29.403 12.355 1.00 65.56 363 GLN A O 1
ATOM 2960 N N . THR A 1 364 ? 2.501 -27.421 12.932 1.00 71.31 364 THR A N 1
ATOM 2961 C CA . THR A 1 364 ? 1.388 -27.418 11.987 1.00 71.31 364 THR A CA 1
ATOM 2962 C C . THR A 1 364 ? 1.345 -26.079 11.257 1.00 71.31 364 THR A C 1
ATOM 2964 O O . THR A 1 364 ? 1.548 -25.024 11.847 1.00 71.31 364 THR A O 1
ATOM 2967 N N . ASN A 1 365 ? 1.016 -26.079 9.965 1.00 79.69 365 ASN A N 1
ATOM 2968 C CA . ASN A 1 365 ? 0.781 -24.826 9.237 1.00 79.69 365 ASN A CA 1
ATOM 2969 C C . ASN A 1 365 ? -0.605 -24.233 9.546 1.00 79.69 365 ASN A C 1
ATOM 2971 O O . ASN A 1 365 ? -1.103 -23.418 8.777 1.00 79.69 365 ASN A O 1
ATOM 2975 N N . GLU A 1 366 ? -1.257 -24.655 10.631 1.00 87.69 366 GLU A N 1
ATOM 2976 C CA . GLU A 1 366 ? -2.619 -24.265 10.977 1.00 87.69 366 GLU A CA 1
ATOM 2977 C C . GLU A 1 366 ? -2.649 -23.390 12.227 1.00 87.69 366 GLU A C 1
ATOM 2979 O O . GLU A 1 366 ? -1.996 -23.676 13.228 1.00 87.69 366 GLU A O 1
ATOM 2984 N N . ILE A 1 367 ? -3.425 -22.310 12.163 1.00 91.06 367 ILE A N 1
ATOM 2985 C CA . ILE A 1 367 ? -3.54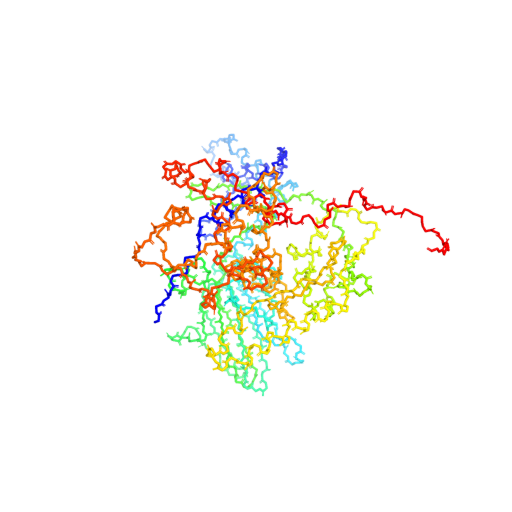1 -21.315 13.226 1.00 91.06 367 ILE A CA 1
ATOM 2986 C C . ILE A 1 367 ? -5.013 -21.066 13.497 1.00 91.06 367 ILE A C 1
ATOM 2988 O O . ILE A 1 367 ? -5.753 -20.631 12.617 1.00 91.06 367 ILE A O 1
ATOM 2992 N N . ILE A 1 368 ? -5.425 -21.300 14.738 1.00 94.25 368 ILE A N 1
ATOM 2993 C CA . ILE A 1 368 ? -6.798 -21.093 15.192 1.00 94.25 368 ILE A CA 1
ATOM 2994 C C . ILE A 1 368 ? -6.850 -19.790 15.990 1.00 94.25 368 ILE A C 1
ATOM 2996 O O . ILE A 1 368 ? -6.134 -19.618 16.975 1.00 94.25 368 ILE A O 1
ATOM 3000 N N . LEU A 1 369 ? -7.686 -18.853 15.548 1.00 96.00 369 LEU A N 1
ATOM 3001 C CA . LEU A 1 369 ? -7.928 -17.583 16.228 1.00 96.00 369 LEU A CA 1
ATOM 3002 C C . LEU A 1 369 ? -9.035 -17.723 17.273 1.00 96.00 369 LEU A C 1
ATOM 3004 O O . LEU A 1 369 ? -9.902 -18.580 17.156 1.00 96.00 369 LEU A O 1
ATOM 3008 N N . SER A 1 370 ? -9.079 -16.804 18.238 1.00 97.44 370 SER A N 1
ATOM 3009 C CA . SER A 1 370 ? -10.207 -16.671 19.175 1.00 97.44 370 SER A CA 1
ATOM 3010 C C . SER A 1 370 ? -11.465 -16.046 18.558 1.00 97.44 370 SER A C 1
ATOM 3012 O O . SER A 1 370 ? -12.528 -16.061 19.181 1.00 97.44 370 SER A O 1
ATOM 3014 N N . ILE A 1 371 ? -11.361 -15.528 17.329 1.00 97.81 371 ILE A N 1
ATOM 3015 C CA . ILE A 1 371 ? -12.490 -14.968 16.583 1.00 97.81 371 ILE A CA 1
ATOM 3016 C C . ILE A 1 371 ? -13.537 -16.054 16.387 1.00 97.81 371 ILE A C 1
ATOM 3018 O O . ILE A 1 371 ? -13.215 -17.142 15.921 1.00 97.81 371 ILE A O 1
ATOM 3022 N N . ASN A 1 372 ? -14.791 -15.736 16.682 1.00 98.38 372 ASN A N 1
ATOM 3023 C CA . ASN A 1 372 ? -15.930 -16.585 16.370 1.00 98.38 372 ASN A CA 1
ATOM 3024 C C . ASN A 1 372 ? -16.598 -16.074 15.087 1.00 98.38 372 ASN A C 1
ATOM 3026 O O . ASN A 1 372 ? -16.934 -14.889 14.989 1.00 98.38 372 ASN A O 1
ATOM 3030 N N . SER A 1 373 ? -16.792 -16.951 14.100 1.00 98.44 373 SER A N 1
ATOM 3031 C CA . SER A 1 373 ? -17.271 -16.543 12.776 1.00 98.44 373 SER A CA 1
ATOM 3032 C C . SER A 1 373 ? -18.670 -15.909 12.821 1.00 98.44 373 SER A C 1
ATOM 3034 O O . SER A 1 373 ? -18.921 -14.900 12.157 1.00 98.44 373 SER A O 1
ATOM 3036 N N . HIS A 1 374 ? -19.561 -16.425 13.671 1.00 98.25 374 HIS A N 1
ATOM 3037 C CA . HIS A 1 374 ? -20.921 -15.913 13.818 1.00 98.25 374 HIS A CA 1
ATOM 3038 C C . HIS A 1 374 ? -20.944 -14.514 14.450 1.00 98.25 374 HIS A C 1
ATOM 3040 O O . HIS A 1 374 ? -21.566 -13.594 13.910 1.00 98.25 374 HIS A O 1
ATOM 3046 N N . ILE A 1 375 ? -20.205 -14.318 15.549 1.00 98.38 375 ILE A N 1
ATOM 3047 C CA . ILE A 1 375 ? -20.088 -13.010 16.216 1.00 98.38 375 ILE A CA 1
ATOM 3048 C C . ILE A 1 375 ? -19.447 -11.986 15.269 1.00 98.38 375 ILE A C 1
ATOM 3050 O O . ILE A 1 375 ? -19.923 -10.851 15.175 1.00 98.38 375 ILE A O 1
ATOM 3054 N N . GLN A 1 376 ? -18.414 -12.383 14.518 1.00 98.31 376 GLN A N 1
ATOM 3055 C CA . GLN A 1 376 ? -17.773 -11.522 13.524 1.00 98.31 376 GLN A CA 1
ATOM 3056 C C . GLN A 1 376 ? -18.758 -11.058 12.446 1.00 98.31 376 GLN A C 1
ATOM 3058 O O . GLN A 1 376 ? -18.798 -9.865 12.126 1.00 98.31 376 GLN A O 1
ATOM 3063 N N . ALA A 1 377 ? -19.557 -11.974 11.894 1.00 98.19 377 ALA A N 1
ATOM 3064 C CA . ALA A 1 377 ? -20.526 -11.646 10.857 1.00 98.19 377 ALA A CA 1
ATOM 3065 C C . ALA A 1 377 ? -21.582 -10.653 11.361 1.00 98.19 377 ALA A C 1
ATOM 3067 O O . ALA A 1 377 ? -21.834 -9.634 10.710 1.00 98.19 377 ALA A O 1
ATOM 3068 N N . ILE A 1 378 ? -22.123 -10.880 12.564 1.00 98.25 378 ILE A N 1
ATOM 3069 C CA . ILE A 1 378 ? -23.077 -9.963 13.204 1.00 98.25 378 ILE A CA 1
ATOM 3070 C C . ILE A 1 378 ? -22.444 -8.587 13.425 1.00 98.25 378 ILE A C 1
ATOM 3072 O O . ILE A 1 378 ? -23.049 -7.569 13.073 1.00 98.25 378 ILE A O 1
ATOM 3076 N N . ALA A 1 379 ? -21.228 -8.534 13.976 1.00 97.94 379 ALA A N 1
ATOM 3077 C CA . ALA A 1 379 ? -20.523 -7.283 14.234 1.00 97.94 379 ALA A CA 1
ATOM 3078 C C . ALA A 1 379 ? -20.310 -6.484 12.936 1.00 97.94 379 ALA A C 1
ATOM 3080 O O . ALA A 1 379 ? -20.643 -5.297 12.867 1.00 97.94 379 ALA A O 1
ATOM 3081 N N . GLN A 1 380 ? -19.827 -7.139 11.875 1.00 97.31 380 GLN A N 1
ATOM 3082 C CA . GLN A 1 380 ? -19.560 -6.492 10.592 1.00 97.31 380 GLN A CA 1
ATOM 3083 C C . GLN A 1 380 ? -20.843 -6.046 9.876 1.00 97.31 380 GLN A C 1
ATOM 3085 O O . GLN A 1 380 ? -20.882 -4.947 9.306 1.00 97.31 380 GLN A O 1
ATOM 3090 N N . GLN A 1 381 ? -21.898 -6.863 9.902 1.00 96.56 381 GLN A N 1
ATOM 3091 C CA . GLN A 1 381 ? -23.193 -6.526 9.311 1.00 96.56 381 GLN A CA 1
ATOM 3092 C C . GLN A 1 381 ? -23.840 -5.343 10.035 1.00 96.56 381 GLN A C 1
ATOM 3094 O O . GLN A 1 381 ? -24.275 -4.391 9.383 1.00 96.56 381 GLN A O 1
ATOM 3099 N N . THR A 1 382 ? -23.841 -5.367 11.369 1.00 96.88 382 THR A N 1
ATOM 3100 C CA . THR A 1 382 ? -24.394 -4.301 12.216 1.00 96.88 382 THR A CA 1
ATOM 3101 C C . THR A 1 382 ? -23.656 -2.985 11.980 1.00 96.88 382 THR A C 1
ATOM 3103 O O . THR A 1 382 ? -24.282 -1.954 11.720 1.00 96.88 382 THR A O 1
ATOM 3106 N N . LEU A 1 383 ? -22.318 -3.021 11.954 1.00 95.31 383 LEU A N 1
ATOM 3107 C CA . LEU A 1 383 ? -21.486 -1.855 11.658 1.00 95.31 383 LEU A CA 1
ATOM 3108 C C . LEU A 1 383 ? -21.833 -1.241 10.293 1.00 95.31 383 LEU A C 1
ATOM 3110 O O . LEU A 1 383 ? -22.096 -0.040 10.190 1.00 95.31 383 LEU A O 1
ATOM 3114 N N . ARG A 1 384 ? -21.890 -2.064 9.236 1.00 92.69 384 ARG A N 1
ATOM 3115 C CA . ARG A 1 384 ? -22.249 -1.608 7.881 1.00 92.69 384 ARG A CA 1
ATOM 3116 C C . ARG A 1 384 ? -23.662 -1.043 7.828 1.00 92.69 384 ARG A C 1
ATOM 3118 O O . ARG A 1 384 ? -23.879 -0.017 7.186 1.00 92.69 384 ARG A O 1
ATOM 3125 N N . HIS A 1 385 ? -24.611 -1.690 8.498 1.00 93.25 385 HIS A N 1
ATOM 3126 C CA . HIS A 1 385 ? -25.997 -1.250 8.552 1.00 93.25 385 HIS A CA 1
ATOM 3127 C C . HIS A 1 385 ? -26.111 0.163 9.139 1.00 93.25 385 HIS A C 1
ATOM 3129 O O . HIS A 1 385 ? -26.697 1.041 8.503 1.00 93.25 385 HIS A O 1
ATOM 3135 N N . HIS A 1 386 ? -25.483 0.426 10.288 1.00 91.12 386 HIS A N 1
ATOM 3136 C CA . HIS A 1 386 ? -25.524 1.748 10.917 1.00 91.12 386 HIS A CA 1
ATOM 3137 C C . HIS A 1 386 ? -24.806 2.826 10.100 1.00 91.12 386 HIS A C 1
ATOM 3139 O O . HIS A 1 386 ? -25.340 3.929 9.954 1.00 91.12 386 HIS A O 1
ATOM 3145 N N . ILE A 1 387 ? -23.650 2.519 9.503 1.00 89.19 387 ILE A N 1
ATOM 3146 C CA . ILE A 1 387 ? -22.958 3.459 8.609 1.00 89.19 387 ILE A CA 1
ATOM 3147 C C . ILE A 1 387 ? -23.832 3.811 7.397 1.00 89.19 387 ILE A C 1
ATOM 3149 O O . ILE A 1 387 ? -23.982 4.989 7.063 1.00 89.19 387 ILE A O 1
ATOM 3153 N N . ASN A 1 388 ? -24.471 2.815 6.778 1.00 87.00 388 ASN A N 1
ATOM 3154 C CA . ASN A 1 388 ? -25.375 3.030 5.650 1.00 87.00 388 ASN A CA 1
ATOM 3155 C C . ASN A 1 388 ? -26.595 3.870 6.052 1.00 87.00 388 ASN A C 1
ATOM 3157 O O . ASN A 1 388 ? -26.929 4.827 5.353 1.00 87.00 388 ASN A O 1
ATOM 3161 N N . GLN A 1 389 ? -27.223 3.579 7.197 1.00 85.62 389 GLN A N 1
ATOM 3162 C CA . GLN A 1 389 ? -28.333 4.385 7.710 1.00 85.62 389 GLN A CA 1
ATOM 3163 C C . GLN A 1 389 ? -27.925 5.845 7.946 1.00 85.62 389 GLN A C 1
ATOM 3165 O O . GLN A 1 389 ? -28.657 6.757 7.555 1.00 85.62 389 GLN A O 1
ATOM 3170 N N . MET A 1 390 ? -26.755 6.087 8.549 1.00 82.06 390 MET A N 1
ATOM 3171 C CA . MET A 1 390 ? -26.221 7.440 8.744 1.00 82.06 390 MET A CA 1
ATOM 3172 C C . MET A 1 390 ? -26.014 8.162 7.411 1.00 82.06 390 MET A C 1
ATOM 3174 O O . MET A 1 390 ? -26.304 9.349 7.297 1.00 82.06 390 MET A O 1
ATOM 3178 N N . CYS A 1 391 ? -25.569 7.436 6.388 1.00 80.88 391 CYS A N 1
ATOM 3179 C CA . CYS A 1 391 ? -25.403 7.962 5.040 1.00 80.88 391 CYS A CA 1
ATOM 3180 C C . CYS A 1 391 ? -26.712 8.302 4.319 1.00 80.88 391 CYS A C 1
ATOM 3182 O O . CYS A 1 391 ? -26.724 9.177 3.451 1.00 80.88 391 CYS A O 1
ATOM 3184 N N . MET A 1 392 ? -27.813 7.639 4.678 1.00 74.81 392 MET A N 1
ATOM 3185 C CA . MET A 1 392 ? -29.143 7.893 4.118 1.00 74.81 392 MET A CA 1
ATOM 3186 C C . MET A 1 392 ? -29.909 8.997 4.866 1.00 74.81 392 MET A C 1
ATOM 3188 O O . MET A 1 392 ? -30.653 9.752 4.243 1.00 74.81 392 MET A O 1
ATOM 3192 N N . ARG A 1 393 ? -29.728 9.122 6.189 1.00 67.94 393 ARG A N 1
ATOM 3193 C CA . ARG A 1 393 ? -30.489 10.039 7.067 1.00 67.94 393 ARG A CA 1
ATOM 3194 C C . ARG A 1 393 ? -29.995 11.492 7.083 1.00 67.94 393 ARG A C 1
ATOM 3196 O O . ARG A 1 393 ? -30.562 12.320 7.794 1.00 67.94 393 ARG A O 1
ATOM 3203 N N . ASP A 1 394 ? -28.992 11.841 6.280 1.00 57.88 394 ASP A N 1
ATOM 3204 C CA . ASP A 1 394 ? -28.275 13.126 6.338 1.00 57.88 394 ASP A CA 1
ATOM 3205 C C . ASP A 1 394 ? -29.040 14.337 5.732 1.00 57.88 394 ASP A C 1
ATOM 3207 O O . ASP A 1 394 ? -28.471 15.192 5.047 1.00 57.88 394 ASP A O 1
ATOM 3211 N N . LYS A 1 395 ? -30.360 14.432 5.973 1.00 53.44 395 LYS A N 1
ATOM 3212 C CA . LYS A 1 395 ? -31.181 15.610 5.620 1.00 53.44 395 LYS A CA 1
ATOM 3213 C C . LYS A 1 395 ? -30.960 16.789 6.582 1.00 53.44 395 LYS A C 1
ATOM 3215 O O . LYS A 1 395 ? -31.075 17.930 6.156 1.00 53.44 395 LYS A O 1
ATOM 3220 N N . LYS A 1 396 ? -30.610 16.533 7.854 1.00 52.69 396 LYS A N 1
ATOM 3221 C CA . LYS A 1 396 ? -30.484 17.565 8.909 1.00 52.69 396 LYS A CA 1
ATOM 3222 C C . LYS A 1 396 ? -29.092 18.216 9.002 1.00 52.69 396 LYS A C 1
ATOM 3224 O O . LYS A 1 396 ? -29.005 19.364 9.421 1.00 52.69 396 LYS A O 1
ATOM 3229 N N . TYR A 1 397 ? -28.023 17.529 8.580 1.00 53.94 397 TYR A N 1
ATOM 3230 C CA . TYR A 1 397 ? -26.641 18.049 8.614 1.00 53.94 397 TYR A CA 1
ATOM 3231 C C . TYR A 1 397 ? -26.043 18.339 7.234 1.00 53.94 397 TYR A C 1
ATOM 3233 O O . TYR A 1 397 ? -24.867 18.677 7.125 1.00 53.94 397 TYR A O 1
ATOM 3241 N N . GLY A 1 398 ? -26.867 18.288 6.185 1.00 48.38 398 GLY A N 1
ATOM 3242 C CA . GLY A 1 398 ? -26.499 18.790 4.870 1.00 48.38 398 GLY A CA 1
ATOM 3243 C C . GLY A 1 398 ? -25.402 17.970 4.192 1.00 48.38 398 GLY A C 1
ATOM 3244 O O . GLY A 1 398 ? -24.229 18.335 4.218 1.00 48.38 398 GLY A O 1
ATOM 3245 N N . LYS A 1 399 ? -25.860 16.977 3.418 1.00 52.81 399 LYS A N 1
ATOM 3246 C CA . LYS A 1 399 ? -25.178 16.267 2.316 1.00 52.81 399 LYS A CA 1
ATOM 3247 C C . LYS A 1 399 ? -24.498 14.956 2.720 1.00 52.81 399 LYS A C 1
ATOM 3249 O O . LYS A 1 399 ? -23.710 14.906 3.655 1.00 52.81 399 LYS A O 1
ATOM 3254 N N . LYS A 1 400 ? -24.632 13.963 1.823 1.00 64.06 400 LYS A N 1
ATOM 3255 C CA . LYS A 1 400 ? -23.814 12.732 1.649 1.00 64.06 400 LYS A CA 1
ATOM 3256 C C . LYS A 1 400 ? -22.283 12.967 1.607 1.00 64.06 400 LYS A C 1
ATOM 3258 O O . LYS A 1 400 ? -21.519 12.059 1.290 1.00 64.06 400 LYS A O 1
ATOM 3263 N N . LYS A 1 401 ? -21.825 14.189 1.888 1.00 69.00 401 LYS A N 1
ATOM 3264 C CA . LYS A 1 401 ? -20.464 14.708 1.775 1.00 69.00 401 LYS A CA 1
ATOM 3265 C C . LYS A 1 401 ? -19.449 13.854 2.528 1.00 69.00 401 LYS A C 1
ATOM 3267 O O . LYS A 1 401 ? -18.350 13.657 2.028 1.00 69.00 401 LYS A O 1
ATOM 3272 N N . TYR A 1 402 ? -19.822 13.330 3.694 1.00 75.12 402 TYR A N 1
ATOM 3273 C CA . TYR A 1 402 ? -18.899 12.594 4.556 1.00 75.12 402 TYR A CA 1
ATOM 3274 C C . TYR A 1 402 ? -18.962 11.077 4.383 1.00 75.12 402 TYR A C 1
ATOM 3276 O O . TYR A 1 402 ? -18.132 10.383 4.951 1.00 75.12 402 TYR A O 1
ATOM 3284 N N . CYS A 1 403 ? -19.888 10.536 3.586 1.00 80.12 403 CYS A N 1
ATOM 3285 C CA . CYS A 1 403 ? -20.080 9.085 3.478 1.00 80.12 403 CYS A CA 1
ATOM 3286 C C . CYS A 1 403 ? -18.830 8.326 3.044 1.00 80.12 403 CYS A C 1
ATOM 3288 O O . CYS A 1 403 ? -18.485 7.329 3.662 1.00 80.12 403 CYS A O 1
ATOM 3290 N N . LYS A 1 404 ? -18.106 8.846 2.049 1.00 77.38 404 LYS A N 1
ATOM 3291 C CA . LYS A 1 404 ? -16.836 8.261 1.593 1.00 77.38 404 LYS A CA 1
ATOM 3292 C C . LYS A 1 404 ? -15.695 8.388 2.617 1.00 77.38 404 LYS A C 1
ATOM 3294 O O . LYS A 1 404 ? -14.665 7.753 2.455 1.00 77.38 404 LYS A O 1
ATOM 3299 N N . GLN A 1 405 ? -15.855 9.239 3.631 1.00 78.94 405 GLN A N 1
ATOM 3300 C CA . GLN A 1 405 ? -14.828 9.568 4.625 1.00 78.94 405 GLN A CA 1
ATOM 3301 C C . GLN A 1 405 ? -15.093 8.910 5.984 1.00 78.94 405 GLN A C 1
ATOM 3303 O O . GLN A 1 405 ? -14.225 8.957 6.856 1.00 78.94 405 GLN A O 1
ATOM 3308 N N . ARG A 1 406 ? -16.291 8.338 6.191 1.00 84.12 406 ARG A N 1
ATOM 3309 C CA . ARG A 1 406 ? -16.661 7.694 7.454 1.00 84.12 406 ARG A CA 1
ATOM 3310 C C . ARG A 1 406 ? -15.772 6.477 7.678 1.00 84.12 406 ARG A C 1
ATOM 3312 O O . ARG A 1 406 ? -15.573 5.661 6.785 1.00 84.12 406 ARG A O 1
ATOM 3319 N N . LYS A 1 407 ? -15.264 6.375 8.899 1.00 86.50 407 LYS A N 1
ATOM 3320 C CA . LYS A 1 407 ? -14.451 5.268 9.396 1.00 86.50 407 LYS A CA 1
ATOM 3321 C C . LYS A 1 407 ? -15.068 4.807 10.697 1.00 86.50 407 LYS A C 1
ATOM 3323 O O . LYS A 1 407 ? -15.555 5.640 11.462 1.00 86.50 407 LYS A O 1
ATOM 3328 N N . ALA A 1 408 ? -15.086 3.505 10.916 1.00 89.50 408 ALA A N 1
ATOM 3329 C CA . ALA A 1 408 ? -15.595 2.938 12.150 1.00 89.50 408 ALA A CA 1
ATOM 3330 C C . ALA A 1 408 ? -15.010 1.547 12.363 1.00 89.50 408 ALA A C 1
ATOM 3332 O O . ALA A 1 408 ? -14.723 0.835 11.403 1.00 89.50 408 ALA A O 1
ATOM 3333 N N . SER A 1 409 ? -14.880 1.155 13.619 1.00 91.56 409 SER A N 1
ATOM 3334 C CA . SER A 1 409 ? -14.489 -0.189 14.015 1.00 91.56 409 SER A CA 1
ATOM 3335 C C . SER A 1 409 ? -15.266 -0.610 15.251 1.00 91.56 409 SER A C 1
ATOM 3337 O O . SER A 1 409 ? -15.745 0.226 16.017 1.00 91.56 409 SER A O 1
ATOM 3339 N N . VAL A 1 410 ? -15.404 -1.921 15.422 1.00 93.56 410 VAL A N 1
ATOM 3340 C CA . VAL A 1 410 ? -15.988 -2.537 16.614 1.00 93.56 410 VAL A CA 1
ATOM 3341 C C . VAL A 1 410 ? -15.121 -3.727 16.982 1.00 93.56 410 VAL A C 1
ATOM 3343 O O . VAL A 1 410 ? -14.843 -4.569 16.131 1.00 93.56 410 VAL A O 1
ATOM 3346 N N . VAL A 1 411 ? -14.713 -3.798 18.244 1.00 94.25 411 VAL A N 1
ATOM 3347 C CA . VAL A 1 411 ? -14.050 -4.970 18.819 1.00 94.25 411 VAL A CA 1
ATOM 3348 C C . VAL A 1 411 ? -14.964 -5.543 19.885 1.00 94.25 411 VAL A C 1
ATOM 3350 O O . VAL A 1 411 ? -15.472 -4.807 20.728 1.00 94.25 411 VAL A O 1
ATOM 3353 N N . ILE A 1 412 ? -15.173 -6.853 19.833 1.00 96.75 412 ILE A N 1
ATOM 3354 C CA . ILE A 1 412 ? -15.902 -7.613 20.843 1.00 96.75 412 ILE A CA 1
ATOM 3355 C C . ILE A 1 412 ? -14.906 -8.590 21.447 1.00 96.75 412 ILE A C 1
ATOM 3357 O O . ILE A 1 412 ? -14.278 -9.361 20.721 1.00 96.75 412 ILE A O 1
ATOM 3361 N N . LEU A 1 413 ? -14.761 -8.552 22.766 1.00 96.06 413 LEU A N 1
ATOM 3362 C CA . LEU A 1 413 ? -13.842 -9.410 23.499 1.00 96.06 413 LEU A CA 1
ATOM 3363 C C . LEU A 1 413 ? -14.534 -10.065 24.689 1.00 96.06 413 LEU A C 1
ATOM 3365 O O . LEU A 1 413 ? -15.510 -9.541 25.228 1.00 96.06 413 LEU A O 1
ATOM 3369 N N . ASN A 1 414 ? -14.006 -11.207 25.108 1.00 94.75 414 ASN A N 1
ATOM 3370 C CA . ASN A 1 414 ? -14.343 -11.821 26.377 1.00 94.75 414 ASN A CA 1
ATOM 3371 C C . ASN A 1 414 ? -13.516 -11.149 27.480 1.00 94.75 414 ASN A C 1
ATOM 3373 O O . ASN A 1 414 ? -12.303 -11.331 27.548 1.00 94.75 414 ASN A O 1
ATOM 3377 N N . ALA A 1 415 ? -14.172 -10.385 28.354 1.00 90.81 415 ALA A N 1
ATOM 3378 C CA . ALA A 1 415 ? -13.496 -9.608 29.394 1.00 90.81 415 ALA A CA 1
ATOM 3379 C C . ALA A 1 415 ? -12.756 -10.470 30.434 1.00 90.81 415 ALA A C 1
ATOM 3381 O O . ALA A 1 415 ? -11.838 -9.977 31.078 1.00 90.81 415 ALA A O 1
ATOM 3382 N N . LYS A 1 416 ? -13.135 -11.747 30.594 1.00 91.38 416 LYS A N 1
ATOM 3383 C CA . LYS A 1 416 ? -12.495 -12.670 31.542 1.00 91.38 416 LYS A CA 1
ATOM 3384 C C . LYS A 1 416 ? -11.222 -13.296 30.972 1.00 91.38 416 LYS A C 1
ATOM 3386 O O . LYS A 1 416 ? -10.278 -13.519 31.717 1.00 91.38 416 LYS A O 1
ATOM 3391 N N . THR A 1 417 ? -11.211 -13.618 29.678 1.00 91.25 417 THR A N 1
ATOM 3392 C CA . THR A 1 417 ? -10.099 -14.352 29.041 1.00 91.25 417 THR A CA 1
ATOM 3393 C C . THR A 1 417 ? -9.221 -13.484 28.146 1.00 91.25 417 THR A C 1
ATOM 3395 O O . THR A 1 417 ? -8.171 -13.942 27.713 1.00 91.25 417 THR A O 1
ATOM 3398 N N . GLY A 1 418 ? -9.654 -12.267 27.808 1.00 89.56 418 GLY A N 1
ATOM 3399 C CA . GLY A 1 418 ? -8.990 -11.406 26.824 1.00 89.56 418 GLY A CA 1
ATOM 3400 C C . GLY A 1 418 ? -9.202 -11.839 25.367 1.00 89.56 418 GLY A C 1
ATOM 3401 O O . GLY A 1 418 ? -8.751 -11.154 24.451 1.00 89.56 418 GLY A O 1
ATOM 3402 N N . ALA A 1 419 ? -9.913 -12.946 25.124 1.00 93.81 419 ALA A N 1
ATOM 3403 C CA . ALA A 1 419 ? -10.148 -13.483 23.788 1.00 93.81 419 ALA A CA 1
ATOM 34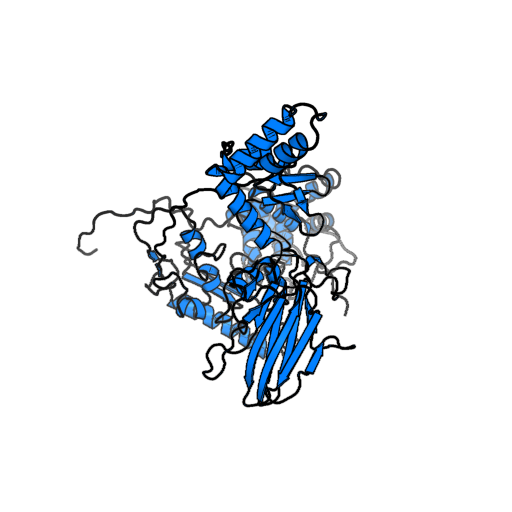04 C C . ALA A 1 419 ? -10.934 -12.493 22.909 1.00 93.81 419 ALA A C 1
ATOM 3406 O O . ALA A 1 419 ? -12.023 -12.056 23.285 1.00 93.81 419 ALA A O 1
ATOM 3407 N N . ILE A 1 420 ? -10.413 -12.170 21.722 1.00 95.88 420 ILE A N 1
ATOM 3408 C CA . ILE A 1 420 ? -11.091 -11.309 20.745 1.00 95.88 420 ILE A CA 1
ATOM 3409 C C . ILE A 1 420 ? -12.070 -12.167 19.948 1.00 95.88 420 ILE A C 1
ATOM 3411 O O . ILE A 1 420 ? -11.669 -12.977 19.121 1.00 95.88 420 ILE A O 1
ATOM 3415 N N . LEU A 1 421 ? -13.363 -11.956 20.176 1.00 97.50 421 LEU A N 1
ATOM 3416 C CA . LEU A 1 421 ? -14.438 -12.707 19.528 1.00 97.50 421 LEU A CA 1
ATOM 3417 C C . LEU A 1 421 ? -14.786 -12.136 18.149 1.00 97.50 421 LEU A C 1
ATOM 3419 O O . LEU A 1 421 ? -15.185 -12.887 17.262 1.00 97.50 421 LEU A O 1
ATOM 3423 N N . ALA A 1 422 ? -14.635 -10.820 17.970 1.00 97.69 422 ALA A N 1
ATOM 3424 C CA . ALA A 1 422 ? -14.809 -10.143 16.690 1.00 97.69 422 ALA A CA 1
ATOM 3425 C C . ALA A 1 422 ? -14.007 -8.836 16.612 1.00 97.69 422 ALA A C 1
ATOM 3427 O O . ALA A 1 422 ? -13.858 -8.120 17.602 1.00 97.69 422 ALA A O 1
ATOM 3428 N N . ALA A 1 423 ? -13.558 -8.494 15.407 1.00 95.50 423 ALA A N 1
ATOM 3429 C CA . ALA A 1 423 ? -12.949 -7.221 15.048 1.00 95.50 423 ALA A CA 1
ATOM 3430 C C . ALA A 1 423 ? -13.491 -6.772 13.679 1.00 95.50 423 ALA A C 1
ATOM 3432 O O . ALA A 1 423 ? -13.005 -7.182 12.625 1.00 95.50 423 ALA A O 1
ATOM 3433 N N . ALA A 1 424 ? -14.542 -5.955 13.691 1.00 95.31 424 ALA A N 1
ATOM 3434 C CA . ALA A 1 424 ? -15.188 -5.417 12.497 1.00 95.31 424 ALA A CA 1
ATOM 3435 C C . ALA A 1 424 ? -14.629 -4.034 12.132 1.00 95.31 424 ALA A C 1
ATOM 3437 O O . ALA A 1 424 ? -14.260 -3.248 13.009 1.00 95.31 424 ALA A O 1
ATOM 3438 N N . ASN A 1 425 ? -14.608 -3.712 10.835 1.00 92.12 425 ASN A N 1
ATOM 3439 C CA . ASN A 1 425 ? -13.999 -2.482 10.319 1.00 92.12 425 ASN A CA 1
ATOM 3440 C C . ASN A 1 425 ? -14.812 -1.831 9.190 1.00 92.12 425 ASN A C 1
ATOM 3442 O O . ASN A 1 425 ? -15.584 -2.477 8.478 1.00 92.12 425 ASN A O 1
ATOM 3446 N N . HIS A 1 426 ? -14.612 -0.530 9.000 1.00 90.31 426 HIS A N 1
ATOM 3447 C CA . HIS A 1 426 ? -15.130 0.243 7.880 1.00 90.31 426 HIS A CA 1
ATOM 3448 C C . HIS A 1 426 ? -14.187 1.418 7.545 1.00 90.31 426 HIS A C 1
ATOM 3450 O O . HIS A 1 426 ? -13.777 2.129 8.469 1.00 90.31 426 HIS A O 1
ATOM 3456 N N . PRO A 1 427 ? -13.911 1.705 6.255 1.00 88.69 427 PRO A N 1
ATOM 3457 C CA . PRO A 1 427 ? -14.381 0.988 5.064 1.00 88.69 427 PRO A CA 1
ATOM 3458 C C . PRO A 1 427 ? -13.718 -0.383 4.884 1.00 88.69 427 PRO A C 1
ATOM 3460 O O . PRO A 1 427 ? -12.647 -0.644 5.422 1.00 88.69 427 PRO A O 1
ATOM 3463 N N . LEU A 1 428 ? -14.372 -1.258 4.116 1.00 88.12 428 LEU A N 1
ATOM 3464 C CA . LEU A 1 428 ? -13.758 -2.504 3.658 1.00 88.12 428 LEU A CA 1
ATOM 3465 C C . LEU A 1 428 ? -12.915 -2.233 2.408 1.00 88.12 428 LEU A C 1
ATOM 3467 O O . LEU A 1 428 ? -13.324 -1.395 1.595 1.00 88.12 428 LEU A O 1
ATOM 3471 N N . PRO A 1 429 ? -11.789 -2.941 2.213 1.00 85.31 429 PRO A N 1
ATOM 3472 C CA . PRO A 1 429 ? -11.074 -2.904 0.946 1.00 85.31 429 PRO A CA 1
ATOM 3473 C C . PRO A 1 429 ? -12.026 -3.286 -0.199 1.00 85.31 429 PRO A C 1
ATOM 3475 O O . PRO A 1 429 ? -12.753 -4.278 -0.073 1.00 85.31 429 PRO A O 1
ATOM 3478 N N . PRO A 1 430 ? -12.079 -2.514 -1.299 1.00 83.25 430 PRO A N 1
ATOM 3479 C CA . PRO A 1 430 ? -12.829 -2.924 -2.477 1.00 83.25 430 PRO A CA 1
ATOM 3480 C C . PRO A 1 430 ? -12.441 -4.336 -2.944 1.00 83.25 430 PRO A C 1
ATOM 3482 O O . PRO A 1 430 ? -11.287 -4.755 -2.839 1.00 83.25 430 PRO A O 1
ATOM 3485 N N . LYS A 1 431 ? -13.424 -5.083 -3.458 1.00 81.81 431 LYS A N 1
ATOM 3486 C CA . LYS A 1 431 ? -13.179 -6.418 -4.018 1.00 81.81 431 LYS A CA 1
ATOM 3487 C C . LYS A 1 431 ? -12.259 -6.298 -5.244 1.00 81.81 431 LYS A C 1
ATOM 3489 O O . LYS A 1 431 ? -12.303 -5.294 -5.950 1.00 81.81 431 LYS A O 1
ATOM 3494 N N . ASN A 1 432 ? -11.462 -7.335 -5.503 1.00 78.31 432 ASN A N 1
ATOM 3495 C CA . ASN A 1 432 ? -10.592 -7.457 -6.682 1.00 78.31 432 ASN A CA 1
ATOM 3496 C C . ASN A 1 432 ? -9.533 -6.351 -6.843 1.00 78.31 432 ASN A C 1
ATOM 3498 O O . ASN A 1 432 ? -9.083 -6.103 -7.957 1.00 78.31 432 ASN A O 1
ATOM 3502 N N . ILE A 1 433 ? -9.120 -5.678 -5.765 1.00 84.00 433 ILE A N 1
ATOM 3503 C CA . ILE A 1 433 ? -7.986 -4.758 -5.871 1.00 84.00 433 ILE A CA 1
ATOM 3504 C C . ILE A 1 433 ? -6.702 -5.558 -6.042 1.00 84.00 433 ILE A C 1
ATOM 3506 O O . ILE A 1 433 ? -6.445 -6.520 -5.313 1.00 84.00 433 ILE A O 1
ATOM 3510 N N . HIS A 1 434 ? -5.870 -5.113 -6.975 1.00 83.31 434 HIS A N 1
ATOM 3511 C CA . HIS A 1 434 ? -4.556 -5.684 -7.161 1.00 83.31 434 HIS A CA 1
ATOM 3512 C C . HIS A 1 434 ? -3.679 -5.468 -5.907 1.00 83.31 434 HIS A C 1
ATOM 3514 O O . HIS A 1 434 ? -3.617 -4.349 -5.390 1.00 83.31 434 HIS A O 1
ATOM 3520 N N . PRO A 1 435 ? -2.946 -6.486 -5.412 1.00 78.88 435 PRO A N 1
ATOM 3521 C CA . PRO A 1 435 ? -2.146 -6.357 -4.193 1.00 78.88 435 PRO A CA 1
ATOM 3522 C C . PRO A 1 435 ? -1.184 -5.166 -4.192 1.00 78.88 435 PRO A C 1
ATOM 3524 O O . PRO A 1 435 ? -1.022 -4.516 -3.163 1.00 78.88 435 PRO A O 1
ATOM 3527 N N . TRP A 1 436 ? -0.599 -4.838 -5.350 1.00 84.94 436 TRP A N 1
ATOM 3528 C CA . TRP A 1 436 ? 0.239 -3.646 -5.505 1.00 84.94 436 TRP A CA 1
ATOM 3529 C C . TRP A 1 436 ? -0.522 -2.367 -5.129 1.00 84.94 436 TRP A C 1
ATOM 3531 O O . TRP A 1 436 ? -0.029 -1.589 -4.321 1.00 84.94 436 TRP A O 1
ATOM 3541 N N . ASP A 1 437 ? -1.746 -2.164 -5.630 1.00 87.69 437 ASP A N 1
ATOM 3542 C CA . ASP A 1 437 ? -2.530 -0.961 -5.329 1.00 87.69 437 ASP A CA 1
ATOM 3543 C C . ASP A 1 437 ? -2.829 -0.843 -3.835 1.00 87.69 437 ASP A C 1
ATOM 3545 O O . ASP A 1 437 ? -2.676 0.241 -3.284 1.00 87.69 437 ASP A O 1
ATOM 3549 N N . LEU A 1 438 ? -3.160 -1.946 -3.153 1.00 81.75 438 LEU A N 1
ATOM 3550 C CA . LEU A 1 438 ? -3.377 -1.934 -1.700 1.00 81.75 438 LEU A CA 1
ATOM 3551 C C . LEU A 1 438 ? -2.113 -1.537 -0.927 1.00 81.75 438 LEU A C 1
ATOM 3553 O O . LEU A 1 438 ? -2.178 -0.660 -0.066 1.00 81.75 438 LEU A O 1
ATOM 3557 N N . LEU A 1 439 ? -0.970 -2.149 -1.246 1.00 77.75 439 LEU A N 1
ATOM 3558 C CA . LEU A 1 439 ? 0.305 -1.873 -0.573 1.00 77.75 439 LEU A CA 1
ATOM 3559 C C . LEU A 1 439 ? 0.782 -0.440 -0.821 1.00 77.75 439 LEU A C 1
ATOM 3561 O O . LEU A 1 439 ? 1.204 0.267 0.094 1.00 77.75 439 LEU A O 1
ATOM 3565 N N . THR A 1 440 ? 0.667 0.025 -2.062 1.00 81.12 440 THR A N 1
ATOM 3566 C CA . THR A 1 440 ? 1.047 1.394 -2.402 1.00 81.12 440 THR A CA 1
ATOM 3567 C C . THR A 1 440 ? 0.129 2.430 -1.759 1.00 81.12 440 THR A C 1
ATOM 3569 O O . THR A 1 440 ? 0.582 3.494 -1.331 1.00 81.12 440 THR A O 1
ATOM 3572 N N . PHE A 1 441 ? -1.165 2.124 -1.658 1.00 85.25 441 PHE A N 1
ATOM 3573 C CA . PHE A 1 441 ? -2.138 3.002 -1.034 1.00 85.25 441 PHE A CA 1
ATOM 3574 C C . PHE A 1 441 ? -1.910 3.126 0.468 1.00 85.25 441 PHE A C 1
ATOM 3576 O O . PHE A 1 441 ? -1.985 4.235 0.988 1.00 85.25 441 PHE A O 1
ATOM 3583 N N . ASP A 1 442 ? -1.576 2.029 1.153 1.00 78.62 442 ASP A N 1
ATOM 3584 C CA . ASP A 1 442 ? -1.163 2.058 2.561 1.00 78.62 442 ASP A CA 1
ATOM 3585 C C . ASP A 1 442 ? -0.006 3.038 2.781 1.00 78.62 442 ASP A C 1
ATOM 3587 O O . ASP A 1 442 ? -0.075 3.926 3.631 1.00 78.62 442 ASP A O 1
ATOM 3591 N N . ARG A 1 443 ? 1.014 2.956 1.921 1.00 78.38 443 ARG A N 1
ATOM 3592 C CA . ARG A 1 443 ? 2.207 3.801 2.007 1.00 78.38 443 ARG A CA 1
ATOM 3593 C C . ARG A 1 443 ? 1.900 5.299 1.899 1.00 78.38 443 ARG A C 1
ATOM 3595 O O . ARG A 1 443 ? 2.423 6.082 2.688 1.00 78.38 443 ARG A O 1
ATOM 3602 N N . PHE A 1 444 ? 1.095 5.720 0.921 1.00 79.44 444 PHE A N 1
ATOM 3603 C CA . PHE A 1 444 ? 0.865 7.153 0.647 1.00 79.44 444 PHE A CA 1
ATOM 3604 C C . PHE A 1 444 ? -0.390 7.729 1.294 1.00 79.44 444 PHE A C 1
ATOM 3606 O O . PHE A 1 444 ? -0.470 8.933 1.545 1.00 79.44 444 PHE A O 1
ATOM 3613 N N . PHE A 1 445 ? -1.377 6.884 1.558 1.00 80.69 445 PHE A N 1
ATOM 3614 C CA . PHE A 1 445 ? -2.691 7.273 2.043 1.00 80.69 445 PHE A CA 1
ATOM 3615 C C . PHE A 1 445 ? -3.059 6.492 3.308 1.00 80.69 445 PHE A C 1
ATOM 3617 O O . PHE A 1 445 ? -4.232 6.189 3.515 1.00 80.69 445 PHE A O 1
ATOM 3624 N N . SER A 1 446 ? -2.082 6.233 4.186 1.00 76.75 446 SER A N 1
ATOM 3625 C CA . SER A 1 446 ? -2.229 5.463 5.436 1.00 76.75 446 SER A CA 1
ATOM 3626 C C . SER A 1 446 ? -3.455 5.856 6.261 1.00 76.75 446 SER A C 1
ATOM 3628 O O . SER A 1 446 ? -4.219 5.008 6.708 1.00 76.75 446 SER A O 1
ATOM 3630 N N . LYS A 1 447 ? -3.743 7.160 6.380 1.00 77.88 447 LYS A N 1
ATOM 3631 C CA . LYS A 1 447 ? -4.939 7.644 7.090 1.00 77.88 447 LYS A CA 1
ATOM 3632 C C . LYS A 1 447 ? -6.239 7.114 6.492 1.00 77.88 447 LYS A C 1
ATOM 3634 O O . LYS A 1 447 ? -7.196 6.927 7.234 1.00 77.88 447 LYS A O 1
ATOM 3639 N N . ASN A 1 448 ? -6.317 6.946 5.176 1.00 78.94 448 ASN A N 1
ATOM 3640 C CA . ASN A 1 448 ? -7.508 6.502 4.448 1.00 78.94 448 ASN A CA 1
ATOM 3641 C C . ASN A 1 448 ? -7.445 5.027 4.048 1.00 78.94 448 ASN A C 1
ATOM 3643 O O . ASN A 1 448 ? -8.338 4.561 3.344 1.00 78.94 448 ASN A O 1
ATOM 3647 N N . ASN A 1 449 ? -6.410 4.309 4.475 1.00 82.19 449 ASN A N 1
ATOM 3648 C CA . ASN A 1 449 ? -6.182 2.942 4.067 1.00 82.19 449 ASN A CA 1
ATOM 3649 C C . ASN A 1 449 ? -7.262 2.007 4.647 1.00 82.19 449 ASN A C 1
ATOM 3651 O O . ASN A 1 449 ? -7.368 1.881 5.869 1.00 82.19 449 ASN A O 1
ATOM 3655 N N . PRO A 1 450 ? -8.059 1.315 3.811 1.00 84.44 450 PRO A N 1
ATOM 3656 C CA . PRO A 1 450 ? -9.023 0.338 4.306 1.00 84.44 450 PRO A CA 1
ATOM 3657 C C . PRO A 1 450 ? -8.366 -0.937 4.851 1.00 84.44 450 PRO A C 1
ATOM 3659 O O . PRO A 1 450 ? -9.056 -1.728 5.485 1.00 84.44 450 PRO A O 1
ATOM 3662 N N . MET A 1 451 ? -7.064 -1.147 4.617 1.00 83.75 451 MET A N 1
ATOM 3663 C CA . MET A 1 451 ? -6.278 -2.218 5.245 1.00 83.75 451 MET A CA 1
ATOM 3664 C C . MET A 1 451 ? -5.873 -1.882 6.686 1.00 83.75 451 MET A C 1
ATOM 3666 O O . MET A 1 451 ? -5.370 -2.749 7.391 1.00 83.75 451 MET A O 1
ATOM 3670 N N . THR A 1 452 ? -6.105 -0.651 7.145 1.00 82.44 452 THR A N 1
ATOM 3671 C CA . THR A 1 452 ? -5.889 -0.257 8.536 1.00 82.44 452 THR A CA 1
ATOM 3672 C C . THR A 1 452 ? -7.092 -0.665 9.376 1.00 82.44 452 THR A C 1
ATOM 3674 O O . THR A 1 452 ? -8.207 -0.158 9.192 1.00 82.44 452 THR A O 1
ATOM 3677 N N . LEU A 1 453 ? -6.864 -1.557 10.340 1.00 85.75 453 LEU A N 1
ATOM 3678 C CA . LEU A 1 453 ? -7.869 -1.904 11.337 1.00 85.75 453 LEU A CA 1
ATOM 3679 C C . LEU A 1 453 ? -7.963 -0.766 12.357 1.00 85.75 453 LEU A C 1
ATOM 3681 O O . LEU A 1 453 ? -7.101 -0.611 13.224 1.00 85.75 453 LEU A O 1
ATOM 3685 N N . GLN A 1 454 ? -9.015 0.051 12.242 1.00 84.56 454 GLN A N 1
ATOM 3686 C CA . GLN A 1 454 ? -9.131 1.319 12.978 1.00 84.56 454 GLN A CA 1
ATOM 3687 C C . GLN A 1 454 ? -9.159 1.129 14.501 1.00 84.56 454 GLN A C 1
ATOM 3689 O O . GLN A 1 454 ? -8.830 2.053 15.237 1.00 84.56 454 GLN A O 1
ATOM 3694 N N . ALA A 1 455 ? -9.524 -0.068 14.973 1.00 83.38 455 ALA A N 1
ATOM 3695 C CA . ALA A 1 455 ? -9.496 -0.421 16.389 1.00 83.38 455 ALA A CA 1
ATOM 3696 C C . ALA A 1 455 ? -8.082 -0.445 16.994 1.00 83.38 455 ALA A C 1
ATOM 3698 O O . ALA A 1 455 ? -7.924 -0.106 18.160 1.00 83.38 455 ALA A O 1
ATOM 3699 N N . TRP A 1 456 ? -7.066 -0.821 16.211 1.00 80.19 456 TRP A N 1
ATOM 3700 C CA . TRP A 1 456 ? -5.680 -0.956 16.683 1.00 80.19 456 TRP A CA 1
ATOM 3701 C C . TRP A 1 456 ? -4.814 0.237 16.299 1.00 80.19 456 TRP A C 1
ATOM 3703 O O . TRP A 1 456 ? -3.886 0.610 17.005 1.00 80.19 456 TRP A O 1
ATOM 3713 N N . GLN A 1 457 ? -5.112 0.826 15.145 1.00 72.69 457 GLN A N 1
ATOM 3714 C CA . GLN A 1 457 ? -4.274 1.816 14.480 1.00 72.69 457 GLN A CA 1
ATOM 3715 C C . GLN A 1 457 ? -5.042 3.129 14.303 1.00 72.69 457 GLN A C 1
ATOM 3717 O O . GLN A 1 457 ? -4.983 3.750 13.246 1.00 72.69 457 GLN A O 1
ATOM 3722 N N . GLY A 1 458 ? -5.819 3.537 15.312 1.00 64.06 458 GLY A N 1
ATOM 3723 C CA . GLY A 1 458 ? -6.618 4.760 15.282 1.00 64.06 458 GLY A CA 1
ATOM 3724 C C . GLY A 1 458 ? -5.755 6.017 15.109 1.00 64.06 458 GLY A C 1
ATOM 3725 O O . GLY A 1 458 ? -5.393 6.669 16.083 1.00 64.06 458 GLY A O 1
ATOM 3726 N N . ILE A 1 459 ? -5.420 6.362 13.864 1.00 62.41 459 ILE A N 1
ATOM 3727 C CA . ILE A 1 459 ? -4.542 7.484 13.534 1.00 62.41 459 ILE A CA 1
ATOM 3728 C C . ILE A 1 459 ? -5.375 8.758 13.371 1.00 62.41 459 ILE A C 1
ATOM 3730 O O . ILE A 1 459 ? -6.155 8.917 12.429 1.00 62.41 459 ILE A O 1
ATOM 3734 N N . GLY A 1 460 ? -5.115 9.730 14.245 1.00 66.12 460 GLY A N 1
ATOM 3735 C CA . GLY A 1 460 ? -5.605 11.101 14.123 1.00 66.12 460 GLY A CA 1
ATOM 3736 C C . GLY A 1 460 ? -6.735 11.463 15.086 1.00 66.12 460 GLY A C 1
ATOM 3737 O O . GLY A 1 460 ? -7.158 10.683 15.932 1.00 66.12 460 GLY A O 1
ATOM 3738 N N . SER A 1 461 ? -7.234 12.693 14.954 1.00 66.81 461 SER A N 1
ATOM 3739 C CA . SER A 1 461 ? -8.215 13.286 15.877 1.00 66.81 461 SER A CA 1
ATOM 3740 C C . SER A 1 461 ? -9.570 12.571 15.907 1.00 66.81 461 SER A C 1
ATOM 3742 O O . SER A 1 461 ? -10.324 12.736 16.862 1.00 66.81 461 SER A O 1
ATOM 3744 N N . HIS A 1 462 ? -9.883 11.772 14.886 1.00 70.06 462 HIS A N 1
ATOM 3745 C CA . HIS A 1 462 ? -11.136 11.020 14.793 1.00 70.06 462 HIS A CA 1
ATOM 3746 C C . HIS A 1 462 ? -11.180 9.768 15.677 1.00 70.06 462 HIS A C 1
ATOM 3748 O O . HIS A 1 462 ? -12.253 9.191 15.824 1.00 70.06 462 HIS A O 1
ATOM 3754 N N . SER A 1 463 ? -10.053 9.386 16.281 1.00 76.62 463 SER A N 1
ATOM 3755 C CA . SER A 1 463 ? -9.941 8.223 17.170 1.00 76.62 463 SER A CA 1
ATOM 3756 C C . SER A 1 463 ? -9.764 8.617 18.639 1.00 76.62 463 SER A C 1
ATOM 3758 O O . SER A 1 463 ? -9.467 7.772 19.478 1.00 76.62 463 SER A O 1
ATOM 3760 N N . ALA A 1 464 ? -9.930 9.904 18.970 1.00 82.56 464 ALA A N 1
ATOM 3761 C CA . ALA A 1 464 ? -9.876 10.357 20.352 1.00 82.56 464 ALA A CA 1
ATOM 3762 C C . ALA A 1 464 ? -11.033 9.723 21.155 1.00 82.56 464 ALA A C 1
ATOM 3764 O O . ALA A 1 464 ? -12.187 9.847 20.738 1.00 82.56 464 ALA A O 1
ATOM 3765 N N . PRO A 1 465 ? -10.766 9.093 22.316 1.00 84.81 465 PRO A N 1
ATOM 3766 C CA . PRO A 1 465 ? -11.787 8.360 23.074 1.00 84.81 465 PRO A CA 1
ATOM 3767 C C . PRO A 1 465 ? -12.911 9.279 23.579 1.00 84.81 465 PRO A C 1
ATOM 3769 O O . PRO A 1 465 ? -14.066 8.878 23.724 1.00 84.81 465 PRO A O 1
ATOM 3772 N N . GLY A 1 466 ? -12.595 10.554 23.824 1.00 88.38 466 GLY A N 1
ATOM 3773 C CA . GLY A 1 466 ? -13.557 11.516 24.341 1.00 88.38 466 GLY A CA 1
ATOM 3774 C C . GLY A 1 466 ? -14.125 11.054 25.683 1.00 88.38 466 GLY A C 1
ATOM 3775 O O . GLY A 1 466 ? -13.386 10.695 26.597 1.00 88.38 466 GLY A O 1
ATOM 3776 N N . SER A 1 467 ? -15.452 11.059 25.808 1.00 90.75 467 SER A N 1
ATOM 3777 C CA . SER A 1 467 ? -16.122 10.741 27.074 1.00 90.75 467 SER A CA 1
ATOM 3778 C C . SER A 1 467 ? -15.964 9.289 27.534 1.00 90.75 467 SER A C 1
ATOM 3780 O O . SER A 1 467 ? -16.188 9.035 28.713 1.00 90.75 467 SER A O 1
ATOM 3782 N N . SER A 1 468 ? -15.551 8.351 26.673 1.00 90.50 468 SER A N 1
ATOM 3783 C CA . SER A 1 468 ? -15.271 6.973 27.105 1.00 90.50 468 SER A CA 1
ATOM 3784 C C . SER A 1 468 ? -14.021 6.861 27.985 1.00 90.50 468 SER A C 1
ATOM 3786 O O . SER A 1 468 ? -13.849 5.855 28.662 1.00 90.50 468 SER A O 1
ATOM 3788 N N . PHE A 1 469 ? -13.178 7.900 28.037 1.00 92.00 469 PHE A N 1
ATOM 3789 C CA . PHE A 1 469 ? -11.998 7.949 28.907 1.00 92.00 469 PHE A CA 1
ATOM 3790 C C . PHE A 1 469 ? -12.316 8.394 30.347 1.00 92.00 469 PHE A C 1
ATOM 3792 O O . PHE A 1 469 ? -11.493 8.261 31.245 1.00 92.00 469 PHE A O 1
ATOM 3799 N N . LYS A 1 470 ? -13.518 8.914 30.608 1.00 91.81 470 LYS A N 1
ATOM 3800 C CA . LYS A 1 470 ? -13.930 9.412 31.932 1.00 91.81 470 LYS A CA 1
ATOM 3801 C C . LYS A 1 470 ? -13.817 8.388 33.073 1.00 91.81 470 LYS A C 1
ATOM 3803 O O . LYS A 1 470 ? -13.308 8.772 34.125 1.00 91.81 470 LYS A O 1
ATOM 3808 N N . PRO A 1 471 ? -14.190 7.105 32.891 1.00 92.38 471 PRO A N 1
ATOM 3809 C CA . PRO A 1 471 ? -13.971 6.090 33.920 1.00 92.38 471 PRO A CA 1
ATOM 3810 C C . PRO A 1 471 ? -12.497 5.932 34.319 1.00 92.38 471 PRO A C 1
ATOM 3812 O O . PRO A 1 471 ? -12.215 5.687 35.485 1.00 92.38 471 PRO A O 1
ATOM 3815 N N . VAL A 1 472 ? -11.550 6.137 33.394 1.00 91.69 472 VAL A N 1
ATOM 3816 C CA . VAL A 1 472 ? -10.103 6.112 33.690 1.00 91.69 472 VAL A CA 1
ATOM 3817 C C . VAL A 1 472 ? -9.713 7.261 34.614 1.00 91.69 472 VAL A C 1
ATOM 3819 O O . VAL A 1 472 ? -8.958 7.056 35.558 1.00 91.69 472 VAL A O 1
ATOM 3822 N N . VAL A 1 473 ? -10.268 8.455 34.383 1.00 90.69 473 VAL A N 1
ATOM 3823 C CA . VAL A 1 473 ? -10.054 9.622 35.256 1.00 90.69 473 VAL A CA 1
ATOM 3824 C C . VAL A 1 473 ? -10.552 9.339 36.670 1.00 90.69 473 VAL A C 1
ATOM 3826 O O . VAL A 1 473 ? -9.865 9.646 37.639 1.00 90.69 473 VAL A O 1
ATOM 3829 N N . VAL A 1 474 ? -11.724 8.713 36.787 1.00 89.75 474 VAL A N 1
ATOM 3830 C CA . VAL A 1 474 ? -12.277 8.311 38.082 1.00 89.75 474 VAL A CA 1
ATOM 3831 C C . VAL A 1 474 ? -11.393 7.271 38.762 1.00 89.75 474 VAL A C 1
ATOM 3833 O O . VAL A 1 474 ? -11.021 7.464 39.915 1.00 89.75 474 VAL A O 1
ATOM 3836 N N . MET A 1 475 ? -11.008 6.206 38.056 1.00 90.25 475 MET A N 1
ATOM 3837 C CA . MET A 1 475 ? -10.136 5.167 38.610 1.00 90.25 475 MET A CA 1
ATOM 3838 C C . MET A 1 475 ? -8.790 5.724 39.066 1.00 90.25 475 MET A C 1
ATOM 3840 O O . MET A 1 475 ? -8.293 5.299 40.099 1.00 90.25 475 MET A O 1
ATOM 3844 N N . ALA A 1 476 ? -8.225 6.699 38.353 1.00 89.44 476 ALA A N 1
ATOM 3845 C CA . ALA A 1 476 ? -6.978 7.342 38.758 1.00 89.44 476 ALA A CA 1
ATOM 3846 C C . ALA A 1 476 ? -7.126 8.047 40.112 1.00 89.44 476 ALA A C 1
ATOM 3848 O O . ALA A 1 476 ? -6.267 7.902 40.979 1.00 89.44 476 ALA A O 1
ATOM 3849 N N . ALA A 1 477 ? -8.244 8.749 40.320 1.00 86.00 477 ALA A N 1
ATOM 3850 C CA . ALA A 1 477 ? -8.515 9.405 41.592 1.00 86.00 477 ALA A CA 1
ATOM 3851 C C . ALA A 1 477 ? -8.750 8.384 42.709 1.00 86.00 477 ALA A C 1
ATOM 3853 O O . ALA A 1 477 ? -8.273 8.579 43.822 1.00 86.00 477 ALA A O 1
ATOM 3854 N N . LEU A 1 478 ? -9.444 7.279 42.413 1.00 85.38 478 LEU A N 1
ATOM 3855 C CA . LEU A 1 478 ? -9.642 6.182 43.362 1.00 85.38 478 LEU A CA 1
ATOM 3856 C C . LEU A 1 478 ? -8.324 5.465 43.708 1.00 85.38 478 LEU A C 1
ATOM 3858 O O . LEU A 1 478 ? -8.119 5.118 44.857 1.00 85.38 478 LEU A O 1
ATOM 3862 N N . ASP A 1 479 ? -7.405 5.268 42.766 1.00 84.06 479 ASP A N 1
ATOM 3863 C CA . ASP A 1 479 ? -6.109 4.603 43.005 1.00 84.06 479 ASP A CA 1
ATOM 3864 C C . ASP A 1 479 ? -5.131 5.477 43.799 1.00 84.06 479 ASP A C 1
ATOM 3866 O O . ASP A 1 479 ? -4.274 4.972 44.519 1.00 84.06 479 ASP A O 1
ATOM 3870 N N . MET A 1 480 ? -5.315 6.800 43.770 1.00 76.19 480 MET A N 1
ATOM 3871 C CA . MET A 1 480 ? -4.663 7.690 44.732 1.00 76.19 480 MET A CA 1
ATOM 3872 C C . MET A 1 480 ? -5.153 7.474 46.180 1.00 76.19 480 MET A C 1
ATOM 3874 O O . MET A 1 480 ? -4.524 7.982 47.109 1.00 76.19 480 MET A O 1
ATOM 3878 N N . GLN A 1 481 ? -6.229 6.701 46.411 1.00 55.03 481 GLN A N 1
ATOM 3879 C CA . GLN A 1 481 ? -6.796 6.402 47.739 1.00 55.03 481 GLN A CA 1
ATOM 3880 C C . GLN A 1 481 ? -6.033 5.361 48.566 1.00 55.03 481 GLN A C 1
ATOM 3882 O O . GLN A 1 481 ? -6.609 4.708 49.435 1.00 55.03 481 GLN A O 1
ATOM 3887 N N . SER A 1 482 ? -4.714 5.290 48.449 1.00 53.66 482 SER A N 1
ATOM 3888 C CA . SER A 1 482 ? -3.940 5.013 49.664 1.00 53.66 482 SER A CA 1
ATOM 3889 C C . SER A 1 482 ? -4.010 6.183 50.675 1.00 53.66 482 SER A C 1
ATOM 3891 O O . SER A 1 482 ? -3.541 6.038 51.800 1.00 53.66 482 SER A O 1
ATOM 3893 N N . TYR A 1 483 ? -4.655 7.319 50.341 1.00 48.12 483 TYR A N 1
ATOM 3894 C CA . TYR A 1 483 ? -4.769 8.509 51.196 1.00 48.12 483 TYR A CA 1
ATOM 3895 C C . TYR A 1 483 ? -6.210 9.046 51.365 1.00 48.12 483 TYR A C 1
ATOM 3897 O O . TYR A 1 483 ? -6.987 9.132 50.417 1.00 48.12 483 TYR A O 1
ATOM 3905 N N . LYS A 1 484 ? -6.530 9.472 52.599 1.00 54.38 484 LYS A N 1
ATOM 3906 C CA . LYS A 1 484 ? -7.803 9.952 53.203 1.00 54.38 484 LYS A CA 1
ATOM 3907 C C . LYS A 1 484 ? -8.614 11.049 52.463 1.00 54.38 484 LYS A C 1
ATOM 3909 O O . LYS A 1 484 ? -9.603 11.535 53.005 1.00 54.38 484 LYS A O 1
ATOM 3914 N N . ASN A 1 485 ? -8.253 11.431 51.239 1.00 58.06 485 ASN A N 1
ATOM 3915 C CA . ASN A 1 485 ? -8.711 12.671 50.605 1.00 58.06 485 ASN A CA 1
ATOM 3916 C C . ASN A 1 485 ? -9.817 12.514 49.558 1.00 58.06 485 ASN A C 1
ATOM 3918 O O . ASN A 1 485 ? -10.412 13.516 49.189 1.00 58.06 485 ASN A O 1
ATOM 3922 N N . VAL A 1 486 ? -10.163 11.317 49.077 1.00 60.50 486 VAL A N 1
ATOM 3923 C CA . VAL A 1 486 ? -11.163 11.250 47.991 1.00 60.50 486 VAL A CA 1
ATOM 3924 C C . VAL A 1 486 ? -12.595 11.409 48.472 1.00 60.50 486 VAL A C 1
ATOM 3926 O O . VAL A 1 486 ? -13.384 12.023 47.766 1.00 60.50 486 VAL A O 1
ATOM 3929 N N . ASN A 1 487 ? -12.938 10.972 49.686 1.00 62.66 487 ASN A N 1
ATOM 3930 C CA . ASN A 1 487 ? -14.234 11.340 50.266 1.00 62.66 487 ASN A CA 1
ATOM 3931 C C . ASN A 1 487 ? -14.348 12.863 50.413 1.00 62.66 487 ASN A C 1
ATOM 3933 O O . ASN A 1 487 ? -15.404 13.416 50.127 1.00 62.66 487 ASN A O 1
ATOM 3937 N N . HIS A 1 488 ? -13.245 13.538 50.751 1.00 65.12 488 HIS A N 1
ATOM 3938 C CA . HIS A 1 488 ? -13.174 14.996 50.770 1.00 65.12 488 HIS A CA 1
ATOM 3939 C C . HIS A 1 488 ? -13.304 15.591 49.359 1.00 65.12 488 HIS A C 1
ATOM 3941 O O . HIS A 1 488 ? -14.165 16.432 49.154 1.00 65.12 488 HIS A O 1
ATOM 3947 N N . MET A 1 489 ? -12.566 15.101 48.356 1.00 64.81 489 MET A N 1
ATOM 3948 C CA . MET A 1 489 ? -12.675 15.562 46.961 1.00 64.81 489 MET A CA 1
ATOM 3949 C C . MET A 1 489 ? -14.083 15.344 46.391 1.00 64.81 489 MET A C 1
ATOM 3951 O O . MET A 1 489 ? -14.630 16.214 45.726 1.00 64.81 489 MET A O 1
ATOM 3955 N N . VAL A 1 490 ? -14.703 14.190 46.651 1.00 65.00 490 VAL A N 1
ATOM 3956 C CA . VAL A 1 490 ? -16.070 13.879 46.210 1.00 65.00 490 VAL A CA 1
ATOM 3957 C C . VAL A 1 490 ? -17.082 14.763 46.938 1.00 65.00 490 VAL A C 1
ATOM 3959 O O . VAL A 1 490 ? -18.008 15.258 46.296 1.00 65.00 490 VAL A O 1
ATOM 3962 N N . GLN A 1 491 ? -16.905 15.022 48.238 1.00 65.88 491 GLN A N 1
ATOM 3963 C CA . GLN A 1 491 ? -17.726 15.981 48.985 1.00 65.88 491 GLN A CA 1
ATOM 3964 C C . GLN A 1 491 ? -17.544 17.413 48.468 1.00 65.88 491 GLN A C 1
ATOM 3966 O O . GLN A 1 491 ? -18.534 18.113 48.275 1.00 65.88 491 GLN A O 1
ATOM 3971 N N . GLU A 1 492 ? -16.320 17.846 48.169 1.00 65.31 492 GLU A N 1
ATOM 3972 C CA . GLU A 1 492 ? -16.034 19.145 47.553 1.00 65.31 492 GLU A CA 1
ATOM 3973 C C . GLU A 1 492 ? -16.695 19.264 46.180 1.00 65.31 492 GLU A C 1
ATOM 3975 O O . GLU A 1 492 ? -17.334 20.271 45.892 1.00 65.31 492 GLU A O 1
ATOM 3980 N N . LEU A 1 493 ? -16.630 18.218 45.354 1.00 64.12 493 LEU A N 1
ATOM 3981 C CA . LEU A 1 493 ? -17.299 18.175 44.053 1.00 64.12 493 LEU A CA 1
ATOM 3982 C C . LEU A 1 493 ? -18.828 18.206 44.177 1.00 64.12 493 LEU A C 1
ATOM 3984 O O . LEU A 1 493 ? -19.483 18.831 43.344 1.00 64.12 493 LEU A O 1
ATOM 3988 N N . SER A 1 494 ? -19.375 17.556 45.207 1.00 61.75 494 SER A N 1
ATOM 3989 C CA . SER A 1 494 ? -20.814 17.492 45.502 1.00 61.75 494 SER A CA 1
ATOM 3990 C C . SER A 1 494 ? -21.358 18.819 46.040 1.00 61.75 494 SER A C 1
ATOM 3992 O O . SER A 1 494 ? -22.487 19.197 45.733 1.00 61.75 494 SER A O 1
ATOM 3994 N N . ASN A 1 495 ? -20.540 19.542 46.810 1.00 59.88 495 ASN A N 1
ATOM 3995 C CA . ASN A 1 495 ? -20.888 20.821 47.430 1.00 59.88 495 ASN A CA 1
ATOM 3996 C C . ASN A 1 495 ? -20.536 22.034 46.554 1.00 59.88 495 ASN A C 1
ATOM 3998 O O . ASN A 1 495 ? -20.983 23.149 46.827 1.00 59.88 495 ASN A O 1
ATOM 4002 N N . ALA A 1 496 ? -19.725 21.853 45.511 1.00 54.88 496 ALA A N 1
ATOM 4003 C CA . ALA A 1 496 ? -19.294 22.944 44.654 1.00 54.88 496 ALA A CA 1
ATOM 4004 C C . ALA A 1 496 ? -20.394 23.352 43.663 1.00 54.88 496 ALA A C 1
ATOM 4006 O O . ALA A 1 496 ? -20.700 22.616 42.720 1.00 54.88 496 ALA A O 1
ATOM 4007 N N . SER A 1 497 ? -20.900 24.582 43.819 1.00 51.34 497 SER A N 1
ATOM 4008 C CA . SER A 1 497 ? -21.790 25.276 42.873 1.00 51.34 497 SER A CA 1
ATOM 4009 C C . SER A 1 497 ? -21.364 25.065 41.415 1.00 51.34 497 SER A C 1
ATOM 4011 O O . SER A 1 497 ? -20.161 24.980 41.164 1.00 51.34 497 SER A O 1
ATOM 4013 N N . PRO A 1 498 ? -22.284 25.013 40.432 1.00 51.78 498 PRO A N 1
ATOM 4014 C CA . PRO A 1 498 ? -21.929 24.844 39.024 1.00 51.78 498 PRO A CA 1
ATOM 4015 C C . PRO A 1 498 ? -20.811 25.807 38.597 1.00 51.78 498 PRO A C 1
ATOM 4017 O O . PRO A 1 498 ? -20.913 27.013 38.817 1.00 51.78 498 PRO A O 1
ATOM 4020 N N . LEU A 1 499 ? -19.737 25.283 37.993 1.00 45.78 499 LEU A N 1
ATOM 4021 C CA . LEU A 1 499 ? -18.701 26.118 37.379 1.00 45.78 499 LEU A CA 1
ATOM 4022 C C . LEU A 1 499 ? -19.362 26.950 36.275 1.00 45.78 499 LEU A C 1
ATOM 4024 O O . LEU A 1 499 ? -19.827 26.411 35.271 1.00 45.78 499 LEU A O 1
ATOM 4028 N N . HIS A 1 500 ? -19.397 28.267 36.443 1.00 42.91 500 HIS A N 1
ATOM 4029 C CA . HIS A 1 500 ? -19.754 29.174 35.361 1.00 42.91 500 HIS A CA 1
ATOM 4030 C C . HIS A 1 500 ? -18.574 29.306 34.375 1.00 42.91 500 HIS A C 1
ATOM 4032 O O . HIS A 1 500 ? -17.779 30.227 34.470 1.00 42.91 500 HIS A O 1
ATOM 4038 N N . ASP A 1 501 ? -18.476 28.359 33.437 1.00 41.75 501 ASP A N 1
ATOM 4039 C CA . ASP A 1 501 ? -17.937 28.385 32.054 1.00 41.75 501 ASP A CA 1
ATOM 4040 C C . ASP A 1 501 ? -16.673 29.185 31.630 1.00 41.75 501 ASP A C 1
ATOM 4042 O O . ASP A 1 501 ? -16.365 29.183 30.434 1.00 41.75 501 ASP A O 1
ATOM 4046 N N . LYS A 1 502 ? -15.917 29.890 32.483 1.00 46.44 502 LYS A N 1
ATOM 4047 C CA . LYS A 1 502 ? -14.851 30.802 31.998 1.00 46.44 502 LYS A CA 1
ATOM 4048 C C . LYS A 1 502 ? -13.608 30.838 32.899 1.00 46.44 502 LYS A C 1
ATOM 4050 O O . LYS A 1 502 ? -13.586 31.581 33.870 1.00 46.44 502 LYS A O 1
ATOM 4055 N N . ALA A 1 503 ? -12.564 30.086 32.527 1.00 39.25 503 ALA A N 1
ATOM 4056 C CA . ALA A 1 503 ? -11.214 30.155 33.110 1.00 39.25 503 ALA A CA 1
ATOM 4057 C C . ALA A 1 503 ? -10.146 30.394 32.016 1.00 39.25 503 ALA A C 1
ATOM 4059 O O . ALA A 1 503 ? -10.273 29.868 30.907 1.00 39.25 503 ALA A O 1
ATOM 4060 N N . SER A 1 504 ? -9.115 31.196 32.320 1.00 37.81 504 SER A N 1
ATOM 4061 C CA . SER A 1 504 ? -8.089 31.694 31.377 1.00 37.81 504 SER A CA 1
ATOM 4062 C C . SER A 1 504 ? -6.764 30.918 31.360 1.00 37.81 504 SER A C 1
ATOM 4064 O O . SER A 1 504 ? -6.030 31.021 30.379 1.00 37.81 504 SER A O 1
ATOM 4066 N N . SER A 1 505 ? -6.466 30.109 32.378 1.00 44.91 505 SER A N 1
ATOM 4067 C CA . SER A 1 505 ? -5.284 29.234 32.447 1.00 44.91 505 SER A CA 1
ATOM 4068 C C . SER A 1 505 ? -5.533 28.048 33.396 1.00 44.91 505 SER A C 1
ATOM 4070 O O . SER A 1 505 ? -6.505 28.061 34.157 1.00 44.91 505 SER A O 1
ATOM 4072 N N . ILE A 1 506 ? -4.675 27.015 33.371 1.00 44.34 506 ILE A N 1
ATOM 4073 C CA . ILE A 1 506 ? -4.740 25.898 34.342 1.00 44.34 506 ILE A CA 1
ATOM 4074 C C . ILE A 1 506 ? -4.575 26.433 35.774 1.00 44.34 506 ILE A C 1
ATOM 4076 O O . ILE A 1 506 ? -5.295 25.995 36.669 1.00 44.34 506 ILE A O 1
ATOM 4080 N N . LYS A 1 507 ? -3.714 27.444 35.962 1.00 43.88 507 LYS A N 1
ATOM 4081 C CA . LYS A 1 507 ? -3.515 28.173 37.223 1.00 43.88 507 LYS A CA 1
ATOM 4082 C C . LYS A 1 507 ? -4.809 28.814 37.733 1.00 43.88 507 LYS A C 1
ATOM 4084 O O . LYS A 1 507 ? -5.173 28.605 38.885 1.00 43.88 507 LYS A O 1
ATOM 4089 N N . ASP A 1 508 ? -5.536 29.526 36.875 1.00 46.72 508 ASP A N 1
ATOM 4090 C CA . ASP A 1 508 ? -6.777 30.216 37.262 1.00 46.72 508 ASP A CA 1
ATOM 4091 C C . ASP A 1 508 ? -7.919 29.229 37.539 1.00 46.72 508 ASP A C 1
ATOM 4093 O O . ASP A 1 508 ? -8.733 29.443 38.436 1.00 46.72 508 ASP A O 1
ATOM 4097 N N . PHE A 1 509 ? -7.974 28.117 36.796 1.00 50.12 509 PHE A N 1
ATOM 4098 C CA . PHE A 1 509 ? -8.940 27.044 37.040 1.00 50.12 509 PHE A CA 1
ATOM 4099 C C . PHE A 1 509 ? -8.653 26.315 38.361 1.00 50.12 509 PHE A C 1
ATOM 4101 O O . PHE A 1 509 ? -9.584 26.060 39.125 1.00 50.12 509 PHE A O 1
ATOM 4108 N N . TYR A 1 510 ? -7.381 26.030 38.660 1.00 50.56 510 TYR A N 1
ATOM 4109 C CA . TYR A 1 510 ? -6.944 25.457 39.937 1.00 50.56 510 TYR A CA 1
ATOM 4110 C C . TYR A 1 510 ? -7.299 26.391 41.105 1.00 50.56 510 TYR A C 1
ATOM 4112 O O . TYR A 1 510 ? -8.008 25.996 42.029 1.00 50.56 510 TYR A O 1
ATOM 4120 N N . GLN A 1 511 ? -6.930 27.673 41.010 1.00 50.09 511 GLN A N 1
ATOM 4121 C CA . GLN A 1 511 ? -7.236 28.685 42.026 1.00 50.09 511 GLN A CA 1
ATOM 4122 C C . GLN A 1 511 ? -8.746 28.945 42.183 1.00 50.09 511 GLN A C 1
ATOM 4124 O O . GLN A 1 511 ? -9.208 29.171 43.299 1.00 50.09 511 GLN A O 1
ATOM 4129 N N . SER A 1 512 ? -9.545 28.865 41.113 1.00 51.66 512 SER A N 1
ATOM 4130 C CA . SER A 1 512 ? -11.014 28.964 41.177 1.00 51.66 512 SER A CA 1
ATOM 4131 C C . SER A 1 512 ? -11.689 27.717 41.754 1.00 51.66 512 SER A C 1
ATOM 4133 O O . SER A 1 512 ? -12.776 27.843 42.313 1.00 51.66 512 SER A O 1
ATOM 4135 N N . CYS A 1 513 ? -11.104 26.524 41.608 1.00 47.53 513 CYS A N 1
ATOM 4136 C CA . CYS A 1 513 ? -11.621 25.319 42.264 1.00 47.53 513 CYS A CA 1
ATOM 4137 C C . CYS A 1 513 ? -11.393 25.359 43.782 1.00 47.53 513 CYS A C 1
ATOM 4139 O O . CYS A 1 513 ? -12.178 24.774 44.521 1.00 47.53 513 CYS A O 1
ATOM 4141 N N . ILE A 1 514 ? -10.354 26.069 44.235 1.00 46.41 514 ILE A N 1
ATOM 4142 C CA . ILE A 1 514 ? -9.940 26.132 45.646 1.00 46.41 514 ILE A CA 1
ATOM 4143 C C . ILE A 1 514 ? -10.489 27.380 46.361 1.00 46.41 514 ILE A C 1
ATOM 4145 O O . ILE A 1 514 ? -10.790 27.335 47.553 1.00 46.41 514 ILE A O 1
ATOM 4149 N N . SER A 1 515 ? -10.669 28.506 45.662 1.00 45.88 515 SER A N 1
ATOM 4150 C CA . SER A 1 515 ? -11.205 29.739 46.255 1.00 45.88 515 SER A CA 1
ATOM 4151 C C . SER A 1 515 ? -12.741 29.782 46.217 1.00 45.88 515 SER A C 1
ATOM 4153 O O . SER A 1 515 ? -13.364 29.784 45.160 1.00 45.88 515 SER A O 1
ATOM 4155 N N . LYS A 1 516 ? -13.388 29.882 47.389 1.00 42.00 516 LYS A N 1
ATOM 4156 C CA . LYS A 1 516 ? -14.862 29.977 47.529 1.00 42.00 516 LYS A CA 1
ATOM 4157 C C . LYS A 1 516 ? -15.484 31.279 46.987 1.00 42.00 516 LYS A C 1
ATOM 4159 O O . LYS A 1 516 ? -16.700 31.428 47.034 1.00 42.00 516 LYS A O 1
ATOM 4164 N N . ASN A 1 517 ? -14.683 32.227 46.499 1.00 39.47 517 ASN A N 1
ATOM 4165 C CA . ASN A 1 517 ? -15.123 33.566 46.110 1.00 39.47 517 ASN A CA 1
ATOM 4166 C C . ASN A 1 517 ? -14.350 34.057 44.881 1.00 39.47 517 ASN A C 1
ATOM 4168 O O . ASN A 1 517 ? -13.321 34.713 45.017 1.00 39.47 517 ASN A O 1
ATOM 4172 N N . SER A 1 518 ? -14.867 33.836 43.676 1.00 36.53 518 SER A N 1
ATOM 4173 C CA . SER A 1 518 ? -14.482 34.687 42.549 1.00 36.53 518 SER A CA 1
ATOM 4174 C C . SER A 1 518 ? -15.691 34.995 41.673 1.00 36.53 518 SER A C 1
ATOM 4176 O O . SER A 1 518 ? -16.223 34.181 40.920 1.00 36.53 518 SER A O 1
ATOM 4178 N N . LYS A 1 519 ? -16.174 36.231 41.821 1.00 34.31 519 LYS A N 1
ATOM 4179 C CA . LYS A 1 519 ? -16.986 36.879 40.802 1.00 34.31 519 LYS A CA 1
ATOM 4180 C C . LYS A 1 519 ? -16.034 37.413 39.731 1.00 34.31 519 LYS A C 1
ATOM 4182 O O . LYS A 1 519 ? -15.009 38.016 40.038 1.00 34.31 519 LYS A O 1
ATOM 4187 N N . THR A 1 520 ? -16.513 37.300 38.498 1.00 33.41 520 THR A N 1
ATOM 4188 C CA . THR A 1 520 ? -16.269 38.158 37.328 1.00 33.41 520 THR A CA 1
ATOM 4189 C C . THR A 1 520 ? -15.170 37.844 36.291 1.00 33.41 520 THR A C 1
ATOM 4191 O O . THR A 1 520 ? -13.980 37.942 36.542 1.00 33.41 520 THR A O 1
ATOM 4194 N N . TYR A 1 521 ? -15.697 37.697 35.060 1.00 32.78 521 TYR A N 1
ATOM 4195 C CA . TYR A 1 521 ? -15.244 38.182 33.745 1.00 32.78 521 TYR A CA 1
ATOM 4196 C C . TYR A 1 521 ? -14.227 37.384 32.869 1.00 32.78 521 TYR A C 1
ATOM 4198 O O . TYR A 1 521 ? -13.124 37.054 33.273 1.00 32.78 521 TYR A O 1
ATOM 4206 N N . TRP A 1 522 ? -14.614 37.259 31.576 1.00 41.22 522 TRP A N 1
ATOM 4207 C CA . TRP A 1 522 ? -13.792 37.201 30.332 1.00 41.22 522 TRP A CA 1
ATOM 4208 C C . TRP A 1 522 ? -13.708 35.913 29.473 1.00 41.22 522 TRP A C 1
ATOM 4210 O O . TRP A 1 522 ? -14.277 34.871 29.774 1.00 41.22 522 TRP A O 1
ATOM 4220 N N . LYS A 1 523 ? -13.173 36.109 28.250 1.00 30.03 523 LYS A N 1
ATOM 4221 C CA . LYS A 1 523 ? -13.495 35.470 26.958 1.00 30.03 523 LYS A CA 1
ATOM 4222 C C . LYS A 1 523 ? -12.431 34.455 26.483 1.00 30.03 523 LYS A C 1
ATOM 4224 O O . LYS A 1 523 ? -11.529 34.824 25.742 1.00 30.03 523 LYS A O 1
ATOM 4229 N N . THR A 1 524 ? -12.666 33.170 26.722 1.00 34.59 524 THR A N 1
ATOM 4230 C CA . THR A 1 524 ? -12.210 32.048 25.871 1.00 34.59 524 THR A CA 1
ATOM 4231 C C . THR A 1 524 ? -13.229 30.918 26.028 1.00 34.59 524 THR A C 1
ATOM 4233 O O . THR A 1 524 ? -13.634 30.592 27.139 1.00 34.59 524 THR A O 1
ATOM 4236 N N . LYS A 1 525 ? -13.753 30.377 24.918 1.00 34.06 525 LYS A N 1
ATOM 4237 C CA . LYS A 1 525 ? -14.850 29.390 24.949 1.00 34.06 525 LYS A CA 1
ATOM 4238 C C . LYS A 1 525 ? -14.325 28.018 25.384 1.00 34.06 525 LYS A C 1
ATOM 4240 O O . LYS A 1 525 ? -13.931 27.221 24.535 1.00 34.06 525 LYS A O 1
ATOM 4245 N N . ILE A 1 526 ? -14.384 27.718 26.678 1.00 41.72 526 ILE A N 1
ATOM 4246 C CA . ILE A 1 526 ? -14.578 26.336 27.124 1.00 41.72 526 ILE A CA 1
ATOM 4247 C C . ILE A 1 526 ? -16.000 25.976 26.674 1.00 41.72 526 ILE A C 1
ATOM 4249 O O . ILE A 1 526 ? -16.944 26.714 26.944 1.00 41.72 526 ILE A O 1
ATOM 4253 N N . PHE A 1 527 ? -16.150 24.942 25.845 1.00 39.12 527 PHE A N 1
ATOM 4254 C CA . PHE A 1 527 ? -17.466 24.606 25.304 1.00 39.12 527 PHE A CA 1
ATOM 4255 C C . PHE A 1 527 ? -18.386 24.105 26.431 1.00 39.12 527 PHE A C 1
ATOM 4257 O O . PHE A 1 527 ? -17.965 23.209 27.172 1.00 39.12 527 PHE A O 1
ATOM 4264 N N . PRO A 1 528 ? -19.621 24.632 26.537 1.00 40.88 528 PRO A N 1
ATOM 4265 C CA . PRO A 1 528 ? -20.579 24.190 27.540 1.00 40.88 528 PRO A CA 1
ATOM 4266 C C . PRO A 1 528 ? -20.951 22.718 27.341 1.00 40.88 528 PRO A C 1
ATOM 4268 O O . PRO A 1 528 ? -20.937 22.191 26.223 1.00 40.88 528 PRO A O 1
ATOM 4271 N N . CYS A 1 529 ? -21.316 22.059 28.441 1.00 47.94 529 CYS A N 1
ATOM 4272 C CA . CYS A 1 529 ? -21.916 20.726 28.437 1.00 47.94 529 CYS A CA 1
ATOM 4273 C C . CYS A 1 529 ? -23.185 20.663 27.564 1.00 47.94 529 CYS A C 1
ATOM 4275 O O . CYS A 1 529 ? -23.852 21.670 27.328 1.00 47.94 529 CYS A O 1
ATOM 4277 N N . PHE A 1 530 ? -23.566 19.452 27.140 1.00 47.41 530 PHE A N 1
ATOM 4278 C CA . PHE A 1 530 ? -24.789 19.204 26.359 1.00 47.41 530 PHE A CA 1
ATOM 4279 C C . PHE A 1 530 ? -26.088 19.601 27.090 1.00 47.41 530 PHE A C 1
ATOM 4281 O O . PHE A 1 530 ? -27.131 19.727 26.454 1.00 47.41 530 PHE A O 1
ATOM 4288 N N . THR A 1 531 ? -26.033 19.849 28.401 1.00 48.03 531 THR A N 1
ATOM 4289 C CA . THR A 1 531 ? -27.172 20.259 29.228 1.00 48.03 531 THR A CA 1
ATOM 4290 C C . THR A 1 531 ? -26.737 21.293 30.266 1.00 48.03 531 THR A C 1
ATOM 4292 O O . THR A 1 531 ? -25.699 21.119 30.907 1.00 48.03 531 THR A O 1
ATOM 4295 N N . LYS A 1 532 ? -27.536 22.353 30.470 1.00 49.72 532 LYS A N 1
ATOM 4296 C CA . LYS A 1 532 ? -27.363 23.262 31.616 1.00 49.72 532 LYS A CA 1
ATOM 4297 C C . LYS A 1 532 ? -27.509 22.439 32.905 1.00 49.72 532 LYS A C 1
ATOM 4299 O O . LYS A 1 532 ? -28.525 21.751 33.030 1.00 49.72 532 LYS A O 1
ATOM 4304 N N . PRO A 1 533 ? -26.545 22.474 33.839 1.00 47.78 533 PRO A N 1
ATOM 4305 C CA . PRO A 1 533 ? -26.694 21.760 35.096 1.00 47.78 533 PRO A CA 1
ATOM 4306 C C . PRO A 1 533 ? -27.881 22.354 35.861 1.00 47.78 533 PRO A C 1
ATOM 4308 O O . PRO A 1 533 ? -27.926 23.552 36.133 1.00 47.78 533 PRO A O 1
ATOM 4311 N N . LYS A 1 534 ? -28.867 21.515 36.175 1.00 50.09 534 LYS A N 1
ATOM 4312 C CA . LYS A 1 534 ? -29.779 21.771 37.292 1.00 50.09 534 LYS A CA 1
ATOM 4313 C C . LYS A 1 534 ? -28.981 21.517 38.581 1.00 50.09 534 LYS A C 1
ATOM 4315 O O . LYS A 1 534 ? -28.103 20.657 38.567 1.00 50.09 534 LYS A O 1
ATOM 4320 N N . ASN A 1 535 ? -29.248 22.278 39.642 1.00 52.56 535 ASN A N 1
ATOM 4321 C CA . ASN A 1 535 ? -28.553 22.225 40.938 1.00 52.56 535 ASN A CA 1
ATOM 4322 C C . ASN A 1 535 ? -28.722 20.861 41.638 1.00 52.56 535 ASN A C 1
ATOM 4324 O O . ASN A 1 535 ? -29.485 20.746 42.592 1.00 52.56 535 ASN A O 1
ATOM 4328 N N . TYR A 1 536 ? -28.038 19.827 41.162 1.00 52.94 536 TYR A N 1
ATOM 4329 C CA . TYR A 1 536 ? -27.988 18.524 41.809 1.00 52.94 536 TYR A CA 1
ATOM 4330 C C . TYR A 1 536 ? -26.577 18.288 42.340 1.00 52.94 536 TYR A C 1
ATOM 4332 O O . TYR A 1 536 ? -25.599 18.472 41.612 1.00 52.94 536 TYR A O 1
ATOM 4340 N N . SER A 1 537 ? -26.492 17.867 43.603 1.00 59.44 537 SER A N 1
ATOM 4341 C CA . SER A 1 537 ? -25.322 17.154 44.111 1.00 59.44 537 SER A CA 1
ATOM 4342 C C . SER A 1 537 ? -25.186 15.884 43.273 1.00 59.44 537 SER A C 1
ATOM 4344 O O . SER A 1 537 ? -26.083 15.043 43.280 1.00 59.44 537 SER A O 1
ATOM 4346 N N . LEU A 1 538 ? -24.137 15.808 42.455 1.00 64.75 538 LEU A N 1
ATOM 4347 C CA . LEU A 1 538 ? -23.888 14.659 41.590 1.00 64.75 538 LEU A CA 1
ATOM 4348 C C . LEU A 1 538 ? -22.903 13.734 42.286 1.00 64.75 538 LEU A C 1
ATOM 4350 O O . LEU A 1 538 ? -21.756 14.115 42.533 1.00 64.75 538 LEU A O 1
ATOM 4354 N N . THR A 1 539 ? -23.336 12.504 42.545 1.00 75.44 539 THR A N 1
ATOM 4355 C CA . THR A 1 539 ? -22.418 11.456 42.984 1.00 75.44 539 THR A CA 1
ATOM 4356 C C . THR A 1 539 ? -21.429 11.119 41.863 1.00 75.44 539 THR A C 1
ATOM 4358 O O . THR A 1 539 ? -21.646 11.432 40.689 1.00 75.44 539 THR A O 1
ATOM 4361 N N . MET A 1 540 ? -20.333 10.439 42.200 1.00 80.06 540 MET A N 1
ATOM 4362 C CA . MET A 1 540 ? -19.393 9.907 41.204 1.00 80.06 540 MET A CA 1
ATOM 4363 C C . MET A 1 540 ? -20.098 9.007 40.175 1.00 80.06 540 MET A C 1
ATOM 4365 O O . MET A 1 540 ? -19.843 9.113 38.974 1.00 80.06 540 MET A O 1
ATOM 4369 N N . THR A 1 541 ? -21.028 8.166 40.635 1.00 80.12 541 THR A N 1
ATOM 4370 C CA . THR A 1 541 ? -21.845 7.302 39.774 1.00 80.12 541 THR A CA 1
ATOM 4371 C C . THR A 1 541 ? -22.698 8.127 38.816 1.00 80.12 541 THR A C 1
ATOM 4373 O O . THR A 1 541 ? -22.702 7.849 37.617 1.00 80.12 541 THR A O 1
ATOM 4376 N N . ASP A 1 542 ? -23.344 9.190 39.304 1.00 80.25 542 ASP A N 1
ATOM 4377 C CA . ASP A 1 542 ? -24.135 10.092 38.461 1.00 80.25 542 ASP A CA 1
ATOM 4378 C C . ASP A 1 542 ? -23.254 10.816 37.442 1.00 80.25 542 ASP A C 1
ATOM 4380 O O . ASP A 1 542 ? -23.608 10.939 36.271 1.00 80.25 542 ASP A O 1
ATOM 4384 N N . ALA A 1 543 ? -22.069 11.272 37.853 1.00 81.62 543 ALA A N 1
ATOM 4385 C CA . ALA A 1 543 ? -21.143 11.954 36.961 1.00 81.62 543 ALA A CA 1
ATOM 4386 C C . ALA A 1 543 ? -20.708 11.059 35.791 1.00 81.62 543 ALA A C 1
ATOM 4388 O O . ALA A 1 543 ? -20.638 11.543 34.655 1.00 81.62 543 ALA A O 1
ATOM 4389 N N . ILE A 1 544 ? -20.447 9.770 36.041 1.00 85.75 544 ILE A N 1
ATOM 4390 C CA . ILE A 1 544 ? -20.154 8.779 34.994 1.00 85.75 544 ILE A CA 1
ATOM 4391 C C . ILE A 1 544 ? -21.401 8.532 34.137 1.00 85.75 544 ILE A C 1
ATOM 4393 O O . ILE A 1 544 ? -21.325 8.659 32.913 1.00 85.75 544 ILE A O 1
ATOM 4397 N N . MET A 1 545 ? -22.542 8.234 34.767 1.00 83.50 545 MET A N 1
ATOM 4398 C CA . MET A 1 545 ? -23.805 7.889 34.102 1.00 83.50 545 MET A CA 1
ATOM 4399 C C . MET A 1 545 ? -24.283 8.997 33.156 1.00 83.50 545 MET A C 1
ATOM 4401 O O . MET A 1 545 ? -24.636 8.734 32.008 1.00 83.50 545 MET A O 1
ATOM 4405 N N . PHE A 1 546 ? -24.224 10.251 33.605 1.00 83.62 546 PHE A N 1
ATOM 4406 C CA . PHE A 1 546 ? -24.601 11.426 32.815 1.00 83.62 546 PHE A CA 1
ATOM 4407 C C . PHE A 1 546 ? -23.447 11.998 31.991 1.00 83.62 546 PHE A C 1
ATOM 4409 O O . PHE A 1 546 ? -23.615 13.003 31.299 1.00 83.62 546 PHE A O 1
ATOM 4416 N N . SER A 1 547 ? -22.266 11.377 32.046 1.00 86.69 547 SER A N 1
ATOM 4417 C CA . SER A 1 547 ? -21.076 11.822 31.332 1.00 86.69 547 SER A CA 1
ATOM 4418 C C . SER A 1 547 ? -20.765 13.310 31.571 1.00 86.69 547 SER A C 1
ATOM 4420 O O . SER A 1 547 ? -20.466 14.059 30.636 1.00 86.69 547 SER A O 1
ATOM 4422 N N . ASN A 1 548 ? -20.820 13.772 32.821 1.00 82.75 548 ASN A N 1
ATOM 4423 C CA . ASN A 1 548 ? -20.652 15.187 33.155 1.00 82.75 548 ASN A CA 1
ATOM 4424 C C . ASN A 1 548 ? -19.194 15.641 32.942 1.00 82.75 548 ASN A C 1
ATOM 4426 O O . ASN A 1 548 ? -18.300 15.251 33.691 1.00 82.75 548 ASN A O 1
ATOM 4430 N N . ASN A 1 549 ? -18.931 16.468 31.924 1.00 81.50 549 ASN A N 1
ATOM 4431 C CA . ASN A 1 549 ? -17.569 16.927 31.617 1.00 81.50 549 ASN A CA 1
ATOM 4432 C C . ASN A 1 549 ? -16.960 17.782 32.737 1.00 81.50 549 ASN A C 1
ATOM 4434 O O . ASN A 1 549 ? -15.775 17.634 33.014 1.00 81.50 549 ASN A O 1
ATOM 4438 N N . GLU A 1 550 ? -17.739 18.666 33.365 1.00 76.38 550 GLU A N 1
ATOM 4439 C CA . GLU A 1 550 ? -17.223 19.597 34.380 1.00 76.38 550 GLU A CA 1
ATOM 4440 C C . GLU A 1 550 ? -16.766 18.873 35.639 1.00 76.38 550 GLU A C 1
ATOM 4442 O O . GLU A 1 550 ? -15.692 19.162 36.163 1.00 76.38 550 GLU A O 1
ATOM 4447 N N . TRP A 1 551 ? -17.536 17.877 36.076 1.00 81.31 551 TRP A N 1
ATOM 4448 C CA . TRP A 1 551 ? -17.167 17.052 37.221 1.00 81.31 551 TRP A CA 1
ATOM 4449 C C . TRP A 1 551 ? -15.812 16.357 36.993 1.00 81.31 551 TRP A C 1
ATOM 4451 O O . TRP A 1 551 ? -14.924 16.434 37.838 1.00 81.31 551 TRP A O 1
ATOM 4461 N N . HIS A 1 552 ? -15.594 15.779 35.803 1.00 85.25 552 HIS A N 1
ATOM 4462 C CA . HIS A 1 552 ? -14.337 15.094 35.470 1.00 85.25 552 HIS A CA 1
ATOM 4463 C C . HIS A 1 552 ? -13.152 16.054 35.288 1.00 85.25 552 HIS A C 1
ATOM 4465 O O . HIS A 1 552 ? -12.030 15.700 35.641 1.00 85.25 552 HIS A O 1
ATOM 4471 N N . LYS A 1 553 ? -13.379 17.270 34.766 1.00 80.69 553 LYS A N 1
ATOM 4472 C CA . LYS A 1 553 ? -12.338 18.312 34.686 1.00 80.69 553 LYS A CA 1
ATOM 4473 C C . LYS A 1 553 ? -11.866 18.725 36.078 1.00 80.69 553 LYS A C 1
ATOM 4475 O O . LYS A 1 553 ? -10.665 18.762 36.320 1.00 80.69 553 LYS A O 1
ATOM 4480 N N . ARG A 1 554 ? -12.805 19.007 36.990 1.00 76.69 554 ARG A N 1
ATOM 4481 C CA . ARG A 1 554 ? -12.486 19.345 38.384 1.00 76.69 554 ARG A CA 1
ATOM 4482 C C . ARG A 1 554 ? -11.740 18.207 39.068 1.00 76.69 554 ARG A C 1
ATOM 4484 O O . ARG A 1 554 ? -10.715 18.461 39.687 1.00 76.69 554 ARG A O 1
ATOM 4491 N N . LEU A 1 555 ? -12.205 16.967 38.898 1.00 83.69 555 LEU A N 1
ATOM 4492 C CA . LEU A 1 555 ? -11.534 15.800 39.466 1.00 83.69 555 LEU A CA 1
ATOM 4493 C C . LEU A 1 555 ? -10.080 15.696 38.988 1.00 83.69 555 LEU A C 1
ATOM 4495 O O . LEU A 1 555 ? -9.185 15.561 39.812 1.00 83.69 555 LEU A O 1
ATOM 4499 N N . ALA A 1 556 ? -9.829 15.820 37.680 1.00 84.50 556 ALA A N 1
ATOM 4500 C CA . ALA A 1 556 ? -8.473 15.768 37.133 1.00 84.50 556 ALA A CA 1
ATOM 4501 C C . ALA A 1 556 ? -7.559 16.868 37.706 1.00 84.50 556 ALA A C 1
ATOM 4503 O O . ALA A 1 556 ? -6.377 16.633 37.941 1.00 84.50 556 ALA A O 1
ATOM 4504 N N . VAL A 1 557 ? -8.108 18.055 37.967 1.00 79.56 557 VAL A N 1
ATOM 4505 C CA . VAL A 1 557 ? -7.365 19.189 38.532 1.00 79.56 557 VAL A CA 1
ATOM 4506 C C . VAL A 1 557 ? -7.109 19.031 40.026 1.00 79.56 557 VAL A C 1
ATOM 4508 O O . VAL A 1 557 ? -6.007 19.325 40.469 1.00 79.56 557 VAL A O 1
ATOM 4511 N N . LEU A 1 558 ? -8.059 18.511 40.800 1.00 79.25 558 LEU A N 1
ATOM 4512 C CA . LEU A 1 558 ? -7.801 18.152 42.199 1.00 79.25 558 LEU A CA 1
ATOM 4513 C C . LEU A 1 558 ? -6.734 17.049 42.310 1.00 79.25 558 LEU A C 1
ATOM 4515 O O . LEU A 1 558 ? -6.008 16.980 43.293 1.00 79.25 558 LEU A O 1
ATOM 4519 N N . MET A 1 559 ? -6.647 16.187 41.298 1.00 84.38 559 MET A N 1
ATOM 4520 C CA . MET A 1 559 ? -5.775 15.018 41.287 1.00 84.38 559 MET A CA 1
ATOM 4521 C C . MET A 1 559 ? -4.325 15.331 40.886 1.00 84.38 559 MET A C 1
ATOM 4523 O O . MET A 1 559 ? -3.383 14.863 41.523 1.00 84.38 559 MET A O 1
ATOM 4527 N N . ASP A 1 560 ? -4.140 16.101 39.814 1.00 82.75 560 ASP A N 1
ATOM 4528 C CA . ASP A 1 560 ? -2.829 16.356 39.204 1.00 82.75 560 ASP A CA 1
ATOM 4529 C C . ASP A 1 560 ? -2.535 17.859 39.023 1.00 82.75 560 ASP A C 1
ATOM 4531 O O . ASP A 1 560 ? -1.499 18.220 38.467 1.00 82.75 560 ASP A O 1
ATOM 4535 N N . GLY A 1 561 ? -3.418 18.752 39.487 1.00 77.50 561 GLY A N 1
ATOM 4536 C CA . GLY A 1 561 ? -3.335 20.196 39.248 1.00 77.50 561 GLY A CA 1
ATOM 4537 C C . GLY A 1 561 ? -2.075 20.851 39.805 1.00 77.50 561 GLY A C 1
ATOM 4538 O O . GLY A 1 561 ? -1.471 21.649 39.097 1.00 77.50 561 GLY A O 1
ATOM 4539 N N . GLU A 1 562 ? -1.625 20.476 41.007 1.00 76.38 562 GLU A N 1
ATOM 4540 C CA . GLU A 1 562 ? -0.378 21.008 41.590 1.00 76.38 562 GLU A CA 1
ATOM 4541 C C . GLU A 1 562 ? 0.855 20.593 40.792 1.00 76.38 562 GLU A C 1
ATOM 4543 O O . GLU A 1 562 ? 1.691 21.432 40.469 1.00 76.38 562 GLU A O 1
ATOM 4548 N N . LYS A 1 563 ? 0.938 19.313 40.407 1.00 77.88 563 LYS A N 1
ATOM 4549 C CA . LYS A 1 563 ? 2.030 18.790 39.569 1.00 77.88 563 LYS A CA 1
ATOM 4550 C C . LYS A 1 563 ? 2.025 19.423 38.180 1.00 77.88 563 LYS A C 1
ATOM 4552 O O . LYS A 1 563 ? 3.075 19.682 37.604 1.00 77.88 563 LYS A O 1
ATOM 4557 N N . ALA A 1 564 ? 0.837 19.640 37.616 1.00 70.88 564 ALA A N 1
ATOM 4558 C CA . ALA A 1 564 ? 0.692 20.295 36.322 1.00 70.88 564 ALA A CA 1
ATOM 4559 C C . ALA A 1 564 ? 1.101 21.769 36.412 1.00 70.88 564 ALA A C 1
ATOM 4561 O O . ALA A 1 564 ? 1.704 22.296 35.481 1.00 70.88 564 ALA A O 1
ATOM 4562 N N . PHE A 1 565 ? 0.806 22.411 37.543 1.00 68.12 565 PHE A N 1
ATOM 4563 C CA . PHE A 1 565 ? 1.167 23.791 37.822 1.00 68.12 565 PHE A CA 1
ATOM 4564 C C . PHE A 1 565 ? 2.679 23.981 37.997 1.00 68.12 565 PHE A C 1
ATOM 4566 O O . PHE A 1 565 ? 3.241 24.851 37.335 1.00 68.12 565 PHE A O 1
ATOM 4573 N N . SER A 1 566 ? 3.344 23.162 38.823 1.00 67.06 566 SER A N 1
ATOM 4574 C CA . SER A 1 566 ? 4.799 23.253 39.030 1.00 67.06 566 SER A CA 1
ATOM 4575 C C . SER A 1 566 ? 5.573 23.049 37.725 1.00 67.06 566 SER A C 1
ATOM 4577 O O . SER A 1 566 ? 6.550 23.745 37.454 1.00 67.06 566 SER A O 1
ATOM 4579 N N . TYR A 1 567 ? 5.075 22.157 36.866 1.00 61.78 567 TYR A N 1
ATOM 4580 C CA . TYR A 1 567 ? 5.637 21.917 35.543 1.00 61.78 567 TYR A CA 1
ATOM 4581 C C . TYR A 1 567 ? 5.518 23.127 34.600 1.00 61.78 567 TYR A C 1
ATOM 4583 O O . TYR A 1 567 ? 6.481 23.460 33.909 1.00 61.78 567 TYR A O 1
ATOM 4591 N N . ASP A 1 568 ? 4.366 23.804 34.566 1.00 60.62 568 ASP A N 1
ATOM 4592 C CA . ASP A 1 568 ? 4.123 24.963 33.686 1.00 60.62 568 ASP A CA 1
ATOM 4593 C C . ASP A 1 568 ? 4.995 26.175 34.073 1.00 60.62 568 ASP A C 1
ATOM 4595 O O . ASP A 1 568 ? 5.428 26.941 33.213 1.00 60.62 568 ASP A O 1
ATOM 4599 N N . SER A 1 569 ? 5.322 26.326 35.364 1.00 55.97 569 SER A N 1
ATOM 4600 C CA . SER A 1 569 ? 6.189 27.411 35.844 1.00 55.97 569 SER A CA 1
ATOM 4601 C C . SER A 1 569 ? 7.685 27.208 35.577 1.00 55.97 569 SER A C 1
ATOM 4603 O O . SER A 1 569 ? 8.400 28.199 35.452 1.00 55.97 569 SER A O 1
ATOM 4605 N N . GLU A 1 570 ? 8.170 25.964 35.479 1.00 53.75 570 GLU A N 1
ATOM 4606 C CA . GLU A 1 570 ? 9.610 25.659 35.369 1.00 53.75 570 GLU A CA 1
ATOM 4607 C C . GLU A 1 570 ? 10.065 25.276 33.943 1.00 53.75 570 GLU A C 1
ATOM 4609 O O . GLU A 1 570 ? 11.222 25.490 33.580 1.00 53.75 570 GLU A O 1
ATOM 4614 N N . SER A 1 571 ? 9.176 24.743 33.094 1.00 53.34 571 SER A N 1
ATOM 4615 C CA . SER A 1 571 ? 9.565 24.056 31.844 1.00 53.34 571 SER A CA 1
ATOM 4616 C C . SER A 1 571 ? 9.607 24.912 30.566 1.00 53.34 571 SER A C 1
ATOM 4618 O O . SER A 1 571 ? 10.022 24.425 29.512 1.00 53.34 571 SER A O 1
ATOM 4620 N N . LEU A 1 572 ? 9.256 26.201 30.621 1.00 50.97 572 LEU A N 1
ATOM 4621 C CA . LEU A 1 572 ? 9.285 27.084 29.440 1.00 50.97 572 LEU A CA 1
ATOM 4622 C C . LEU A 1 572 ? 10.697 27.534 29.016 1.00 50.97 572 LEU A C 1
ATOM 4624 O O . LEU A 1 572 ? 10.840 28.143 27.952 1.00 50.97 572 LEU A O 1
ATOM 4628 N N . HIS A 1 573 ? 11.745 27.241 29.797 1.00 50.78 573 HIS A N 1
ATOM 4629 C CA . HIS A 1 573 ? 13.089 27.785 29.547 1.00 50.78 573 HIS A CA 1
ATOM 4630 C C . HIS A 1 573 ? 14.204 26.769 29.260 1.00 50.78 573 HIS A C 1
ATOM 4632 O O . HIS A 1 573 ? 15.269 27.196 28.829 1.00 50.78 573 HIS A O 1
ATOM 4638 N N . ASN A 1 574 ? 13.983 25.453 29.374 1.00 51.06 574 ASN A N 1
ATOM 4639 C CA . ASN A 1 574 ? 15.007 24.448 29.037 1.00 51.06 574 ASN A CA 1
ATOM 4640 C C . ASN A 1 574 ? 14.378 23.169 28.453 1.00 51.06 574 ASN A C 1
ATOM 4642 O O . ASN A 1 574 ? 14.016 22.247 29.173 1.00 51.06 574 ASN A O 1
ATOM 4646 N N . THR A 1 575 ? 14.224 23.106 27.128 1.00 48.16 575 THR A N 1
ATOM 4647 C CA . THR A 1 575 ? 13.450 22.062 26.417 1.00 48.16 575 THR A CA 1
ATOM 4648 C C . THR A 1 575 ? 14.285 20.909 25.839 1.00 48.16 575 THR A C 1
ATOM 4650 O O . THR A 1 575 ? 13.801 20.170 24.983 1.00 48.16 575 THR A O 1
ATOM 4653 N N . SER A 1 576 ? 15.527 20.700 26.286 1.00 48.06 576 SER A N 1
ATOM 4654 C CA . SER A 1 576 ? 16.388 19.630 25.748 1.00 48.06 576 SER A CA 1
ATOM 4655 C C . SER A 1 576 ? 16.339 18.299 26.514 1.00 48.06 576 SER A C 1
ATOM 4657 O O . SER A 1 576 ? 16.799 17.294 25.975 1.00 48.06 576 SER A O 1
ATOM 4659 N N . GLN A 1 577 ? 15.749 18.232 27.713 1.00 50.78 577 GLN A N 1
ATOM 4660 C CA . GLN A 1 577 ? 15.685 16.996 28.510 1.00 50.78 577 GLN A CA 1
ATOM 4661 C C . GLN A 1 577 ? 14.239 16.515 28.700 1.00 50.78 577 GLN A C 1
ATOM 4663 O O . GLN A 1 577 ? 13.545 16.851 29.651 1.00 50.78 577 GLN A O 1
ATOM 4668 N N . PHE A 1 578 ? 13.770 15.690 27.759 1.00 54.25 578 PHE A N 1
ATOM 4669 C CA . PHE A 1 578 ? 12.446 15.044 27.797 1.00 54.25 578 PHE A CA 1
ATOM 4670 C C . PHE A 1 578 ? 12.366 13.831 28.751 1.00 54.25 578 PHE A C 1
ATOM 4672 O O . PHE A 1 578 ? 11.322 13.176 28.823 1.00 54.25 578 PHE A O 1
ATOM 4679 N N . SER A 1 579 ? 13.449 13.490 29.460 1.00 54.72 579 SER A N 1
ATOM 4680 C CA . SER A 1 579 ? 13.485 12.375 30.416 1.00 54.72 579 SER A CA 1
ATOM 4681 C C . SER A 1 579 ? 12.729 12.664 31.716 1.00 54.72 579 SER A C 1
ATOM 4683 O O . SER A 1 579 ? 12.235 11.718 32.328 1.00 54.72 579 SER A O 1
ATOM 4685 N N . ASP A 1 580 ? 12.547 13.940 32.068 1.00 57.12 580 ASP A N 1
ATOM 4686 C CA . ASP A 1 580 ? 12.171 14.363 33.427 1.00 57.12 580 ASP A CA 1
ATOM 4687 C C . ASP A 1 580 ? 10.724 14.882 33.513 1.00 57.12 580 ASP A C 1
ATOM 4689 O O . ASP A 1 580 ? 10.381 15.738 34.326 1.00 57.12 580 ASP A O 1
ATOM 4693 N N . LEU A 1 581 ? 9.835 14.381 32.647 1.00 60.72 581 LEU A N 1
ATOM 4694 C CA . LEU A 1 581 ? 8.414 14.729 32.718 1.00 60.72 581 LEU A CA 1
ATOM 4695 C C . LEU A 1 581 ? 7.803 14.198 34.029 1.00 60.72 581 LEU A C 1
ATOM 4697 O O . LEU A 1 581 ? 7.908 12.992 34.284 1.00 60.72 581 LEU A O 1
ATOM 4701 N N . PRO A 1 582 ? 7.109 15.036 34.825 1.00 67.50 582 PRO A N 1
ATOM 4702 C CA . PRO A 1 582 ? 6.468 14.585 36.050 1.00 67.50 582 PRO A CA 1
ATOM 4703 C C . PRO A 1 582 ? 5.444 13.496 35.736 1.00 67.50 582 PRO A C 1
ATOM 4705 O O . PRO A 1 582 ? 4.619 13.609 34.824 1.00 67.50 582 PRO A O 1
ATOM 4708 N N . GLU A 1 583 ? 5.493 12.408 36.502 1.00 79.06 583 GLU A N 1
ATOM 4709 C CA . GLU A 1 583 ? 4.550 11.314 36.332 1.00 79.06 583 GLU A CA 1
ATOM 4710 C C . GLU A 1 583 ? 3.189 11.697 36.940 1.00 79.06 583 GLU A C 1
ATOM 4712 O O . GLU A 1 583 ? 2.959 11.617 38.154 1.00 79.06 583 GLU A O 1
ATOM 4717 N N . PHE A 1 584 ? 2.279 12.150 36.076 1.00 86.06 584 PHE A N 1
ATOM 4718 C CA . PHE A 1 584 ? 0.882 12.405 36.425 1.00 86.06 584 PHE A CA 1
ATOM 4719 C C . PHE A 1 584 ? 0.174 11.110 36.826 1.00 86.06 584 PHE A C 1
ATOM 4721 O O . PHE A 1 584 ? 0.324 10.077 36.162 1.00 86.06 584 PHE A O 1
ATOM 4728 N N . ASN A 1 585 ? -0.644 11.171 37.878 1.00 87.06 585 ASN A N 1
ATOM 4729 C CA . ASN A 1 585 ? -1.392 10.016 38.369 1.00 87.06 585 ASN A CA 1
ATOM 4730 C C . ASN A 1 585 ? -2.374 9.509 37.306 1.00 87.06 585 ASN A C 1
ATOM 4732 O O . ASN A 1 585 ? -2.480 8.301 37.090 1.00 87.06 585 ASN A O 1
ATOM 4736 N N . LEU A 1 586 ? -3.003 10.425 36.558 1.00 88.00 586 LEU A N 1
ATOM 4737 C CA . LEU A 1 586 ? -3.851 10.065 35.425 1.00 88.00 586 LEU A CA 1
ATOM 4738 C C . LEU A 1 586 ? -3.091 9.258 34.368 1.00 88.00 586 LEU A C 1
ATOM 4740 O O . LEU A 1 586 ? -3.591 8.244 33.888 1.00 88.00 586 LEU A O 1
ATOM 4744 N N . CYS A 1 587 ? -1.881 9.692 34.007 1.00 86.88 587 CYS A N 1
ATOM 4745 C CA . CYS A 1 587 ? -1.056 9.011 33.010 1.00 86.88 587 CYS A CA 1
ATOM 4746 C C . CYS A 1 587 ? -0.614 7.628 33.495 1.00 86.88 587 CYS A C 1
ATOM 4748 O O . CYS A 1 587 ? -0.616 6.677 32.712 1.00 86.88 587 CYS A O 1
ATOM 4750 N N . ARG A 1 588 ? -0.258 7.501 34.778 1.00 87.50 588 ARG A N 1
ATOM 4751 C CA . ARG A 1 588 ? 0.098 6.218 35.389 1.00 87.50 588 ARG A CA 1
ATOM 4752 C C . ARG A 1 588 ? -1.081 5.248 35.363 1.00 87.50 588 ARG A C 1
ATOM 4754 O O . ARG A 1 588 ? -0.921 4.122 34.899 1.00 87.50 588 ARG A O 1
ATOM 4761 N N . MET A 1 589 ? -2.262 5.690 35.797 1.00 90.69 589 MET A N 1
ATOM 4762 C CA . MET A 1 589 ? -3.474 4.869 35.763 1.00 90.69 589 MET A CA 1
ATOM 4763 C C . MET A 1 589 ? -3.853 4.477 34.334 1.00 90.69 589 MET A C 1
ATOM 4765 O O . MET A 1 589 ? -4.138 3.315 34.064 1.00 90.69 589 MET A O 1
ATOM 4769 N N . ALA A 1 590 ? -3.804 5.425 33.397 1.00 89.38 590 ALA A N 1
ATOM 4770 C CA . ALA A 1 590 ? -4.065 5.148 31.993 1.00 89.38 590 ALA A CA 1
ATOM 4771 C C . ALA A 1 590 ? -3.156 4.013 31.485 1.00 89.38 590 ALA A C 1
ATOM 4773 O O . ALA A 1 590 ? -3.665 3.029 30.954 1.00 89.38 590 ALA A O 1
ATOM 4774 N N . LYS A 1 591 ? -1.843 4.080 31.744 1.00 86.62 591 LYS A N 1
ATOM 4775 C CA . LYS A 1 591 ? -0.892 3.012 31.387 1.00 86.62 591 LYS A CA 1
ATOM 4776 C C . LYS A 1 591 ? -1.191 1.681 32.076 1.00 86.62 591 LYS A C 1
ATOM 4778 O O . LYS A 1 591 ? -1.138 0.649 31.414 1.00 86.62 591 LYS A O 1
ATOM 4783 N N . ARG A 1 592 ? -1.527 1.693 33.375 1.00 86.50 592 ARG A N 1
ATOM 4784 C CA . ARG A 1 592 ? -1.929 0.485 34.129 1.00 86.50 592 ARG A CA 1
ATOM 4785 C C . ARG A 1 592 ? -3.134 -0.209 33.496 1.00 86.50 592 ARG A C 1
ATOM 4787 O O . ARG A 1 592 ? -3.196 -1.430 33.483 1.00 86.50 592 ARG A O 1
ATOM 4794 N N . LEU A 1 593 ? -4.055 0.566 32.929 1.00 87.75 593 LEU A N 1
ATOM 4795 C CA . LEU A 1 593 ? -5.237 0.073 32.221 1.00 87.75 593 LEU A CA 1
ATOM 4796 C C . LEU A 1 593 ? -4.992 -0.189 30.724 1.00 87.75 593 LEU A C 1
ATOM 4798 O O . LEU A 1 593 ? -5.945 -0.373 29.970 1.00 87.75 593 LEU A O 1
ATOM 4802 N N . GLY A 1 594 ? -3.733 -0.184 30.275 1.00 84.31 594 GLY A N 1
ATOM 4803 C CA . GLY A 1 594 ? -3.355 -0.488 28.894 1.00 84.31 594 GLY A CA 1
ATOM 4804 C C . GLY A 1 594 ? -3.447 0.687 27.915 1.00 84.31 594 GLY A C 1
ATOM 4805 O O . GLY A 1 594 ? -3.265 0.499 26.715 1.00 84.31 594 GLY A O 1
ATOM 4806 N N . PHE A 1 595 ? -3.716 1.914 28.375 1.00 84.31 595 PHE A N 1
ATOM 4807 C CA . PHE A 1 595 ? -3.666 3.091 27.508 1.00 84.31 595 PHE A CA 1
ATOM 4808 C C . PHE A 1 595 ? -2.228 3.550 27.314 1.00 84.31 595 PHE A C 1
ATOM 4810 O O . PHE A 1 595 ? -1.539 3.939 28.258 1.00 84.31 595 PHE A O 1
ATOM 4817 N N . GLY A 1 596 ? -1.800 3.593 26.055 1.00 74.25 596 GLY A N 1
ATOM 4818 C CA . GLY A 1 596 ? -0.505 4.161 25.709 1.00 74.25 596 GLY A CA 1
ATOM 4819 C C . GLY A 1 596 ? 0.691 3.227 25.929 1.00 74.25 596 GLY A C 1
ATOM 4820 O O . GLY A 1 596 ? 1.825 3.608 25.647 1.00 74.25 596 GLY A O 1
ATOM 4821 N N . SER A 1 597 ? 0.436 2.008 26.392 1.00 70.62 597 SER A N 1
ATOM 4822 C CA . SER A 1 597 ? 1.299 0.844 26.223 1.00 70.62 597 SER A CA 1
ATOM 4823 C C . SER A 1 597 ? 0.784 -0.001 25.054 1.00 70.62 597 SER A C 1
ATOM 4825 O O . SER A 1 597 ? -0.365 0.136 24.625 1.00 70.62 597 SER A O 1
ATOM 4827 N N . PHE A 1 598 ? 1.633 -0.875 24.509 1.00 65.38 598 PHE A N 1
ATOM 4828 C CA . PHE A 1 598 ? 1.120 -1.974 23.696 1.00 65.38 598 PHE A CA 1
ATOM 4829 C C . PHE A 1 598 ? 0.260 -2.852 24.604 1.00 65.38 598 PHE A C 1
ATOM 4831 O O . PHE A 1 598 ? 0.683 -3.183 25.712 1.00 65.38 598 PHE A O 1
ATOM 4838 N N . ILE A 1 599 ? -0.952 -3.187 24.159 1.00 58.59 599 ILE A N 1
ATOM 4839 C CA . ILE A 1 599 ? -1.781 -4.147 24.880 1.00 58.59 599 ILE A CA 1
ATOM 4840 C C . ILE A 1 599 ? -1.088 -5.495 24.728 1.00 58.59 599 ILE A C 1
ATOM 4842 O O . ILE A 1 599 ? -1.155 -6.115 23.666 1.00 58.59 599 ILE A O 1
ATOM 4846 N N . ASP A 1 600 ? -0.408 -5.931 25.781 1.00 45.66 600 ASP A N 1
ATOM 4847 C CA . ASP A 1 600 ? -0.115 -7.341 25.940 1.00 45.66 600 ASP A CA 1
ATOM 4848 C C . ASP A 1 600 ? -1.463 -8.021 26.193 1.00 45.66 600 ASP A C 1
ATOM 4850 O O . ASP A 1 600 ? -2.058 -7.887 27.259 1.00 45.66 600 ASP A O 1
ATOM 4854 N N . LEU A 1 601 ? -2.027 -8.640 25.155 1.00 44.59 601 LEU A N 1
ATOM 4855 C CA . LEU A 1 601 ? -3.295 -9.371 25.241 1.00 44.59 601 LEU A CA 1
ATOM 4856 C C . LEU A 1 601 ? -3.114 -10.737 25.931 1.00 44.59 601 LEU A C 1
ATOM 4858 O O . LEU A 1 601 ? -4.065 -11.513 25.997 1.00 44.59 601 LEU A O 1
ATOM 4862 N N . ALA A 1 602 ? -1.910 -11.035 26.432 1.00 35.31 602 ALA A N 1
ATOM 4863 C CA . ALA A 1 602 ? -1.530 -12.314 27.005 1.00 35.31 602 ALA A CA 1
ATOM 4864 C C . ALA A 1 602 ? -0.739 -12.214 28.334 1.00 35.31 602 ALA A C 1
ATOM 4866 O O . ALA A 1 602 ? 0.170 -13.018 28.537 1.00 35.31 602 ALA A O 1
ATOM 4867 N N . PRO A 1 603 ? -1.095 -11.352 29.312 1.00 34.97 603 PRO A N 1
ATOM 4868 C CA . PRO A 1 603 ? -0.325 -11.245 30.557 1.00 34.97 603 PRO A CA 1
ATOM 4869 C C . PRO A 1 603 ? -0.442 -12.500 31.447 1.00 34.97 603 PRO A C 1
ATOM 4871 O O . PRO A 1 603 ? 0.252 -12.614 32.451 1.00 34.97 603 PRO A O 1
ATOM 4874 N N . HIS A 1 604 ? -1.327 -13.443 31.096 1.00 39.16 604 HIS A N 1
ATOM 4875 C CA . HIS A 1 604 ? -1.568 -14.693 31.823 1.00 39.16 604 HIS A CA 1
ATOM 4876 C C . HIS A 1 604 ? -1.244 -15.960 31.019 1.00 39.16 604 HIS A C 1
ATOM 4878 O O . HIS A 1 604 ? -1.527 -17.061 31.488 1.00 39.16 604 HIS A O 1
ATOM 4884 N N . LEU A 1 605 ? -0.615 -15.849 29.842 1.00 37.72 605 LEU A N 1
ATOM 4885 C CA . LEU A 1 605 ? -0.013 -17.013 29.177 1.00 37.72 605 LEU A CA 1
ATOM 4886 C C . LEU A 1 605 ? 1.397 -17.275 29.736 1.00 37.72 605 LEU A C 1
ATOM 4888 O O . LEU A 1 605 ? 2.354 -17.460 28.996 1.00 37.72 605 LEU A O 1
ATOM 4892 N N . ASP A 1 606 ? 1.490 -17.380 31.065 1.00 33.16 606 ASP A N 1
ATOM 4893 C CA . ASP A 1 606 ? 2.611 -18.033 31.766 1.00 33.16 606 ASP A CA 1
ATOM 4894 C C . ASP A 1 606 ? 2.512 -19.576 31.666 1.00 33.16 606 ASP A C 1
ATOM 4896 O O . ASP A 1 606 ? 3.238 -20.364 32.274 1.00 33.16 606 ASP A O 1
ATOM 4900 N N . HIS A 1 607 ? 1.592 -20.042 30.826 1.00 32.00 607 HIS A N 1
ATOM 4901 C CA . HIS A 1 607 ? 1.620 -21.358 30.233 1.00 32.00 607 HIS A CA 1
ATOM 4902 C C . HIS A 1 607 ? 1.919 -21.161 28.755 1.00 32.00 607 HIS A C 1
ATOM 4904 O O . HIS A 1 607 ? 1.032 -20.870 27.955 1.00 32.00 607 HIS A O 1
ATOM 4910 N N . THR A 1 608 ? 3.209 -21.259 28.430 1.00 30.72 608 THR A N 1
ATOM 4911 C CA . THR A 1 608 ? 3.712 -22.030 27.287 1.00 30.72 608 THR A CA 1
ATOM 4912 C C . THR A 1 608 ? 2.610 -22.520 26.347 1.00 30.72 608 THR A C 1
ATOM 4914 O O . THR A 1 608 ? 1.706 -23.248 26.761 1.00 30.72 608 THR A O 1
ATOM 4917 N N . ILE A 1 609 ? 2.755 -22.231 25.051 1.00 32.59 609 ILE A N 1
ATOM 4918 C CA . ILE A 1 609 ? 2.212 -23.088 23.994 1.00 32.59 609 ILE A CA 1
ATOM 4919 C C . ILE A 1 609 ? 2.726 -24.505 24.296 1.00 32.59 609 ILE A C 1
ATOM 4921 O O . ILE A 1 609 ? 3.819 -24.888 23.888 1.00 32.59 609 ILE A O 1
ATOM 4925 N N . ARG A 1 610 ? 1.983 -25.273 25.100 1.00 26.81 610 ARG A N 1
ATOM 4926 C CA . ARG A 1 610 ? 2.227 -26.690 25.314 1.00 26.81 610 ARG A CA 1
ATOM 4927 C C . ARG A 1 610 ? 1.696 -27.357 24.075 1.00 26.81 610 ARG A C 1
ATOM 4929 O O . ARG A 1 610 ? 0.528 -27.728 23.990 1.00 26.81 610 ARG A O 1
ATOM 4936 N N . ILE A 1 611 ? 2.586 -27.471 23.104 1.00 31.81 611 ILE A N 1
ATOM 4937 C CA . ILE A 1 611 ? 2.447 -28.479 22.083 1.00 31.81 611 ILE A CA 1
ATOM 4938 C C . ILE A 1 611 ? 2.469 -29.810 22.829 1.00 31.81 611 ILE A C 1
ATOM 4940 O O . ILE A 1 611 ? 3.508 -30.219 23.346 1.00 31.81 611 ILE A O 1
ATOM 4944 N N . ARG A 1 612 ? 1.298 -30.429 22.984 1.00 25.77 612 ARG A N 1
ATOM 4945 C CA . ARG A 1 612 ? 1.242 -31.818 23.420 1.00 25.77 612 ARG A CA 1
ATOM 4946 C C . ARG A 1 612 ? 1.862 -32.642 22.290 1.00 25.77 612 ARG A C 1
ATOM 4948 O O . ARG A 1 612 ? 1.383 -32.527 21.159 1.00 25.77 612 ARG A O 1
ATOM 4955 N N . PRO A 1 613 ? 2.907 -33.439 22.555 1.00 32.59 613 PRO A N 1
ATOM 4956 C CA . PRO A 1 613 ? 3.124 -34.613 21.737 1.00 32.59 613 PRO A CA 1
ATOM 4957 C C . PRO A 1 613 ? 1.943 -35.578 21.987 1.00 32.59 613 PRO A C 1
ATOM 4959 O O . PRO A 1 613 ? 1.044 -35.305 22.780 1.00 32.59 613 PRO A O 1
ATOM 4962 N N . ASP A 1 614 ? 1.939 -36.717 21.313 1.00 33.91 614 ASP A N 1
ATOM 4963 C CA . ASP A 1 614 ? 1.054 -37.847 21.607 1.00 33.91 614 ASP A CA 1
ATOM 4964 C C . ASP A 1 614 ? -0.461 -37.637 21.366 1.00 33.91 614 ASP A C 1
ATOM 4966 O O . ASP A 1 614 ? -1.259 -37.246 22.223 1.00 33.91 614 ASP A O 1
ATOM 4970 N N . GLY A 1 615 ? -0.896 -38.055 20.176 1.00 41.97 615 GLY A N 1
ATOM 4971 C CA . GLY A 1 615 ? -2.255 -38.542 20.000 1.00 41.97 615 GLY A CA 1
ATOM 4972 C C . GLY A 1 615 ? -2.444 -39.866 20.738 1.00 41.97 615 GLY A C 1
ATOM 4973 O O . GLY A 1 615 ? -1.787 -40.851 20.416 1.00 41.97 615 GLY A O 1
ATOM 4974 N N . ASN A 1 616 ? -3.391 -39.912 21.672 1.00 28.30 616 ASN A N 1
ATOM 4975 C CA . ASN A 1 616 ? -4.213 -41.099 21.861 1.00 28.30 616 ASN A CA 1
ATOM 4976 C C . ASN A 1 616 ? -5.546 -40.765 22.540 1.00 28.30 616 ASN A C 1
ATOM 4978 O O . ASN A 1 616 ? -5.677 -39.794 23.279 1.00 28.30 616 ASN A O 1
ATOM 4982 N N . LYS A 1 617 ? -6.545 -41.562 22.170 1.00 38.50 617 LYS A N 1
ATOM 4983 C CA . LYS A 1 617 ? -7.981 -41.407 22.419 1.00 38.50 617 LYS A CA 1
ATOM 4984 C C . LYS A 1 617 ? -8.403 -41.541 23.895 1.00 38.50 617 LYS A C 1
ATOM 4986 O O . LYS A 1 617 ? -7.753 -42.257 24.647 1.00 38.50 617 LYS A O 1
ATOM 4991 N N . ASN A 1 618 ? -9.624 -41.032 24.146 1.00 29.86 618 ASN A N 1
ATOM 4992 C CA . ASN A 1 618 ? -10.607 -41.381 25.198 1.00 29.86 618 ASN A CA 1
ATOM 4993 C C . ASN A 1 618 ? -10.332 -40.822 26.613 1.00 29.86 618 ASN A C 1
ATOM 4995 O O . ASN A 1 618 ? -9.184 -40.769 27.020 1.00 29.86 618 ASN A O 1
ATOM 4999 N N . ILE A 1 619 ? -11.290 -40.411 27.457 1.00 31.06 619 ILE A N 1
ATOM 5000 C CA . ILE A 1 619 ? -12.769 -40.331 27.490 1.00 31.06 619 ILE A CA 1
ATOM 5001 C C . ILE A 1 619 ? -13.123 -39.384 28.677 1.00 31.06 619 ILE A C 1
ATOM 5003 O O . ILE A 1 619 ? -12.340 -39.304 29.616 1.00 31.06 619 ILE A O 1
ATOM 5007 N N . GLU A 1 620 ? -14.274 -38.704 28.578 1.00 30.55 620 GLU A N 1
ATOM 5008 C CA . GLU A 1 620 ? -15.202 -38.138 29.599 1.00 30.55 620 GLU A CA 1
ATOM 5009 C C . GLU A 1 620 ? -14.729 -37.502 30.930 1.00 30.55 620 GLU A C 1
ATOM 5011 O O . GLU A 1 620 ? -13.904 -38.031 31.671 1.00 30.55 620 GLU A O 1
ATOM 5016 N N . GLY A 1 621 ? -15.402 -36.388 31.260 1.00 33.66 621 GLY A N 1
ATOM 5017 C CA . GLY A 1 621 ? -15.326 -35.617 32.505 1.00 33.66 621 GLY A CA 1
ATOM 5018 C C . GLY A 1 621 ? -15.746 -34.173 32.281 1.00 33.66 621 GLY A C 1
ATOM 5019 O O . GLY A 1 621 ? -14.831 -33.354 32.049 1.00 33.66 621 GLY A O 1
#

Secondary structure (DSSP, 8-state):
---------HHHHHHHHHHHHHTTSSS---------HHHHHHHHHHHTT-SEE-TTT-PEEPPPTTHHHHHHHHHHT-TTSPPPPHHHHHHHHHHHHHHHSHHHHHHHHHHHHHHHHHEEEEEEE---TT-TT---PPEEEETTEEPPPBS---GGGGGGGTTS--SSPPPPEEE--SSTT-EEEEEEEEEESS-EEEEEEEESSPPSEEEEEETTS--EEEES-S--TTEEEE--GGGTTTSPP-TTT-SEEEEEEEEPSEEEEEEEEEEPEE-S---SSSEEEEE-SSSEEEEE------------SPPEEE-TT--BSB-TTSPBPHHHHHTT-HHHH-SSTT-SSSHHHHHHH-----SSSEEE-S--HHHHHHHHHHHHHHHHHHHH-TTTTT-GGGGGG--EEEEEE-TTT--EEEEEEESPPPTT--HHHHHHHHHHHGGG-TTS-TTT---SGGG--GGGGHHHHHHHHHHTTTSTTHHHHHHHHHHS----S--SSHHHHHHHHH-S---------PPPPSSPPPS----HHHHHHTT-HHHHHHHHHHHHHHHHHHHHHHTTS--S-GGG----HHHHHHHHTTSSS---S-TT--S--------------

Sequence (621 aa):
MNAGKYCIPYFIIIGFMIRLITLQHADFLPPSEVKQEDELLFHQLIQSKLLETTKNTDRLKLPRKDYELIEKARRAQNPDLPDLTQNEIARCELIHALYYSAPGRFVINQIQQWNQRRQLAGIRDNRPQKIGDFKNEWQIMNTSGTFQTIPFMSEQFGYINHGELRSDFSNWLVVHPFKHDDFLRFQTQVHVNRDYHFTVQLIGSEPVKITETLIGSAPVQIYPAKNVSWLKPICSPHVSTKNKCNKQLARAFEIHFSLKKGRHQINIETQGIQNPHITEPGMHIQRDDKTLAFNWSSMNRRTFIKTDAPFIIRTADGVALTDSHGNPTPFTLENGLIPLIGIGKKTPFALYGLLARSQIPLQTNEIILSINSHIQAIAQQTLRHHINQMCMRDKKYGKKKYCKQRKASVVILNAKTGAILAAANHPLPPKNIHPWDLLTFDRFFSKNNPMTLQAWQGIGSHSAPGSSFKPVVVMAALDMQSYKNVNHMVQELSNASPLHDKASSIKDFYQSCISKNSKTYWKTKIFPCFTKPKNYSLTMTDAIMFSNNEWHKRLAVLMDGEKAFSYDSESLHNTSQFSDLPEFNLCRMAKRLGFGSFIDLAPHLDHTIRIRPDGNKNIEG